Protein AF-A0A1M7LQY6-F1 (afdb_monomer_lite)

Structure (mmCIF, N/CA/C/O backbone):
data_AF-A0A1M7LQY6-F1
#
_entry.id   AF-A0A1M7LQY6-F1
#
loop_
_atom_site.group_PDB
_atom_site.id
_atom_site.type_symbol
_atom_site.label_atom_id
_atom_site.label_alt_id
_atom_site.label_comp_id
_atom_site.label_asym_id
_atom_site.label_entity_id
_atom_site.label_seq_id
_atom_site.pdbx_PDB_ins_code
_atom_site.Cartn_x
_atom_site.Cartn_y
_atom_site.Cartn_z
_atom_site.occupancy
_atom_site.B_iso_or_equiv
_atom_site.auth_seq_id
_atom_site.auth_comp_id
_atom_site.auth_asym_id
_atom_site.auth_atom_id
_atom_site.pdbx_PDB_model_num
ATOM 1 N N . PRO A 1 1 ? -34.102 5.692 41.314 1.00 95.62 1 PRO A N 1
ATOM 2 C CA . PRO A 1 1 ? -32.801 6.046 40.696 1.00 95.62 1 PRO A CA 1
ATOM 3 C C . PRO A 1 1 ? -32.839 5.850 39.176 1.00 95.62 1 PRO A C 1
ATOM 5 O O . PRO A 1 1 ? -33.546 4.956 38.720 1.00 95.62 1 PRO A O 1
ATOM 8 N N . THR A 1 2 ? -32.090 6.646 38.414 1.00 97.19 2 THR A N 1
ATOM 9 C CA . THR A 1 2 ? -31.941 6.503 36.951 1.00 97.19 2 THR A CA 1
ATOM 10 C C . THR A 1 2 ? -30.468 6.630 36.595 1.00 97.19 2 THR A C 1
ATOM 12 O O . THR A 1 2 ? -29.817 7.538 37.104 1.00 97.19 2 THR A O 1
ATOM 15 N N . VAL A 1 3 ? -29.948 5.760 35.726 1.00 98.38 3 VAL A N 1
ATOM 16 C CA . VAL A 1 3 ? -28.534 5.757 35.316 1.00 98.38 3 VAL A CA 1
ATOM 17 C C . VAL A 1 3 ? -28.435 5.859 33.797 1.00 98.38 3 VAL A C 1
ATOM 19 O O . VAL A 1 3 ? -29.170 5.179 33.083 1.00 98.38 3 VAL A O 1
ATOM 22 N N . THR A 1 4 ? -27.513 6.678 33.301 1.00 98.44 4 THR A N 1
ATOM 23 C CA . THR A 1 4 ? -27.121 6.730 31.887 1.00 98.44 4 THR A CA 1
ATOM 24 C C . THR A 1 4 ? -25.652 6.359 31.744 1.00 98.44 4 THR A C 1
ATOM 26 O O . THR A 1 4 ? -24.870 6.586 32.665 1.00 98.44 4 THR A O 1
ATOM 29 N N . ILE A 1 5 ? -25.280 5.804 30.592 1.00 98.75 5 ILE A N 1
ATOM 30 C CA . ILE A 1 5 ? -23.891 5.536 30.204 1.00 98.75 5 ILE A CA 1
ATOM 31 C C . ILE A 1 5 ? -23.617 6.398 28.965 1.00 98.75 5 ILE A C 1
ATOM 33 O O . ILE A 1 5 ? -24.382 6.344 27.996 1.00 98.75 5 ILE A O 1
ATOM 37 N N . HIS A 1 6 ? -22.579 7.231 29.006 1.00 98.56 6 HIS A N 1
ATOM 38 C CA . HIS A 1 6 ? -22.137 8.003 27.843 1.00 98.56 6 HIS A CA 1
ATOM 39 C C . HIS A 1 6 ? -21.516 7.089 26.782 1.00 98.56 6 HIS A C 1
ATOM 41 O O . HIS A 1 6 ? -21.307 5.904 27.030 1.00 98.56 6 HIS A O 1
ATOM 47 N N . THR A 1 7 ? -21.274 7.631 25.589 1.00 98.00 7 THR A N 1
ATOM 48 C CA . THR A 1 7 ? -20.603 6.913 24.499 1.00 98.00 7 THR A CA 1
ATOM 49 C C . THR A 1 7 ? -19.300 6.290 24.992 1.00 98.00 7 THR A C 1
ATOM 51 O O . THR A 1 7 ? -18.543 6.926 25.730 1.00 98.00 7 THR A O 1
ATOM 54 N N . ILE A 1 8 ? -19.085 5.025 24.646 1.00 97.06 8 ILE A N 1
ATOM 55 C CA . ILE A 1 8 ? -17.909 4.256 25.059 1.00 97.06 8 ILE A CA 1
ATOM 56 C C . ILE A 1 8 ? -16.850 4.431 23.977 1.00 97.06 8 ILE A C 1
ATOM 58 O O . ILE A 1 8 ? -17.212 4.432 22.811 1.00 97.06 8 ILE A O 1
ATOM 62 N N . ALA A 1 9 ? -15.588 4.650 24.360 1.00 95.38 9 ALA A N 1
ATOM 63 C CA . ALA A 1 9 ? -14.457 4.916 23.451 1.00 95.38 9 ALA A CA 1
ATOM 64 C C . ALA A 1 9 ? -14.602 6.131 22.500 1.00 95.38 9 ALA A C 1
ATOM 66 O O . ALA A 1 9 ? -13.626 6.585 21.928 1.00 95.38 9 ALA A O 1
ATOM 67 N N . GLY A 1 10 ? -15.771 6.772 22.450 1.00 95.31 10 GLY A N 1
ATOM 68 C CA . GLY A 1 10 ? -16.051 7.934 21.604 1.00 95.31 10 GLY A CA 1
ATOM 69 C C . GLY A 1 10 ? -17.076 7.636 20.511 1.00 95.31 10 GLY A C 1
ATOM 70 O O . GLY A 1 10 ? -17.789 8.552 20.103 1.00 95.31 10 GLY A O 1
ATOM 71 N N . ASP A 1 11 ? -17.230 6.366 20.140 1.00 96.12 11 ASP A N 1
ATOM 72 C CA . ASP A 1 11 ? -18.013 5.884 18.993 1.00 96.12 11 ASP A CA 1
ATOM 73 C C . ASP A 1 11 ? -18.792 4.571 19.253 1.00 96.12 11 ASP A C 1
ATOM 75 O O . ASP A 1 11 ? -19.520 4.100 18.385 1.00 96.12 11 ASP A O 1
ATOM 79 N N . ASP A 1 12 ? -18.705 4.006 20.461 1.00 97.75 12 ASP A N 1
ATOM 80 C CA . ASP A 1 12 ? -19.256 2.698 20.848 1.00 97.75 12 ASP A CA 1
ATOM 81 C C . ASP A 1 12 ? -18.640 1.482 20.148 1.00 97.75 12 ASP A C 1
ATOM 83 O O . ASP A 1 12 ? -19.215 0.383 20.191 1.00 97.75 12 ASP A O 1
ATOM 87 N N . ALA A 1 13 ? -17.446 1.647 19.590 1.00 97.69 13 ALA A N 1
ATOM 88 C CA . ALA A 1 13 ? -16.580 0.567 19.161 1.00 97.69 13 ALA A CA 1
ATOM 89 C C . ALA A 1 13 ? -15.320 0.541 20.039 1.00 97.69 13 ALA A C 1
ATOM 91 O O . ALA A 1 13 ? -14.930 1.536 20.623 1.00 97.69 13 ALA A O 1
ATOM 92 N N . ILE A 1 14 ? -14.715 -0.624 20.232 1.00 98.31 14 ILE A N 1
ATOM 93 C CA . ILE A 1 14 ? -13.391 -0.749 20.841 1.00 98.31 14 ILE A CA 1
ATOM 94 C C . ILE A 1 14 ? -12.498 -1.297 19.745 1.00 98.31 14 ILE A C 1
ATOM 96 O O . ILE A 1 14 ? -12.610 -2.481 19.410 1.00 98.31 14 ILE A O 1
ATOM 100 N N . ASN A 1 15 ? -11.638 -0.436 19.210 1.00 97.56 15 ASN A N 1
ATOM 101 C CA . ASN A 1 15 ? -10.712 -0.794 18.142 1.00 97.56 15 ASN A CA 1
ATOM 102 C C . ASN A 1 15 ? -9.474 -1.533 18.659 1.00 97.56 15 ASN A C 1
ATOM 104 O O . ASN A 1 15 ? -9.261 -1.692 19.864 1.00 97.56 15 ASN A O 1
ATOM 108 N N . ALA A 1 16 ? -8.605 -1.969 17.749 1.00 96.06 16 ALA A N 1
ATOM 109 C CA . ALA A 1 16 ? -7.387 -2.698 18.081 1.00 96.06 16 ALA A CA 1
ATOM 110 C C . ALA A 1 16 ? -6.442 -1.929 19.023 1.00 96.06 16 ALA A C 1
ATOM 112 O O . ALA A 1 16 ? -5.738 -2.556 19.812 1.00 96.06 16 ALA A O 1
ATOM 113 N N . VAL A 1 17 ? -6.397 -0.594 18.957 1.00 96.12 17 VAL A N 1
ATOM 114 C CA . VAL A 1 17 ? -5.539 0.232 19.829 1.00 96.12 17 VAL A CA 1
ATOM 115 C C . VAL A 1 17 ? -6.162 0.363 21.216 1.00 96.12 17 VAL A C 1
ATOM 117 O O . VAL A 1 17 ? -5.503 0.132 22.229 1.00 96.12 17 VAL A O 1
ATOM 120 N N . GLU A 1 18 ? -7.449 0.682 21.276 1.00 97.81 18 GLU A N 1
ATOM 121 C CA . GLU A 1 18 ? -8.236 0.796 22.504 1.00 97.81 18 GLU A CA 1
ATOM 122 C C . GLU A 1 18 ? -8.328 -0.517 23.267 1.00 97.81 18 GLU A C 1
ATOM 124 O O . GLU A 1 18 ? -8.276 -0.524 24.498 1.00 97.81 18 GLU A O 1
ATOM 129 N N . HIS A 1 19 ? -8.366 -1.637 22.546 1.00 98.12 19 HIS A N 1
ATOM 130 C CA . HIS A 1 19 ? -8.353 -2.977 23.120 1.00 98.12 19 HIS A CA 1
ATOM 131 C C . HIS A 1 19 ? -7.090 -3.262 23.944 1.00 98.12 19 HIS A C 1
ATOM 133 O O . HIS A 1 19 ? -7.109 -4.077 24.867 1.00 98.12 19 HIS A O 1
ATOM 139 N N . GLN A 1 20 ? -5.991 -2.561 23.648 1.00 96.88 20 GLN A N 1
ATOM 140 C CA . GLN A 1 20 ? -4.700 -2.732 24.313 1.00 96.88 20 GLN A CA 1
ATOM 141 C C . GLN A 1 20 ? -4.489 -1.802 25.514 1.00 96.88 20 GLN A C 1
ATOM 143 O O . GLN A 1 20 ? -3.393 -1.789 26.073 1.00 96.88 20 GLN A O 1
ATOM 148 N N . GLN A 1 21 ? -5.508 -1.052 25.941 1.00 97.00 21 GLN A N 1
ATOM 149 C CA . GLN A 1 21 ? -5.405 -0.103 27.049 1.00 97.00 21 GLN A CA 1
ATOM 150 C C . GLN A 1 21 ? -6.617 -0.152 27.989 1.00 97.00 21 GLN A C 1
ATOM 152 O O . GLN A 1 21 ? -7.631 -0.798 27.734 1.00 97.00 21 GLN A O 1
ATOM 157 N N . ALA A 1 22 ? -6.493 0.507 29.142 1.00 97.69 22 ALA A N 1
ATOM 158 C CA . ALA A 1 22 ? -7.615 0.694 30.052 1.00 97.69 22 ALA A CA 1
ATOM 159 C C . ALA A 1 22 ? -8.605 1.719 29.477 1.00 97.69 22 ALA A C 1
ATOM 161 O O . ALA A 1 22 ? -8.191 2.760 28.968 1.00 97.69 22 ALA A O 1
ATOM 162 N N . LEU A 1 23 ? -9.908 1.468 29.627 1.00 97.81 23 LEU A N 1
ATOM 163 C CA . LEU A 1 23 ? -10.957 2.365 29.136 1.00 97.81 23 LEU A CA 1
ATOM 164 C C . LEU A 1 23 ? -11.643 3.106 30.280 1.00 97.81 23 LEU A C 1
ATOM 166 O O . LEU A 1 23 ? -12.039 2.515 31.288 1.00 97.81 23 LEU A O 1
ATOM 170 N N . SER A 1 24 ? -11.808 4.417 30.107 1.00 97.94 24 SER A N 1
ATOM 171 C CA . SER A 1 24 ? -12.583 5.266 31.009 1.00 97.94 24 SER A CA 1
ATOM 172 C C . SER A 1 24 ? -14.031 5.328 30.537 1.00 97.94 24 SER A C 1
ATOM 174 O O . SER A 1 24 ? -14.321 5.807 29.445 1.00 97.94 24 SER A O 1
ATOM 176 N N . ILE A 1 25 ? -14.947 4.845 31.367 1.00 98.44 25 ILE A N 1
ATOM 177 C CA . ILE A 1 25 ? -16.381 4.815 31.089 1.00 98.44 25 ILE A CA 1
ATOM 178 C C . ILE A 1 25 ? -17.049 5.825 32.008 1.00 98.44 25 ILE A C 1
ATOM 180 O O . ILE A 1 25 ? -16.780 5.853 33.210 1.00 98.44 25 ILE A O 1
ATOM 184 N N . SER A 1 26 ? -17.932 6.650 31.452 1.00 98.50 26 SER A N 1
ATOM 185 C CA . SER A 1 26 ? -18.619 7.698 32.204 1.00 98.50 26 SER A CA 1
ATOM 186 C C . SER A 1 26 ? -20.124 7.686 31.978 1.00 98.50 26 SER A C 1
ATOM 188 O O . SER A 1 26 ? -20.643 7.025 31.075 1.00 98.50 26 SER A O 1
ATOM 190 N N . GLY A 1 27 ? -20.834 8.440 32.807 1.00 98.44 27 GLY A N 1
ATOM 191 C CA . GLY A 1 27 ? -22.267 8.624 32.677 1.00 98.44 27 GLY A CA 1
ATOM 192 C C . GLY A 1 27 ? -22.830 9.536 33.755 1.00 98.44 27 GLY A C 1
ATOM 193 O O . GLY A 1 27 ? -22.100 10.283 34.412 1.00 98.44 27 GLY A O 1
ATOM 194 N N . THR A 1 28 ? -24.147 9.456 33.944 1.00 98.50 28 THR A N 1
ATOM 195 C CA . THR A 1 28 ? -24.842 10.166 35.024 1.00 98.50 28 THR A CA 1
ATOM 196 C C . THR A 1 28 ? -25.718 9.218 35.829 1.00 98.50 28 THR A C 1
ATOM 198 O O . THR A 1 28 ? -26.144 8.169 35.339 1.00 98.50 28 THR A O 1
ATOM 201 N N . ALA A 1 29 ? -25.987 9.579 37.077 1.00 98.12 29 ALA A N 1
ATOM 202 C CA . ALA A 1 29 ? -26.959 8.932 37.934 1.00 98.12 29 ALA A CA 1
ATOM 203 C C . ALA A 1 29 ? -27.791 10.000 38.656 1.00 98.12 29 ALA A C 1
ATOM 205 O O . ALA A 1 29 ? -27.259 10.947 39.229 1.00 98.12 29 ALA A O 1
ATOM 206 N N . SER A 1 30 ? -29.114 9.849 38.629 1.00 96.75 30 SER A N 1
ATOM 207 C CA . SER A 1 30 ? -30.059 10.771 39.267 1.00 96.75 30 SER A CA 1
ATOM 208 C C . SER A 1 30 ? -30.985 10.048 40.241 1.00 96.75 30 SER A C 1
ATOM 210 O O . SER A 1 30 ? -31.204 8.834 40.156 1.00 96.75 30 SER A O 1
ATOM 212 N N . GLY A 1 31 ? -31.526 10.802 41.201 1.00 94.56 31 GLY A N 1
ATOM 213 C CA . GLY A 1 31 ? -32.308 10.236 42.303 1.00 94.56 31 GLY A CA 1
ATOM 214 C C . GLY A 1 31 ? -31.460 9.431 43.293 1.00 94.56 31 GLY A C 1
ATOM 215 O O . GLY A 1 31 ? -31.992 8.532 43.933 1.00 94.56 31 GLY A O 1
ATOM 216 N N . VAL A 1 32 ? -30.162 9.737 43.382 1.00 96.25 32 VAL A N 1
ATOM 217 C CA . VAL A 1 32 ? -29.184 9.197 44.340 1.00 96.25 32 VAL A CA 1
ATOM 218 C C . VAL A 1 32 ? -28.328 10.345 44.875 1.00 96.25 32 VAL A C 1
ATOM 220 O O . VAL A 1 32 ? -28.238 11.393 44.232 1.00 96.25 32 VAL A O 1
ATOM 223 N N . LYS A 1 33 ? -27.721 10.177 46.051 1.00 94.50 33 LYS A N 1
ATOM 224 C CA . LYS A 1 33 ? -26.772 11.157 46.601 1.00 94.50 33 LYS A CA 1
ATOM 225 C C . LYS A 1 33 ? -25.358 10.875 46.085 1.00 94.50 33 LYS A C 1
ATOM 227 O O . LYS A 1 33 ? -25.041 9.751 45.708 1.00 94.50 33 LYS A O 1
ATOM 232 N N . GLY A 1 34 ? -24.493 11.887 46.123 1.00 95.75 34 GLY A N 1
ATOM 233 C CA . GLY A 1 34 ? -23.061 11.671 45.921 1.00 95.75 34 GLY A CA 1
ATOM 234 C C . GLY A 1 34 ? -22.481 10.730 46.985 1.00 95.75 34 GLY A C 1
ATOM 235 O O . GLY A 1 34 ? -22.880 10.788 48.148 1.00 95.75 34 GLY A O 1
ATOM 236 N N . GLY A 1 35 ? -21.540 9.882 46.579 1.00 95.44 35 GLY A N 1
ATOM 237 C CA . GLY A 1 35 ? -20.917 8.834 47.390 1.00 95.44 35 GLY A CA 1
ATOM 238 C C . GLY A 1 35 ? -21.561 7.451 47.242 1.00 95.44 35 GLY A C 1
ATOM 239 O O . GLY A 1 35 ? -20.951 6.463 47.650 1.00 95.44 35 GLY A O 1
ATOM 240 N N . GLU A 1 36 ? -22.746 7.354 46.631 1.00 97.12 36 GLU A N 1
ATOM 241 C CA . GLU A 1 36 ? -23.426 6.073 46.403 1.00 97.12 36 GLU A CA 1
ATOM 242 C C . GLU A 1 36 ? -22.628 5.183 45.442 1.00 97.12 36 GLU A C 1
ATOM 244 O O . GLU A 1 36 ? -22.046 5.657 44.462 1.00 97.12 36 GLU A O 1
ATOM 249 N N . THR A 1 37 ? -22.586 3.877 45.721 1.00 97.19 37 THR A N 1
ATOM 250 C CA . THR A 1 37 ? -21.788 2.931 44.927 1.00 97.19 37 THR A CA 1
ATOM 251 C C . THR A 1 37 ? -22.528 2.537 43.654 1.00 97.19 37 THR A C 1
ATOM 253 O O . THR A 1 37 ? -23.593 1.921 43.700 1.00 97.19 37 THR A O 1
ATOM 256 N N . LEU A 1 38 ? -21.920 2.827 42.507 1.00 98.44 38 LEU A N 1
ATOM 257 C CA . LEU A 1 38 ? -22.372 2.369 41.201 1.00 98.44 38 LEU A CA 1
ATOM 258 C C . LEU A 1 38 ? -21.595 1.116 40.805 1.00 98.44 38 LEU A C 1
ATOM 260 O O . LEU A 1 38 ? -20.367 1.086 40.871 1.00 98.44 38 LEU A O 1
ATOM 264 N N . THR A 1 39 ? -22.313 0.084 40.365 1.00 98.38 39 THR A N 1
ATOM 265 C CA . THR A 1 39 ? -21.728 -1.148 39.834 1.00 98.38 39 THR A CA 1
ATOM 266 C C . THR A 1 39 ? -21.956 -1.241 38.331 1.00 98.38 39 THR A C 1
ATOM 268 O O . THR A 1 39 ? -23.097 -1.322 37.881 1.00 98.38 39 THR A O 1
ATOM 271 N N . LEU A 1 40 ? -20.875 -1.286 37.559 1.00 98.50 40 LEU A N 1
ATOM 272 C CA . LEU A 1 40 ? -20.884 -1.581 36.131 1.00 98.50 40 LEU A CA 1
ATOM 273 C C . LEU A 1 40 ? -20.580 -3.067 35.916 1.00 98.50 40 LEU A C 1
ATOM 275 O O . LEU A 1 40 ? -19.644 -3.603 36.502 1.00 98.50 40 LEU A O 1
ATOM 279 N N . THR A 1 41 ? -21.358 -3.734 35.070 1.00 98.31 41 THR A N 1
ATOM 280 C CA . THR A 1 41 ? -21.087 -5.107 34.627 1.00 98.31 41 THR A CA 1
ATOM 281 C C . THR A 1 41 ? -20.744 -5.119 33.141 1.00 98.31 41 THR A C 1
ATOM 283 O O . THR A 1 41 ? -21.533 -4.619 32.339 1.00 98.31 41 THR A O 1
ATOM 286 N N . LEU A 1 42 ? -19.601 -5.714 32.793 1.00 97.44 42 LEU A N 1
ATOM 287 C CA . LEU A 1 42 ? -19.119 -5.940 31.426 1.00 97.44 42 LEU A CA 1
ATOM 288 C C . LEU A 1 42 ? -18.619 -7.383 31.320 1.00 97.44 42 LEU A C 1
ATOM 290 O O . LEU A 1 42 ? -17.847 -7.829 32.163 1.00 97.44 42 LEU A O 1
ATOM 294 N N . ASN A 1 43 ? -19.102 -8.134 30.325 1.00 94.94 43 ASN A N 1
ATOM 295 C CA . ASN A 1 43 ? -18.758 -9.551 30.130 1.00 94.94 43 ASN A CA 1
ATOM 296 C C . ASN A 1 43 ? -18.896 -10.407 31.416 1.00 94.94 43 ASN A C 1
ATOM 298 O O . ASN A 1 43 ? -18.058 -11.241 31.744 1.00 94.94 43 ASN A O 1
ATOM 302 N N . GLY A 1 44 ? -19.932 -10.130 32.218 1.00 93.50 44 GLY A N 1
ATOM 303 C CA . GLY A 1 44 ? -20.173 -10.794 33.506 1.00 93.50 44 GLY A CA 1
ATOM 304 C C . GLY A 1 44 ? -19.255 -10.359 34.660 1.00 93.50 44 GLY A C 1
ATOM 305 O O . GLY A 1 44 ? -19.536 -10.707 35.809 1.00 93.50 44 GLY A O 1
ATOM 306 N N . LYS A 1 45 ? -18.210 -9.562 34.405 1.00 96.56 45 LYS A N 1
ATOM 307 C CA . LYS A 1 45 ? -17.331 -9.002 35.435 1.00 96.56 45 LYS A CA 1
ATOM 308 C C . LYS A 1 45 ? -17.911 -7.709 36.000 1.00 96.56 45 LYS A C 1
ATOM 310 O O . LYS A 1 45 ? -18.434 -6.878 35.261 1.00 96.56 45 LYS A O 1
ATOM 315 N N . ARG A 1 46 ? -17.837 -7.548 37.325 1.00 97.62 46 ARG A N 1
ATOM 316 C CA . ARG A 1 46 ? -18.347 -6.373 38.044 1.00 97.62 46 ARG A CA 1
ATOM 317 C C . ARG A 1 46 ? -17.210 -5.419 38.392 1.00 97.62 46 ARG A C 1
ATOM 319 O O . ARG A 1 46 ? -16.178 -5.842 38.905 1.00 97.62 46 ARG A O 1
ATOM 326 N N . HIS A 1 47 ? -17.461 -4.137 38.181 1.00 97.94 47 HIS A N 1
ATOM 327 C CA . HIS A 1 47 ? -16.579 -3.018 38.479 1.00 97.94 47 HIS A CA 1
ATOM 328 C C . HIS A 1 47 ? -17.364 -1.972 39.264 1.00 97.94 47 HIS A C 1
ATOM 330 O O . HIS A 1 47 ? -18.555 -1.790 39.016 1.00 97.94 47 HIS A O 1
ATOM 336 N N . THR A 1 48 ? -16.728 -1.284 40.206 1.00 97.81 48 THR A N 1
ATOM 337 C CA . THR A 1 48 ? -17.427 -0.341 41.090 1.00 97.81 48 THR A CA 1
ATOM 338 C C . THR A 1 48 ? -16.757 1.019 41.109 1.00 97.81 48 THR A C 1
ATOM 340 O O . THR A 1 48 ? -15.533 1.102 41.175 1.00 97.81 48 THR A O 1
ATOM 343 N N . THR A 1 49 ? -17.565 2.073 41.115 1.00 98.31 49 THR A N 1
ATOM 344 C CA . THR A 1 49 ? -17.145 3.458 41.362 1.00 98.31 49 THR A CA 1
ATOM 345 C C . THR A 1 49 ? -18.164 4.138 42.279 1.00 98.31 49 THR A C 1
ATOM 347 O O . THR A 1 49 ? -19.163 3.526 42.663 1.00 98.31 49 THR A O 1
ATOM 350 N N . GLN A 1 50 ? -17.924 5.393 42.641 1.00 97.69 50 GLN A N 1
ATOM 351 C CA . GLN A 1 50 ? -18.887 6.216 43.368 1.00 97.69 50 GLN A CA 1
ATOM 352 C C . GLN A 1 50 ? -19.513 7.259 42.446 1.00 97.69 50 GLN A C 1
ATOM 354 O O . GLN A 1 50 ? -18.857 7.795 41.553 1.00 97.69 50 GLN A O 1
ATOM 359 N N . VAL A 1 51 ? -20.786 7.563 42.687 1.00 98.12 51 VAL A N 1
ATOM 360 C CA . VAL A 1 51 ? -21.467 8.690 42.046 1.00 98.12 51 VAL A CA 1
ATOM 361 C C . VAL A 1 51 ? -20.971 9.994 42.675 1.00 98.12 51 VAL A C 1
ATOM 363 O O . VAL A 1 51 ? -20.926 10.124 43.896 1.00 98.12 51 VAL A O 1
ATOM 366 N N . GLY A 1 52 ? -20.587 10.967 41.856 1.00 97.69 52 GLY A N 1
ATOM 367 C CA . GLY A 1 52 ? -20.194 12.306 42.283 1.00 97.69 52 GLY A CA 1
ATOM 368 C C . GLY A 1 52 ? -21.359 13.097 42.880 1.00 97.69 52 GLY A C 1
ATOM 369 O O . GLY A 1 52 ? -22.532 12.788 42.670 1.00 97.69 52 GLY A O 1
ATOM 370 N N . ALA A 1 53 ? -21.051 14.148 43.641 1.00 96.50 53 ALA A N 1
ATOM 371 C CA . ALA A 1 53 ? -22.075 15.014 44.240 1.00 96.50 53 ALA A CA 1
ATOM 372 C C . ALA A 1 53 ? -22.912 15.784 43.200 1.00 96.50 53 ALA A C 1
ATOM 374 O O . ALA A 1 53 ? -24.024 16.214 43.497 1.00 96.50 53 ALA A O 1
ATOM 375 N N . ASP A 1 54 ? -22.380 15.939 41.992 1.00 96.62 54 ASP A N 1
ATOM 376 C CA . ASP A 1 54 ? -23.025 16.506 40.809 1.00 96.62 54 ASP A CA 1
ATOM 377 C C . ASP A 1 54 ? -23.841 15.474 40.005 1.00 96.62 54 ASP A C 1
ATOM 379 O O . ASP A 1 54 ? -24.473 15.826 39.012 1.00 96.62 54 ASP A O 1
ATOM 383 N N . GLY A 1 55 ? -23.858 14.206 40.432 1.00 97.12 55 GLY A N 1
ATOM 384 C CA . GLY A 1 55 ? -24.542 13.109 39.748 1.00 97.12 55 GLY A CA 1
ATOM 385 C C . GLY A 1 55 ? -23.743 12.485 38.602 1.00 97.12 55 GLY A C 1
ATOM 386 O O . GLY A 1 55 ? -24.232 11.545 37.976 1.00 97.12 55 GLY A O 1
ATOM 387 N N . HIS A 1 56 ? -22.524 12.952 38.320 1.00 98.50 56 HIS A N 1
ATOM 388 C CA . HIS A 1 56 ? -21.647 12.340 37.323 1.00 98.50 56 HIS A CA 1
ATOM 389 C C . HIS A 1 56 ? -20.862 11.175 37.921 1.00 98.50 56 HIS A C 1
ATOM 391 O O . HIS A 1 56 ? -20.583 11.135 39.116 1.00 98.50 56 HIS A O 1
ATOM 397 N N . TRP A 1 57 ? -20.481 10.210 37.094 1.00 98.50 57 TRP A N 1
ATOM 398 C CA . TRP A 1 57 ? -19.598 9.130 37.517 1.00 98.50 57 TRP A CA 1
ATOM 399 C C . TRP A 1 57 ? -18.619 8.771 36.407 1.00 98.50 57 TRP A C 1
ATOM 401 O O . TRP A 1 57 ? -18.937 8.877 35.220 1.00 98.50 57 TRP A O 1
ATOM 411 N N . THR A 1 58 ? -17.445 8.304 36.825 1.00 98.31 58 THR A N 1
ATOM 412 C CA . THR A 1 58 ? -16.399 7.770 35.953 1.00 98.31 58 THR A CA 1
ATOM 413 C C . THR A 1 58 ? -15.854 6.492 36.572 1.00 98.31 58 THR A C 1
ATOM 415 O O . THR A 1 58 ? -15.692 6.393 37.791 1.00 98.31 58 THR A O 1
ATOM 418 N N . LEU A 1 59 ? -15.583 5.502 35.735 1.00 98.25 59 LEU A N 1
ATOM 419 C CA . LEU A 1 59 ? -15.027 4.215 36.112 1.00 98.25 59 LEU A CA 1
ATOM 420 C C . LEU A 1 59 ? -13.992 3.801 35.070 1.00 98.25 59 LEU A C 1
ATOM 422 O O . LEU A 1 59 ? -14.296 3.748 33.883 1.00 98.25 59 LEU A O 1
ATOM 426 N N . THR A 1 60 ? -12.801 3.427 35.522 1.00 98.19 60 THR A N 1
ATOM 427 C CA . THR A 1 60 ? -11.790 2.823 34.653 1.00 98.19 60 THR A CA 1
ATOM 428 C C . THR A 1 60 ? -11.933 1.305 34.669 1.00 98.19 60 THR A C 1
ATOM 430 O O . THR A 1 60 ? -11.823 0.675 35.723 1.00 98.19 60 THR A O 1
ATOM 433 N N . VAL A 1 61 ? -12.160 0.710 33.500 1.00 98.00 61 VAL A N 1
ATOM 434 C CA . VAL A 1 61 ? -12.031 -0.734 33.288 1.00 98.00 61 VAL A CA 1
ATOM 435 C C . VAL A 1 61 ? -10.590 -1.005 32.875 1.00 98.00 61 VAL A C 1
ATOM 437 O O . VAL A 1 61 ? -10.090 -0.415 31.921 1.00 98.00 61 VAL A O 1
ATOM 440 N N . GLY A 1 62 ? -9.896 -1.847 33.641 1.00 97.69 62 GLY A N 1
ATOM 441 C CA . GLY A 1 62 ? -8.474 -2.107 33.429 1.00 97.69 62 GLY A CA 1
ATOM 442 C C . GLY A 1 62 ? -8.196 -2.833 32.113 1.00 97.69 62 GLY A C 1
ATOM 443 O O . GLY A 1 62 ? -9.002 -3.645 31.665 1.00 97.69 62 GLY A O 1
ATOM 444 N N . GLU A 1 63 ? -7.014 -2.588 31.550 1.00 97.19 63 GLU A N 1
ATOM 445 C CA . GLU A 1 63 ? -6.528 -3.181 30.296 1.00 97.19 63 GLU A CA 1
ATOM 446 C C . GLU A 1 63 ? -6.735 -4.700 30.229 1.00 97.19 63 GLU A C 1
ATOM 448 O O . GLU A 1 63 ? -7.237 -5.205 29.235 1.00 97.19 63 GLU A O 1
ATOM 453 N N . GLY A 1 64 ? -6.411 -5.442 31.295 1.00 96.94 64 GLY A N 1
ATOM 454 C CA . GLY A 1 64 ? -6.558 -6.902 31.301 1.00 96.94 64 GLY A CA 1
ATOM 455 C C . GLY A 1 64 ? -7.998 -7.384 31.084 1.00 96.94 64 GLY A C 1
ATOM 456 O O . GLY A 1 64 ? -8.205 -8.449 30.506 1.00 96.94 64 GLY A O 1
ATOM 457 N N . ASP A 1 65 ? -8.991 -6.596 31.503 1.00 97.06 65 ASP A N 1
ATOM 458 C CA . ASP A 1 65 ? -10.401 -6.916 31.279 1.00 97.06 65 ASP A CA 1
ATOM 459 C C . ASP A 1 65 ? -10.850 -6.544 29.872 1.00 97.06 65 ASP A C 1
ATOM 461 O O . ASP A 1 65 ? -11.583 -7.318 29.260 1.00 97.06 65 ASP A O 1
ATOM 465 N N . ILE A 1 66 ? -10.359 -5.426 29.334 1.00 98.19 66 ILE A N 1
ATOM 466 C CA . ILE A 1 66 ? -10.595 -5.037 27.941 1.00 98.19 66 ILE A CA 1
ATOM 467 C C . ILE A 1 66 ? -9.978 -6.068 26.985 1.00 98.19 66 ILE A C 1
ATOM 469 O O . ILE A 1 66 ? -10.688 -6.617 26.148 1.00 98.19 66 ILE A O 1
ATOM 473 N N . LYS A 1 67 ? -8.716 -6.459 27.207 1.00 97.25 67 LYS A N 1
ATOM 474 C CA . LYS A 1 67 ? -8.015 -7.503 26.438 1.00 97.25 67 LYS A CA 1
ATOM 475 C C . LYS A 1 67 ? -8.695 -8.869 26.476 1.00 97.25 67 LYS A C 1
ATOM 477 O O . LYS A 1 67 ? -8.476 -9.694 25.592 1.00 97.25 67 LYS A O 1
ATOM 482 N N . SER A 1 68 ? -9.488 -9.141 27.514 1.00 96.62 68 SER A N 1
ATOM 483 C CA . SER A 1 68 ? -10.219 -10.405 27.646 1.00 96.62 68 SER A CA 1
ATOM 484 C C . SER A 1 68 ? -11.457 -10.488 26.746 1.00 96.62 68 SER A C 1
ATOM 486 O O . SER A 1 68 ? -11.997 -11.581 26.546 1.00 96.62 68 SER A O 1
ATOM 488 N N . LEU A 1 69 ? -11.918 -9.351 26.216 1.00 97.50 69 LEU A N 1
ATOM 489 C CA . LEU A 1 69 ? -13.042 -9.295 25.294 1.00 97.50 69 LEU A CA 1
ATOM 490 C C . LEU A 1 69 ? -12.590 -9.791 23.921 1.00 97.50 69 LEU A C 1
ATOM 492 O O . LEU A 1 69 ? -11.572 -9.356 23.395 1.00 97.50 69 LEU A O 1
ATOM 496 N N . ARG A 1 70 ? -13.354 -10.708 23.337 1.00 97.69 70 ARG A N 1
ATOM 497 C CA . ARG A 1 70 ? -13.198 -11.117 21.935 1.00 97.69 70 ARG A CA 1
ATOM 498 C C . ARG A 1 70 ? -14.018 -10.205 21.033 1.00 97.69 70 ARG A C 1
ATOM 500 O O . ARG A 1 70 ? -15.006 -9.656 21.517 1.00 97.69 70 ARG A O 1
ATOM 507 N N . ASP A 1 71 ? -13.679 -10.141 19.751 1.00 97.38 71 ASP A N 1
ATOM 508 C CA . ASP A 1 71 ? -14.489 -9.430 18.759 1.00 97.38 71 ASP A CA 1
ATOM 509 C C . ASP A 1 71 ? -15.968 -9.851 18.828 1.00 97.38 71 ASP A C 1
ATOM 511 O O . ASP A 1 71 ? -16.299 -11.035 18.983 1.00 97.38 71 ASP A O 1
ATOM 515 N N . GLY A 1 72 ? -16.862 -8.864 18.755 1.00 97.44 72 GLY A N 1
ATOM 516 C CA . GLY A 1 72 ? -18.307 -9.036 18.875 1.00 97.44 72 GLY A CA 1
ATOM 517 C C . GLY A 1 72 ? -18.995 -7.977 19.743 1.00 97.44 72 GLY A C 1
ATOM 518 O O . GLY A 1 72 ? -18.372 -7.082 20.308 1.00 97.44 72 GLY A O 1
ATOM 519 N N . GLY A 1 73 ? -20.321 -8.081 19.850 1.00 97.88 73 GLY A N 1
ATOM 520 C CA . GLY A 1 73 ? -21.148 -7.143 20.612 1.00 97.88 73 GLY A CA 1
ATOM 521 C C . GLY A 1 73 ? -21.246 -7.482 22.102 1.00 97.88 73 GLY A C 1
ATOM 522 O O . GLY A 1 73 ? -21.522 -8.624 22.476 1.00 97.88 73 GLY A O 1
ATOM 523 N N . TYR A 1 74 ? -21.122 -6.466 22.954 1.00 97.94 74 TYR A N 1
ATOM 524 C CA . TYR A 1 74 ? -21.292 -6.544 24.404 1.00 97.94 74 TYR A CA 1
ATOM 525 C C . TYR A 1 74 ? -22.333 -5.538 24.893 1.00 97.94 74 TYR A C 1
ATOM 527 O O . TYR A 1 74 ? -22.534 -4.474 24.314 1.00 97.94 74 TYR A O 1
ATOM 535 N N . ALA A 1 75 ? -22.982 -5.863 26.011 1.00 97.12 75 ALA A N 1
ATOM 536 C CA . ALA A 1 75 ? -23.878 -4.952 26.711 1.00 97.12 75 ALA A CA 1
ATOM 537 C C . ALA A 1 75 ? -23.275 -4.572 28.065 1.00 97.12 75 ALA A C 1
ATOM 539 O O . ALA A 1 75 ? -23.020 -5.437 28.907 1.00 97.12 75 ALA A O 1
ATOM 540 N N . LEU A 1 76 ? -23.097 -3.275 28.294 1.00 98.06 76 LEU A N 1
ATOM 541 C CA . LEU A 1 76 ? -22.748 -2.732 29.596 1.00 98.06 76 LEU A CA 1
ATOM 542 C C . LEU A 1 76 ? -24.027 -2.476 30.378 1.00 98.06 76 LEU A C 1
ATOM 544 O O . LEU A 1 76 ? -24.977 -1.892 29.854 1.00 98.06 76 LEU A O 1
ATOM 548 N N . LYS A 1 77 ? -24.044 -2.882 31.648 1.00 98.31 77 LYS A N 1
ATOM 549 C CA . LYS A 1 77 ? -25.125 -2.552 32.581 1.00 98.31 77 LYS A CA 1
ATOM 550 C C . LYS A 1 77 ? -24.550 -1.836 33.794 1.00 98.31 77 LYS A C 1
ATOM 552 O O . LYS A 1 77 ? -23.769 -2.430 34.532 1.00 98.31 77 LYS A O 1
ATOM 557 N N . ALA A 1 78 ? -24.962 -0.594 34.010 1.00 98.44 78 ALA A N 1
ATOM 558 C CA . ALA A 1 78 ? -24.648 0.174 35.208 1.00 98.44 78 ALA A CA 1
ATOM 559 C C . ALA A 1 78 ? -25.858 0.166 36.145 1.00 98.44 78 ALA A C 1
ATOM 561 O O . ALA A 1 78 ? -26.977 0.397 35.696 1.00 98.44 78 ALA A O 1
ATOM 562 N N . GLU A 1 79 ? -25.649 -0.103 37.428 1.00 98.38 79 GLU A N 1
ATOM 563 C CA . GLU A 1 79 ? -26.695 -0.153 38.449 1.00 98.38 79 GLU A CA 1
ATOM 564 C C . GLU A 1 79 ? -26.243 0.590 39.707 1.00 98.38 79 GLU A C 1
ATOM 566 O O . GLU A 1 79 ? -25.098 0.459 40.138 1.00 98.38 79 GLU A O 1
ATOM 571 N N . VAL A 1 80 ? -27.153 1.355 40.303 1.00 98.19 80 VAL A N 1
ATOM 572 C CA . VAL A 1 80 ? -26.945 2.055 41.575 1.00 98.19 80 VAL A CA 1
ATOM 573 C C . VAL A 1 80 ? -28.132 1.780 42.495 1.00 98.19 80 VAL A C 1
ATOM 575 O O . VAL A 1 80 ? -29.275 1.684 42.040 1.00 98.19 80 VAL A O 1
ATOM 578 N N . THR A 1 81 ? -27.855 1.640 43.788 1.00 94.56 81 THR A N 1
ATOM 579 C CA . THR A 1 81 ? -28.864 1.504 44.848 1.00 94.56 81 THR A CA 1
ATOM 580 C C . THR A 1 81 ? -28.720 2.691 45.788 1.00 94.56 81 THR A C 1
ATOM 582 O O . THR A 1 81 ? -27.590 3.030 46.119 1.00 94.56 81 THR A O 1
ATOM 585 N N . ASP A 1 82 ? -29.822 3.333 46.172 1.00 93.75 82 ASP A N 1
ATOM 586 C CA . ASP A 1 82 ? -29.791 4.405 47.174 1.00 93.75 82 ASP A CA 1
ATOM 587 C C . ASP A 1 82 ? -29.815 3.863 48.616 1.00 93.75 82 ASP A C 1
ATOM 589 O O . ASP A 1 82 ? -30.181 2.710 48.857 1.00 93.75 82 ASP A O 1
ATOM 593 N N . ASP A 1 83 ? -29.491 4.721 49.588 1.00 91.06 83 ASP A N 1
ATOM 594 C CA . ASP A 1 83 ? -29.616 4.456 51.033 1.00 91.06 83 ASP A CA 1
ATOM 595 C C . ASP A 1 83 ? -30.973 3.839 51.460 1.00 91.06 83 ASP A C 1
ATOM 597 O O . ASP A 1 83 ? -31.056 3.137 52.471 1.00 91.06 83 ASP A O 1
ATOM 601 N N . ALA A 1 84 ? -32.062 4.137 50.738 1.00 93.38 84 ALA A N 1
ATOM 602 C CA . ALA A 1 84 ? -33.409 3.649 51.039 1.00 93.38 84 ALA A CA 1
ATOM 603 C C . ALA A 1 84 ? -33.701 2.266 50.423 1.00 93.38 84 ALA A C 1
ATOM 605 O O . ALA A 1 84 ? -34.773 1.704 50.661 1.00 93.38 84 ALA A O 1
ATOM 606 N N . GLY A 1 85 ? -32.757 1.706 49.663 1.00 93.88 85 GLY A N 1
ATOM 607 C CA . GLY A 1 85 ? -32.847 0.403 49.013 1.00 93.88 85 GLY A CA 1
ATOM 608 C C . GLY A 1 85 ? -33.512 0.421 47.635 1.00 93.88 85 GLY A C 1
ATOM 609 O O . GLY A 1 85 ? -33.783 -0.648 47.086 1.00 93.88 85 GLY A O 1
ATOM 610 N N . ASN A 1 86 ? -33.786 1.590 47.050 1.00 96.06 86 ASN A N 1
ATOM 611 C CA . ASN A 1 86 ? -34.308 1.667 45.687 1.00 96.06 86 ASN A CA 1
ATOM 612 C C . ASN A 1 86 ? -33.169 1.485 44.683 1.00 96.06 86 ASN A C 1
ATOM 614 O O . ASN A 1 86 ? -32.132 2.139 44.790 1.00 96.06 86 ASN A O 1
ATOM 618 N N . THR A 1 87 ? -33.385 0.669 43.654 1.00 96.88 87 THR A N 1
ATOM 619 C CA . THR A 1 87 ? -32.404 0.441 42.587 1.00 96.88 87 THR A CA 1
ATOM 620 C C . THR A 1 87 ? -32.790 1.158 41.297 1.00 96.88 87 THR A C 1
ATOM 622 O O . THR A 1 87 ? -33.962 1.427 41.024 1.00 96.88 87 THR A O 1
ATOM 625 N N . GLY A 1 88 ? -31.790 1.496 40.491 1.00 97.44 88 GLY A N 1
ATOM 626 C CA . GLY A 1 88 ? -31.967 1.963 39.119 1.00 97.44 88 GLY A CA 1
ATOM 627 C C . GLY A 1 88 ? -30.790 1.541 38.259 1.00 97.44 88 GLY A C 1
ATOM 628 O O . GLY A 1 88 ? -29.679 1.380 38.764 1.00 97.44 88 GLY A O 1
ATOM 629 N N . TYR A 1 89 ? -31.030 1.349 36.964 1.00 98.00 89 TYR A N 1
ATOM 630 C CA . TYR A 1 89 ? -30.006 0.884 36.036 1.00 98.00 89 TYR A CA 1
ATOM 631 C C . TYR A 1 89 ? -30.081 1.586 34.680 1.00 98.00 89 TYR A C 1
ATOM 633 O O . TYR A 1 89 ? -31.107 2.163 34.321 1.00 98.00 89 TYR A O 1
ATOM 641 N N . GLY A 1 90 ? -28.979 1.500 33.942 1.00 98.06 90 GLY A N 1
ATOM 642 C CA . GLY A 1 90 ? -28.840 1.917 32.553 1.00 98.06 90 GLY A CA 1
ATOM 643 C C . GLY A 1 90 ? -28.077 0.856 31.766 1.00 98.06 90 GLY A C 1
ATOM 644 O O . GLY A 1 90 ? -27.273 0.114 32.339 1.00 98.06 90 GLY A O 1
ATOM 645 N N . GLN A 1 91 ? -28.349 0.763 30.466 1.00 98.00 91 GLN A N 1
ATOM 646 C CA . GLN A 1 91 ? -27.649 -0.144 29.559 1.00 98.00 91 GLN A CA 1
ATOM 647 C C . GLN A 1 91 ? -27.172 0.590 28.311 1.00 98.00 91 GLN A C 1
ATOM 649 O O . GLN A 1 91 ? -27.836 1.516 27.848 1.00 98.00 91 GLN A O 1
ATOM 654 N N . ARG A 1 92 ? -26.033 0.155 27.772 1.00 98.25 92 ARG A N 1
ATOM 655 C CA . ARG A 1 92 ? -25.460 0.641 26.514 1.00 98.25 92 ARG A CA 1
ATOM 656 C C . ARG A 1 92 ? -24.707 -0.501 25.833 1.00 98.25 92 ARG A C 1
ATOM 658 O O . ARG A 1 92 ? -24.061 -1.294 26.517 1.00 98.25 92 ARG A O 1
ATOM 665 N N . GLY A 1 93 ? -24.853 -0.621 24.517 1.00 97.81 93 GLY A N 1
ATOM 666 C CA . GLY A 1 93 ? -24.089 -1.577 23.717 1.00 97.81 93 GLY A CA 1
ATOM 667 C C . GLY A 1 93 ? -22.703 -1.031 23.384 1.00 97.81 93 GLY A C 1
ATOM 668 O O . GLY A 1 93 ? -22.538 0.181 23.300 1.00 97.81 93 GLY A O 1
ATOM 669 N N . VAL A 1 94 ? -21.740 -1.926 23.203 1.00 98.12 94 VAL A N 1
ATOM 670 C CA . VAL A 1 94 ? -20.425 -1.634 22.622 1.00 98.12 94 VAL A CA 1
ATOM 671 C C . VAL A 1 94 ? -20.030 -2.797 21.720 1.00 98.12 94 VAL A C 1
ATOM 673 O O . VAL A 1 94 ? -20.332 -3.949 22.047 1.00 98.12 94 VAL A O 1
ATOM 676 N N . THR A 1 95 ? -19.367 -2.520 20.608 1.00 98.38 95 THR A N 1
ATOM 677 C CA . THR A 1 95 ? -18.784 -3.555 19.748 1.00 98.38 95 THR A CA 1
ATOM 678 C C . THR A 1 95 ? -17.285 -3.599 19.984 1.00 98.38 95 THR A C 1
ATOM 680 O O . THR A 1 95 ? -16.648 -2.561 20.036 1.00 98.38 95 THR A O 1
ATOM 683 N N . VAL A 1 96 ? -16.710 -4.783 20.154 1.00 98.44 96 VAL A N 1
ATOM 684 C CA . VAL A 1 96 ? -15.258 -4.960 20.067 1.00 98.44 96 VAL A CA 1
ATOM 685 C C . VAL A 1 96 ? -14.956 -5.394 18.646 1.00 98.44 96 VAL A C 1
ATOM 687 O O . VAL A 1 96 ? -15.519 -6.393 18.194 1.00 98.44 96 VAL A O 1
ATOM 690 N N . ASP A 1 97 ? -14.110 -4.638 17.963 1.00 97.25 97 ASP A N 1
ATOM 691 C CA . ASP A 1 97 ? -13.634 -4.968 16.627 1.00 97.25 97 ASP A CA 1
ATOM 692 C C . ASP A 1 97 ? -12.144 -4.649 16.542 1.00 97.25 97 ASP A C 1
ATOM 694 O O . ASP A 1 97 ? -11.730 -3.498 16.427 1.00 97.25 97 ASP A O 1
ATOM 698 N N . THR A 1 98 ? -11.321 -5.685 16.664 1.00 96.19 98 THR A N 1
ATOM 699 C CA . THR A 1 98 ? -9.861 -5.560 16.600 1.00 96.19 98 THR A CA 1
ATOM 700 C C . THR A 1 98 ? -9.297 -5.939 15.231 1.00 96.19 98 THR A C 1
ATOM 702 O O . THR A 1 98 ? -8.074 -5.973 15.050 1.00 96.19 98 THR A O 1
ATOM 705 N N . SER A 1 99 ? -10.169 -6.229 14.262 1.00 93.88 99 SER A N 1
ATOM 706 C CA . SER A 1 99 ? -9.784 -6.703 12.940 1.00 93.88 99 SER A CA 1
ATOM 707 C C . SER A 1 99 ? -9.341 -5.535 12.066 1.00 93.88 99 SER A C 1
ATOM 709 O O . SER A 1 99 ? -10.150 -4.808 11.510 1.00 93.88 99 SER A O 1
ATOM 711 N N . ARG A 1 100 ? -8.025 -5.360 11.912 1.00 92.56 100 ARG A N 1
ATOM 712 C CA . ARG A 1 100 ? -7.488 -4.314 11.033 1.00 92.56 100 ARG A CA 1
ATOM 713 C C . ARG A 1 100 ? -7.825 -4.599 9.565 1.00 92.56 100 ARG A C 1
ATOM 715 O O . ARG A 1 100 ? -7.597 -5.729 9.120 1.00 92.56 100 ARG A O 1
ATOM 722 N N . PRO A 1 101 ? -8.278 -3.591 8.802 1.00 94.56 101 PRO A N 1
ATOM 723 C CA . PRO A 1 101 ? -8.459 -3.748 7.370 1.00 94.56 101 PRO A CA 1
ATOM 724 C C . PRO A 1 101 ? -7.113 -3.939 6.658 1.00 94.56 101 PRO A C 1
ATOM 726 O O . PRO A 1 101 ? -6.041 -3.698 7.217 1.00 94.56 101 PRO A O 1
ATOM 729 N N . THR A 1 102 ? -7.163 -4.349 5.395 1.00 93.44 102 THR A N 1
ATOM 730 C CA . THR A 1 102 ? -6.018 -4.268 4.479 1.00 93.44 102 THR A CA 1
ATOM 731 C C . THR A 1 102 ? -6.411 -3.496 3.232 1.00 93.44 102 THR A C 1
ATOM 733 O O . THR A 1 102 ? -7.588 -3.442 2.872 1.00 93.44 102 THR A O 1
ATOM 736 N N . VAL A 1 103 ? -5.422 -2.908 2.564 1.00 96.50 103 VAL A N 1
ATOM 737 C CA . VAL A 1 103 ? -5.607 -2.189 1.306 1.00 96.50 103 VAL A CA 1
ATOM 738 C C . VAL A 1 103 ? -4.406 -2.424 0.395 1.00 96.50 103 VAL A C 1
ATOM 740 O O . VAL A 1 103 ? -3.264 -2.418 0.849 1.00 96.50 103 VAL A O 1
ATOM 743 N N . THR A 1 104 ? -4.667 -2.644 -0.888 1.00 92.75 104 THR A N 1
ATOM 744 C CA . THR A 1 104 ? -3.661 -2.697 -1.953 1.00 92.75 104 THR A CA 1
ATOM 745 C C . THR A 1 104 ? -3.943 -1.609 -2.976 1.00 92.75 104 THR A C 1
ATOM 747 O O . THR A 1 104 ? -5.077 -1.141 -3.085 1.00 92.75 104 THR A O 1
ATOM 750 N N . ILE A 1 105 ? -2.915 -1.242 -3.733 1.00 93.94 105 ILE A N 1
ATOM 751 C CA . ILE A 1 105 ? -3.009 -0.413 -4.934 1.00 93.94 105 ILE A CA 1
ATOM 752 C C . ILE A 1 105 ? -2.507 -1.296 -6.082 1.00 93.94 105 ILE A C 1
ATOM 754 O O . ILE A 1 105 ? -1.442 -1.899 -5.957 1.00 93.94 105 ILE A O 1
ATOM 758 N N . ASP A 1 106 ? -3.287 -1.428 -7.148 1.00 90.38 106 ASP A N 1
ATOM 759 C CA . ASP A 1 106 ? -2.885 -2.136 -8.366 1.00 90.38 106 ASP A CA 1
ATOM 760 C C . ASP A 1 106 ? -1.930 -1.273 -9.199 1.00 90.38 106 ASP A C 1
ATOM 762 O O . ASP A 1 106 ? -1.801 -0.074 -8.938 1.00 90.38 106 ASP A O 1
ATOM 766 N N . ALA A 1 107 ? -1.326 -1.885 -10.228 1.00 83.44 107 ALA A N 1
ATOM 767 C CA . ALA A 1 107 ? -1.041 -1.269 -11.534 1.00 83.44 107 ALA A CA 1
ATOM 768 C C . ALA A 1 107 ? -1.315 0.245 -11.683 1.00 83.44 107 ALA A C 1
ATOM 770 O O . ALA A 1 107 ? -2.477 0.570 -11.914 1.00 83.44 107 ALA A O 1
ATOM 771 N N . VAL A 1 108 ? -0.341 1.165 -11.601 1.00 88.44 108 VAL A N 1
ATOM 772 C CA . VAL A 1 108 ? -0.544 2.531 -12.110 1.00 88.44 108 VAL A CA 1
ATOM 773 C C . VAL A 1 108 ? -0.307 2.385 -13.599 1.00 88.44 108 VAL A C 1
ATOM 775 O O . VAL A 1 108 ? 0.676 1.743 -13.951 1.00 88.44 108 VAL A O 1
ATOM 778 N N . THR A 1 109 ? -1.269 2.806 -14.429 1.00 80.25 109 THR A N 1
ATOM 779 C CA . THR A 1 109 ? -1.260 2.657 -15.910 1.00 80.25 109 THR A CA 1
ATOM 780 C C . THR A 1 109 ? -1.118 1.221 -16.460 1.00 80.25 109 THR A C 1
ATOM 782 O O . THR A 1 109 ? -1.430 0.969 -17.617 1.00 80.25 109 THR A O 1
ATOM 785 N N . GLY A 1 110 ? -0.862 0.225 -15.605 1.00 80.62 110 GLY A N 1
ATOM 786 C CA . GLY A 1 110 ? -0.702 -1.191 -15.948 1.00 80.62 110 GLY A CA 1
ATOM 787 C C . GLY A 1 110 ? 0.741 -1.681 -15.808 1.00 80.62 110 GLY A C 1
ATOM 788 O O . GLY A 1 110 ? 0.944 -2.873 -15.579 1.00 80.62 110 GLY A O 1
ATOM 789 N N . ASP A 1 111 ? 1.704 -0.766 -15.854 1.00 77.75 111 ASP A N 1
ATOM 790 C CA . ASP A 1 111 ? 3.148 -1.014 -15.907 1.00 77.75 111 ASP A CA 1
ATOM 791 C C . ASP A 1 111 ? 3.965 -0.164 -14.916 1.00 77.75 111 ASP A C 1
ATOM 793 O O . ASP A 1 111 ? 5.183 -0.294 -14.863 1.00 77.75 111 ASP A O 1
ATOM 797 N N . ASP A 1 112 ? 3.306 0.650 -14.090 1.00 84.62 112 ASP A N 1
ATOM 798 C CA . ASP A 1 112 ? 3.928 1.601 -13.160 1.00 84.62 112 ASP A CA 1
ATOM 799 C C . ASP A 1 112 ? 4.688 2.744 -13.806 1.00 84.62 112 ASP A C 1
ATOM 801 O O . ASP A 1 112 ? 5.490 3.392 -13.131 1.00 84.62 112 ASP A O 1
ATOM 805 N N . VAL A 1 113 ? 4.388 3.054 -15.061 1.00 83.19 113 VAL A N 1
ATOM 806 C CA . VAL A 1 113 ? 4.999 4.170 -15.771 1.00 83.19 113 VAL A CA 1
ATOM 807 C C . VAL A 1 113 ? 3.899 5.056 -16.334 1.00 83.19 113 VAL A C 1
ATOM 809 O O . VAL A 1 113 ? 3.077 4.608 -17.115 1.00 83.19 113 VAL A O 1
ATOM 812 N N . ILE A 1 114 ? 3.866 6.324 -15.926 1.00 83.94 114 ILE A N 1
ATOM 813 C CA . ILE A 1 114 ? 3.044 7.346 -16.577 1.00 83.94 114 ILE A CA 1
ATOM 814 C C . ILE A 1 114 ? 3.881 7.959 -17.693 1.00 83.94 114 ILE A C 1
ATOM 816 O O . ILE A 1 114 ? 4.826 8.707 -17.413 1.00 83.94 114 ILE A O 1
ATOM 820 N N . ASP A 1 115 ? 3.512 7.669 -18.937 1.00 79.06 115 ASP A N 1
ATOM 821 C CA . ASP A 1 115 ? 4.171 8.220 -20.117 1.00 79.06 115 ASP A CA 1
ATOM 822 C C . ASP A 1 115 ? 3.713 9.662 -20.450 1.00 79.06 115 ASP A C 1
ATOM 824 O O . ASP A 1 115 ? 2.847 10.257 -19.797 1.00 79.06 115 ASP A O 1
ATOM 828 N N . ALA A 1 116 ? 4.284 10.259 -21.501 1.00 79.56 116 ALA A N 1
ATOM 829 C CA . ALA A 1 116 ? 3.940 11.614 -21.940 1.00 79.56 116 ALA A CA 1
ATOM 830 C C . ALA A 1 116 ? 2.471 11.793 -22.382 1.00 79.56 116 ALA A C 1
ATOM 832 O O . ALA A 1 116 ? 1.933 12.907 -22.314 1.00 79.56 116 ALA A O 1
ATOM 833 N N . VAL A 1 117 ? 1.821 10.730 -22.862 1.00 82.12 117 VAL A N 1
ATOM 834 C CA . VAL A 1 117 ? 0.416 10.729 -23.286 1.00 82.12 117 VAL A CA 1
ATOM 835 C C . VAL A 1 117 ? -0.494 10.602 -22.068 1.00 82.12 117 VAL A C 1
ATOM 837 O O . VAL A 1 117 ? -1.436 11.386 -21.921 1.00 82.12 117 VAL A O 1
ATOM 840 N N . GLU A 1 118 ? -0.205 9.656 -21.185 1.00 86.06 118 GLU A N 1
ATOM 841 C CA . GLU A 1 118 ? -0.935 9.366 -19.955 1.00 86.06 118 GLU A CA 1
ATOM 842 C C . GLU A 1 118 ? -0.841 10.518 -18.958 1.00 86.06 118 GLU A C 1
ATOM 844 O O . GLU A 1 118 ? -1.842 10.863 -18.327 1.00 86.06 118 GLU A O 1
ATOM 849 N N . HIS A 1 119 ? 0.301 11.213 -18.901 1.00 89.44 119 HIS A N 1
ATOM 850 C CA . HIS A 1 119 ? 0.484 12.417 -18.081 1.00 89.44 119 HIS A CA 1
ATOM 851 C C . HIS A 1 119 ? -0.498 13.537 -18.438 1.00 89.44 119 HIS A C 1
ATOM 853 O O . HIS A 1 119 ? -0.795 14.412 -17.626 1.00 89.44 119 HIS A O 1
ATOM 859 N N . GLN A 1 120 ? -1.055 13.508 -19.653 1.00 82.62 120 GLN A N 1
ATOM 860 C CA . GLN A 1 120 ? -2.032 14.487 -20.122 1.00 82.62 120 GLN A CA 1
ATOM 861 C C . GLN A 1 120 ? -3.492 14.034 -19.991 1.00 82.62 120 GLN A C 1
ATOM 863 O O . GLN A 1 120 ? -4.386 14.792 -20.394 1.00 82.62 120 GLN A O 1
ATOM 868 N N . GLN A 1 121 ? -3.745 12.847 -19.438 1.00 84.31 121 GLN A N 1
ATOM 869 C CA . GLN A 1 121 ? -5.064 12.222 -19.345 1.00 84.31 121 GLN A CA 1
ATOM 870 C C . GLN A 1 121 ? -5.522 12.035 -17.894 1.00 84.31 121 GLN A C 1
ATOM 872 O O . GLN A 1 121 ? -4.757 12.190 -16.947 1.00 84.31 121 GLN A O 1
ATOM 877 N N . ASP A 1 122 ? -6.813 11.735 -17.719 1.00 89.56 122 ASP A N 1
ATOM 878 C CA . ASP A 1 122 ? -7.332 11.307 -16.421 1.00 89.56 122 ASP A CA 1
ATOM 879 C C . ASP A 1 122 ? -6.731 9.936 -16.076 1.00 89.56 122 ASP A C 1
ATOM 881 O O . ASP A 1 122 ? -6.840 8.991 -16.860 1.00 89.56 122 ASP A O 1
ATOM 885 N N . LEU A 1 123 ? -6.145 9.810 -14.887 1.00 94.00 123 LEU A N 1
ATOM 886 C CA . LEU A 1 123 ? -5.556 8.564 -14.404 1.00 94.00 123 LEU A CA 1
ATOM 887 C C . LEU A 1 123 ? -6.591 7.768 -13.608 1.00 94.00 123 LEU A C 1
ATOM 889 O O . LEU A 1 123 ? -7.298 8.312 -12.757 1.00 94.00 123 LEU A O 1
ATOM 893 N N . ILE A 1 124 ? -6.664 6.458 -13.837 1.00 95.25 124 ILE A N 1
ATOM 894 C CA . ILE A 1 124 ? -7.459 5.562 -12.997 1.00 95.25 124 ILE A CA 1
ATOM 895 C C . ILE A 1 124 ? -6.539 4.835 -12.029 1.00 95.25 124 ILE A C 1
ATOM 897 O O . ILE A 1 124 ? -5.716 4.026 -12.438 1.00 95.25 124 ILE A O 1
ATOM 901 N N . LEU A 1 125 ? -6.755 5.065 -10.740 1.00 97.62 125 LEU A N 1
ATOM 902 C CA . LEU A 1 125 ? -6.175 4.258 -9.676 1.00 97.62 125 LEU A CA 1
ATOM 903 C C . LEU A 1 125 ? -7.176 3.184 -9.250 1.00 97.62 125 LEU A C 1
ATOM 905 O O . LEU A 1 125 ? -8.382 3.450 -9.154 1.00 97.62 125 LEU A O 1
ATOM 909 N N . SER A 1 126 ? -6.691 1.978 -8.975 1.00 97.69 126 SER A N 1
ATOM 910 C CA . SER A 1 126 ? -7.509 0.879 -8.463 1.00 97.69 126 SER A CA 1
ATOM 911 C C . SER A 1 126 ? -6.769 0.046 -7.430 1.00 97.69 126 SER A C 1
ATOM 913 O O . SER A 1 126 ? -5.568 0.201 -7.223 1.00 97.69 126 SER A O 1
ATOM 915 N N . GLY A 1 127 ? -7.513 -0.827 -6.762 1.00 97.44 127 GLY A N 1
ATOM 916 C CA . GLY A 1 127 ? -6.960 -1.787 -5.826 1.00 97.44 127 GLY A CA 1
ATOM 917 C C . GLY A 1 127 ? -8.038 -2.591 -5.120 1.00 97.44 127 GLY A C 1
ATOM 918 O O . GLY A 1 127 ? -9.227 -2.556 -5.471 1.00 97.44 127 GLY A O 1
ATOM 919 N N . THR A 1 128 ? -7.619 -3.306 -4.079 1.00 96.56 128 THR A N 1
ATOM 920 C CA . THR A 1 128 ? -8.495 -4.159 -3.271 1.00 96.56 128 THR A CA 1
ATOM 921 C C . THR A 1 128 ? -8.398 -3.818 -1.794 1.00 96.56 128 THR A C 1
ATOM 923 O O . THR A 1 128 ? -7.408 -3.247 -1.337 1.00 96.56 128 THR A O 1
ATOM 926 N N . THR A 1 129 ? -9.440 -4.150 -1.041 1.00 97.25 129 THR A N 1
ATOM 927 C CA . THR A 1 129 ? -9.482 -4.049 0.413 1.00 97.25 129 THR A CA 1
ATOM 928 C C . THR A 1 129 ? -10.029 -5.331 1.024 1.00 97.25 129 THR A C 1
ATOM 930 O O . THR A 1 129 ? -10.828 -6.053 0.423 1.00 97.25 129 THR A O 1
ATOM 933 N N . THR A 1 130 ? -9.614 -5.615 2.255 1.00 94.25 130 THR A N 1
ATOM 934 C CA . THR A 1 130 ? -10.266 -6.618 3.105 1.00 94.25 130 THR A CA 1
ATOM 935 C C . THR A 1 130 ? -10.577 -6.009 4.464 1.00 94.25 130 THR A C 1
ATOM 937 O O . THR A 1 130 ? -9.959 -5.022 4.855 1.00 94.25 130 THR A O 1
ATOM 940 N N . GLY A 1 131 ? -11.573 -6.553 5.165 1.00 90.94 131 GLY A N 1
ATOM 941 C CA . GLY A 1 131 ? -12.015 -6.011 6.455 1.00 90.94 131 GLY A CA 1
ATOM 942 C C . GLY A 1 131 ? -12.862 -4.739 6.358 1.00 90.94 131 GLY A C 1
ATOM 943 O O . GLY A 1 131 ? -13.359 -4.293 7.380 1.00 90.94 131 GLY A O 1
ATOM 944 N N . LEU A 1 132 ? -13.088 -4.211 5.150 1.00 94.56 132 LEU A N 1
ATOM 945 C CA . LEU A 1 132 ? -13.939 -3.047 4.915 1.00 94.56 132 LEU A CA 1
ATOM 946 C C . LEU A 1 132 ? -15.288 -3.418 4.283 1.00 94.56 132 LEU A C 1
ATOM 948 O O . LEU A 1 132 ? -15.402 -4.383 3.520 1.00 94.56 132 LEU A O 1
ATOM 952 N N . ARG A 1 133 ? -16.314 -2.623 4.578 1.00 92.31 133 ARG A N 1
ATOM 953 C CA . ARG A 1 133 ? -17.678 -2.719 4.047 1.00 92.31 133 ARG A CA 1
ATOM 954 C C . ARG A 1 133 ? -17.863 -1.817 2.832 1.00 92.31 133 ARG A C 1
ATOM 956 O O . ARG A 1 133 ? -17.195 -0.802 2.662 1.00 92.31 133 ARG A O 1
ATOM 963 N N . GLU A 1 134 ? -18.835 -2.170 1.993 1.00 95.88 134 GLU A N 1
ATOM 964 C CA . GLU A 1 134 ? -19.253 -1.313 0.883 1.00 95.88 134 GLU A CA 1
ATOM 965 C C . GLU A 1 134 ? -19.607 0.095 1.381 1.00 95.88 134 GLU A C 1
ATOM 967 O O . GLU A 1 134 ? -20.409 0.262 2.301 1.00 95.88 134 GLU A O 1
ATOM 972 N N . GLY A 1 135 ? -19.038 1.109 0.732 1.00 93.94 135 GLY A N 1
ATOM 973 C CA . GLY A 1 135 ? -19.272 2.510 1.057 1.00 93.94 135 GLY A CA 1
ATOM 974 C C . GLY A 1 135 ? -18.309 3.112 2.082 1.00 93.94 135 GLY A C 1
ATOM 975 O O . GLY A 1 135 ? -18.307 4.340 2.205 1.00 93.94 135 GLY A O 1
ATOM 976 N N . GLU A 1 136 ? -17.476 2.312 2.756 1.00 93.19 136 GLU A N 1
ATOM 977 C CA . GLU A 1 136 ? -16.401 2.836 3.607 1.00 93.19 136 GLU A CA 1
ATOM 978 C C . GLU A 1 136 ? -15.376 3.617 2.774 1.00 93.19 136 GLU A C 1
ATOM 980 O O . GLU A 1 136 ? -15.217 3.401 1.567 1.00 93.19 136 GLU A O 1
ATOM 985 N N . THR A 1 137 ? -14.749 4.607 3.408 1.00 91.88 137 THR A N 1
ATOM 986 C CA . THR A 1 137 ? -14.001 5.664 2.718 1.00 91.88 137 THR A CA 1
ATOM 987 C C . THR A 1 137 ? -12.525 5.306 2.595 1.00 91.88 137 THR A C 1
ATOM 989 O O . THR A 1 137 ? -11.907 4.862 3.557 1.00 91.88 137 THR A O 1
ATOM 992 N N . LEU A 1 138 ? -11.948 5.564 1.421 1.00 97.00 138 LEU A N 1
ATOM 993 C CA . LEU A 1 138 ? -10.507 5.537 1.200 1.00 97.00 138 LEU A CA 1
ATOM 994 C C . LEU A 1 138 ? -10.027 6.953 0.904 1.00 97.00 138 LEU A C 1
ATOM 996 O O . LEU A 1 138 ? -10.618 7.647 0.072 1.00 97.00 138 LEU A O 1
ATOM 1000 N N . THR A 1 139 ? -8.940 7.354 1.556 1.00 93.75 139 THR A N 1
ATOM 1001 C CA . THR A 1 139 ? -8.268 8.634 1.317 1.00 93.75 139 THR A CA 1
ATOM 1002 C C . THR A 1 139 ? -6.931 8.356 0.652 1.00 93.75 139 THR A C 1
ATOM 1004 O O . THR A 1 139 ? -6.112 7.639 1.217 1.00 93.75 139 THR A O 1
ATOM 1007 N N . LEU A 1 140 ? -6.721 8.888 -0.546 1.00 97.31 140 LEU A N 1
ATOM 1008 C CA . LEU A 1 140 ? -5.501 8.721 -1.323 1.00 97.31 140 LEU A CA 1
ATOM 1009 C C . LEU A 1 140 ? -4.736 10.039 -1.379 1.00 97.31 140 LEU A C 1
ATOM 1011 O O . LEU A 1 140 ? -5.352 11.086 -1.555 1.00 97.31 140 LEU A O 1
ATOM 1015 N N . ASP A 1 141 ? -3.416 9.973 -1.262 1.00 90.31 141 ASP A N 1
ATOM 1016 C CA . ASP A 1 141 ? -2.507 11.091 -1.503 1.00 90.31 141 ASP A CA 1
ATOM 1017 C C . ASP A 1 141 ? -1.634 10.771 -2.720 1.00 90.31 141 ASP A C 1
ATOM 1019 O O . ASP A 1 141 ? -0.937 9.750 -2.744 1.00 90.31 141 ASP A O 1
ATOM 1023 N N . LEU A 1 142 ? -1.712 11.634 -3.730 1.00 92.88 142 LEU A N 1
ATOM 1024 C CA . LEU A 1 142 ? -0.935 11.574 -4.959 1.00 92.88 142 LEU A CA 1
ATOM 1025 C C . LEU A 1 142 ? -0.290 12.945 -5.187 1.00 92.88 142 LEU A C 1
ATOM 1027 O O . LEU A 1 142 ? -0.990 13.933 -5.406 1.00 92.88 142 LEU A O 1
ATOM 1031 N N . GLY A 1 143 ? 1.040 13.019 -5.104 1.00 79.31 143 GLY A N 1
ATOM 1032 C CA . GLY A 1 143 ? 1.770 14.282 -5.285 1.00 79.31 143 GLY A CA 1
ATOM 1033 C C . GLY A 1 143 ? 1.397 15.374 -4.269 1.00 79.31 143 GLY A C 1
ATOM 1034 O O . GLY A 1 143 ? 1.434 16.558 -4.598 1.00 79.31 143 GLY A O 1
ATOM 1035 N N . GLY A 1 144 ? 0.971 15.003 -3.056 1.00 82.25 144 GLY A N 1
ATOM 1036 C CA . GLY A 1 144 ? 0.508 15.934 -2.022 1.00 82.25 144 GLY A CA 1
ATOM 1037 C C . GLY A 1 144 ? -0.958 16.361 -2.162 1.00 82.25 144 GLY A C 1
ATOM 1038 O O . GLY A 1 144 ? -1.424 17.217 -1.399 1.00 82.25 144 GLY A O 1
ATOM 1039 N N . LYS A 1 145 ? -1.698 15.811 -3.134 1.00 85.19 145 LYS A N 1
ATOM 1040 C CA . LYS A 1 145 ? -3.123 16.085 -3.351 1.00 85.19 145 LYS A CA 1
ATOM 1041 C C . LYS A 1 145 ? -3.981 14.948 -2.824 1.00 85.19 145 LYS A C 1
ATOM 1043 O O . LYS A 1 145 ? -3.788 13.781 -3.157 1.00 85.19 145 LYS A O 1
ATOM 1048 N N . ILE A 1 146 ? -4.986 15.323 -2.034 1.00 93.25 146 ILE A N 1
ATOM 1049 C CA . ILE A 1 146 ? -5.907 14.374 -1.415 1.00 93.25 146 ILE A CA 1
ATOM 1050 C C . ILE A 1 146 ? -7.095 14.086 -2.327 1.00 93.25 146 ILE A C 1
ATOM 1052 O O . ILE A 1 146 ? -7.862 14.981 -2.689 1.00 93.25 146 ILE A O 1
ATOM 1056 N N . HIS A 1 147 ? -7.301 12.804 -2.596 1.00 94.06 147 HIS A N 1
ATOM 1057 C CA . HIS A 1 147 ? -8.439 12.264 -3.316 1.00 94.06 147 HIS A CA 1
ATOM 1058 C C . HIS A 1 147 ? -9.212 11.280 -2.442 1.00 94.06 147 HIS A C 1
ATOM 1060 O O . HIS A 1 147 ? -8.652 10.615 -1.575 1.00 94.06 147 HIS A O 1
ATOM 1066 N N . ILE A 1 148 ? -10.521 11.175 -2.663 1.00 94.75 148 ILE A N 1
ATOM 1067 C CA . ILE A 1 148 ? -11.393 10.320 -1.854 1.00 94.75 148 ILE A CA 1
ATOM 1068 C C . ILE A 1 148 ? -12.200 9.408 -2.769 1.00 94.75 148 ILE A C 1
ATOM 1070 O O . ILE A 1 148 ? -12.826 9.869 -3.724 1.00 94.75 148 ILE A O 1
ATOM 1074 N N . THR A 1 149 ? -12.228 8.119 -2.443 1.00 96.69 149 THR A N 1
ATOM 1075 C CA . THR A 1 149 ? -13.131 7.142 -3.062 1.00 96.69 149 THR A CA 1
ATOM 1076 C C . THR A 1 149 ? -13.760 6.241 -1.998 1.00 96.69 149 THR A C 1
ATOM 1078 O O . THR A 1 149 ? -13.602 6.471 -0.797 1.00 96.69 149 THR A O 1
ATOM 1081 N N . ARG A 1 150 ? -14.544 5.250 -2.423 1.00 95.50 150 ARG A N 1
ATOM 1082 C CA . ARG A 1 150 ? -15.234 4.307 -1.540 1.00 95.50 150 ARG A CA 1
ATOM 1083 C C . ARG A 1 150 ? -15.037 2.866 -1.979 1.00 95.50 150 ARG A C 1
ATOM 1085 O O . ARG A 1 150 ? -14.888 2.584 -3.169 1.00 95.50 150 ARG A O 1
ATOM 1092 N N . VAL A 1 151 ? -15.096 1.964 -1.005 1.00 97.19 151 VAL A N 1
ATOM 1093 C CA . VAL A 1 151 ? -15.073 0.518 -1.233 1.00 97.19 151 VAL A CA 1
ATOM 1094 C C . VAL A 1 151 ? -16.344 0.104 -1.976 1.00 97.19 151 VAL A C 1
ATOM 1096 O O . VAL A 1 151 ? -17.456 0.476 -1.597 1.00 97.19 151 VAL A O 1
ATOM 1099 N N . SER A 1 152 ? -16.182 -0.676 -3.040 1.00 96.00 152 SER A N 1
ATOM 1100 C CA . SER A 1 152 ? -17.281 -1.275 -3.802 1.00 96.00 152 SER A CA 1
ATOM 1101 C C . SER A 1 152 ? -17.762 -2.574 -3.148 1.00 96.00 152 SER A C 1
ATOM 1103 O O . SER A 1 152 ? -17.054 -3.188 -2.354 1.00 96.00 152 SER A O 1
ATOM 1105 N N . SER A 1 153 ? -18.945 -3.059 -3.532 1.00 94.75 153 SER A N 1
ATOM 1106 C CA . SER A 1 153 ? -19.580 -4.254 -2.945 1.00 94.75 153 SER A CA 1
ATOM 1107 C C . SER A 1 153 ? -18.750 -5.548 -3.007 1.00 94.75 153 SER A C 1
ATOM 1109 O O . SER A 1 153 ? -19.040 -6.506 -2.297 1.00 94.75 153 SER A O 1
ATOM 1111 N N . ASN A 1 154 ? -17.750 -5.613 -3.888 1.00 94.31 154 ASN A N 1
ATOM 1112 C CA . ASN A 1 154 ? -16.848 -6.753 -4.067 1.00 94.31 154 ASN A CA 1
ATOM 1113 C C . ASN A 1 154 ? -15.497 -6.592 -3.338 1.00 94.31 154 ASN A C 1
ATOM 1115 O O . ASN A 1 154 ? -14.602 -7.394 -3.583 1.00 94.31 154 ASN A O 1
ATOM 1119 N N . GLY A 1 155 ? -15.326 -5.560 -2.504 1.00 94.44 155 GLY A N 1
ATOM 1120 C CA . GLY A 1 155 ? -14.054 -5.273 -1.830 1.00 94.44 155 GLY A CA 1
ATOM 1121 C C . GLY A 1 155 ? -12.991 -4.640 -2.735 1.00 94.44 155 GLY A C 1
ATOM 1122 O O . GLY A 1 155 ? -11.821 -4.621 -2.383 1.00 94.44 155 GLY A O 1
ATOM 1123 N N . THR A 1 156 ? -13.361 -4.138 -3.916 1.00 97.88 156 THR A N 1
ATOM 1124 C CA . THR A 1 156 ? -12.449 -3.372 -4.786 1.00 97.88 156 THR A CA 1
ATOM 1125 C C . THR A 1 156 ? -12.736 -1.882 -4.699 1.00 97.88 156 THR A C 1
ATOM 1127 O O . THR A 1 156 ? -13.812 -1.468 -4.263 1.00 97.88 156 THR A O 1
ATOM 1130 N N . TRP A 1 157 ? -11.798 -1.055 -5.139 1.00 97.94 157 TRP A N 1
ATOM 1131 C CA . TRP A 1 157 ? -11.998 0.384 -5.250 1.00 97.94 157 TRP A CA 1
ATOM 1132 C C . TRP A 1 157 ? -11.405 0.906 -6.557 1.00 97.94 157 TRP A C 1
ATOM 1134 O O . TRP A 1 157 ? -10.496 0.312 -7.138 1.00 97.94 157 TRP A O 1
ATOM 1144 N N . ARG A 1 158 ? -11.968 2.013 -7.044 1.00 97.12 158 ARG A N 1
ATOM 1145 C CA . ARG A 1 158 ? -11.478 2.751 -8.211 1.00 97.12 158 ARG A CA 1
ATOM 1146 C C . ARG A 1 158 ? -11.600 4.240 -7.938 1.00 97.12 158 ARG A C 1
ATOM 1148 O O . ARG A 1 158 ? -12.579 4.680 -7.334 1.00 97.12 158 ARG A O 1
ATOM 1155 N N . LEU A 1 159 ? -10.633 5.011 -8.400 1.00 97.12 159 LEU A N 1
ATOM 1156 C CA . LEU A 1 159 ? -10.613 6.462 -8.301 1.00 97.12 159 LEU A CA 1
ATOM 1157 C C . LEU A 1 159 ? -10.151 7.032 -9.641 1.00 97.12 159 LEU A C 1
ATOM 1159 O O . LEU A 1 159 ? -9.117 6.623 -10.155 1.00 97.12 159 LEU A O 1
ATOM 1163 N N . GLY A 1 160 ? -10.913 7.980 -10.185 1.00 94.19 160 GLY A N 1
ATOM 1164 C CA . GLY A 1 160 ? -10.434 8.825 -11.274 1.00 94.19 160 GLY A CA 1
ATOM 1165 C C . GLY A 1 160 ? -9.711 10.040 -10.706 1.00 94.19 160 GLY A C 1
ATOM 1166 O O . GLY A 1 160 ? -10.311 10.814 -9.959 1.00 94.19 160 GLY A O 1
ATOM 1167 N N . VAL A 1 161 ? -8.441 10.190 -11.057 1.00 96.25 161 VAL A N 1
ATOM 1168 C CA . VAL A 1 161 ? -7.628 11.375 -10.797 1.00 96.25 161 VAL A CA 1
ATOM 1169 C C . VAL A 1 161 ? -7.714 12.272 -12.037 1.00 96.25 161 VAL A C 1
ATOM 1171 O O . VAL A 1 161 ? -7.392 11.811 -13.133 1.00 96.25 161 VAL A O 1
ATOM 1174 N N . PRO A 1 162 ? -8.165 13.531 -11.908 1.00 92.38 162 PRO A N 1
ATOM 1175 C CA . PRO A 1 162 ? -8.268 14.443 -13.044 1.00 92.38 162 PRO A CA 1
ATOM 1176 C C . PRO A 1 162 ? -6.917 14.694 -13.720 1.00 92.38 162 PRO A C 1
ATOM 1178 O O . PRO A 1 162 ? -5.911 14.870 -13.037 1.00 92.38 162 PRO A O 1
ATOM 1181 N N . ALA A 1 163 ? -6.911 14.861 -15.043 1.00 89.62 163 ALA A N 1
ATOM 1182 C CA . ALA A 1 163 ? -5.708 15.154 -15.826 1.00 89.62 163 ALA A CA 1
ATOM 1183 C C . ALA A 1 163 ? -4.923 16.378 -15.328 1.00 89.62 163 ALA A C 1
ATOM 1185 O O . ALA A 1 163 ? -3.710 16.445 -15.473 1.00 89.62 163 ALA A O 1
ATOM 1186 N N . ALA A 1 164 ? -5.599 17.368 -14.736 1.00 91.50 164 ALA A N 1
ATOM 1187 C CA . ALA A 1 164 ? -4.930 18.526 -14.141 1.00 91.50 164 ALA A CA 1
ATOM 1188 C C . ALA A 1 164 ? -4.052 18.147 -12.938 1.00 91.50 164 ALA A C 1
ATOM 1190 O O . ALA A 1 164 ? -3.028 18.778 -12.715 1.00 91.50 164 ALA A O 1
ATOM 1191 N N . ASP A 1 165 ? -4.442 17.122 -12.181 1.00 90.19 165 ASP A N 1
ATOM 1192 C CA . ASP A 1 165 ? -3.672 16.643 -11.040 1.00 90.19 165 ASP A CA 1
ATOM 1193 C C . ASP A 1 165 ? -2.544 15.705 -11.473 1.00 90.19 165 ASP A C 1
ATOM 1195 O O . ASP A 1 165 ? -1.459 15.784 -10.908 1.00 90.19 165 ASP A O 1
ATOM 1199 N N . VAL A 1 166 ? -2.764 14.909 -12.525 1.00 91.88 166 VAL A N 1
ATOM 1200 C CA . VAL A 1 166 ? -1.720 14.077 -13.146 1.00 91.88 166 VAL A CA 1
ATOM 1201 C C . VAL A 1 166 ? -0.608 14.944 -13.746 1.00 91.88 166 VAL A C 1
ATOM 1203 O O . VAL A 1 166 ? 0.564 14.673 -13.512 1.00 91.88 166 VAL A O 1
ATOM 1206 N N . LYS A 1 167 ? -0.962 16.044 -14.428 1.00 87.69 167 LYS A N 1
ATOM 1207 C CA . LYS A 1 167 ? 0.001 16.993 -15.022 1.00 87.69 167 LYS A CA 1
ATOM 1208 C C . LYS A 1 167 ? 0.925 17.675 -14.019 1.00 87.69 167 LYS A C 1
ATOM 1210 O O . LYS A 1 167 ? 1.989 18.150 -14.406 1.00 87.69 167 LYS A O 1
ATOM 1215 N N . ASP A 1 168 ? 0.502 17.755 -12.762 1.00 87.56 168 ASP A N 1
ATOM 1216 C CA . ASP A 1 168 ? 1.288 18.362 -11.691 1.00 87.56 168 ASP A CA 1
ATOM 1217 C C . ASP A 1 168 ? 2.299 17.372 -11.082 1.00 87.56 168 ASP A C 1
ATOM 1219 O O . ASP A 1 168 ? 3.100 17.771 -10.239 1.00 87.56 168 ASP A O 1
ATOM 1223 N N . LEU A 1 169 ? 2.288 16.096 -11.495 1.00 85.50 169 LEU A N 1
ATOM 1224 C CA . LEU A 1 169 ? 3.298 15.122 -11.087 1.00 85.50 169 LEU A CA 1
ATOM 1225 C C . LEU A 1 169 ? 4.645 15.429 -11.747 1.00 85.50 169 LEU A C 1
ATOM 1227 O O . LEU A 1 169 ? 4.731 15.598 -12.966 1.00 85.50 169 LEU A O 1
ATOM 1231 N N . GLU A 1 170 ? 5.696 15.461 -10.931 1.00 82.25 170 GLU A N 1
ATOM 1232 C CA . GLU A 1 170 ? 7.070 15.680 -11.381 1.00 82.25 170 GLU A CA 1
ATOM 1233 C C . GLU A 1 170 ? 7.640 14.430 -12.071 1.00 82.25 170 GLU A C 1
ATOM 1235 O O . GLU A 1 170 ? 7.260 13.301 -11.759 1.00 82.25 170 GLU A O 1
ATOM 1240 N N . VAL A 1 171 ? 8.580 14.631 -12.998 1.00 77.00 171 VAL A N 1
ATOM 1241 C CA . VAL A 1 171 ? 9.310 13.540 -13.667 1.00 77.00 171 VAL A CA 1
ATOM 1242 C C . VAL A 1 171 ? 10.111 12.725 -12.650 1.00 77.00 171 VAL A C 1
ATOM 1244 O O . VAL A 1 171 ? 10.677 13.276 -11.704 1.00 77.00 171 VAL A O 1
ATOM 1247 N N . GLY A 1 172 ? 10.197 11.417 -12.885 1.00 65.81 172 GLY A N 1
ATOM 1248 C CA . GLY A 1 172 ? 10.904 10.461 -12.044 1.00 65.81 172 GLY A CA 1
ATOM 1249 C C . GLY A 1 172 ? 9.970 9.729 -11.088 1.00 65.81 172 GLY A C 1
ATOM 1250 O O . GLY A 1 172 ? 8.762 9.628 -11.305 1.00 65.81 172 GLY A O 1
ATOM 1251 N N . HIS A 1 173 ? 10.535 9.166 -10.024 1.00 76.19 173 HIS A N 1
ATOM 1252 C CA . HIS A 1 173 ? 9.774 8.310 -9.124 1.00 76.19 173 HIS A CA 1
ATOM 1253 C C . HIS A 1 173 ? 8.773 9.080 -8.272 1.00 76.19 173 HIS A C 1
ATOM 1255 O O . HIS A 1 173 ? 9.126 9.969 -7.499 1.00 76.19 173 HIS A O 1
ATOM 1261 N N . GLN A 1 174 ? 7.531 8.627 -8.341 1.00 87.00 174 GLN A N 1
ATOM 1262 C CA . GLN A 1 174 ? 6.412 9.116 -7.564 1.00 87.00 174 GLN A CA 1
ATOM 1263 C C . GLN A 1 174 ? 5.897 8.022 -6.631 1.00 87.00 174 GLN A C 1
ATOM 1265 O O . GLN A 1 174 ? 6.211 6.837 -6.759 1.00 87.00 174 GLN A O 1
ATOM 1270 N N . THR A 1 175 ? 5.101 8.416 -5.642 1.00 81.50 175 THR A N 1
ATOM 1271 C CA . THR A 1 175 ? 4.414 7.479 -4.754 1.00 81.50 175 THR A CA 1
ATOM 1272 C C . THR A 1 175 ? 2.976 7.919 -4.577 1.00 81.50 175 THR A C 1
ATOM 1274 O O . THR A 1 175 ? 2.705 9.069 -4.239 1.00 81.50 175 THR A O 1
ATOM 1277 N N . VAL A 1 176 ? 2.058 6.979 -4.770 1.00 91.50 176 VAL A N 1
ATOM 1278 C CA . VAL A 1 176 ? 0.682 7.112 -4.306 1.00 91.50 176 VAL A CA 1
ATOM 1279 C C . VAL A 1 176 ? 0.552 6.394 -2.973 1.00 91.50 176 VAL A C 1
ATOM 1281 O O . VAL A 1 176 ? 1.039 5.273 -2.807 1.00 91.50 176 VAL A O 1
ATOM 1284 N N . SER A 1 177 ? -0.103 7.030 -2.011 1.00 86.50 177 SER A N 1
ATOM 1285 C CA . SER A 1 177 ? -0.438 6.406 -0.734 1.00 86.50 177 SER A CA 1
ATOM 1286 C C . SER A 1 177 ? -1.944 6.385 -0.521 1.00 86.50 177 SER A C 1
ATOM 1288 O O . SER A 1 177 ? -2.675 7.220 -1.046 1.00 86.50 177 SER A O 1
ATOM 1290 N N . VAL A 1 178 ? -2.416 5.395 0.227 1.00 94.25 178 VAL A N 1
ATOM 1291 C CA . VAL A 1 178 ? -3.820 5.223 0.591 1.00 94.25 178 VAL A CA 1
ATOM 1292 C C . VAL A 1 178 ? -3.931 4.954 2.084 1.00 94.25 178 VAL A C 1
ATOM 1294 O O . VAL A 1 178 ? -3.174 4.165 2.644 1.00 94.25 178 VAL A O 1
ATOM 1297 N N . LEU A 1 179 ? -4.895 5.609 2.719 1.00 92.12 179 LEU A N 1
ATOM 1298 C CA . LEU A 1 179 ? -5.319 5.393 4.093 1.00 92.12 179 LEU A CA 1
ATOM 1299 C C . LEU A 1 179 ? -6.770 4.918 4.080 1.00 92.12 179 LEU A C 1
ATOM 1301 O O . LEU A 1 179 ? -7.632 5.526 3.435 1.00 92.12 179 LEU A O 1
ATOM 1305 N N . VAL A 1 180 ? -7.030 3.848 4.821 1.00 95.19 180 VAL A N 1
ATOM 1306 C CA . VAL A 1 180 ? -8.371 3.315 5.046 1.00 95.19 180 VAL A CA 1
ATOM 1307 C C . VAL A 1 180 ? -8.653 3.199 6.534 1.00 95.19 180 VAL A C 1
ATOM 1309 O O . VAL A 1 180 ? -7.738 2.980 7.329 1.00 95.19 180 VAL A O 1
ATOM 1312 N N . GLU A 1 181 ? -9.924 3.336 6.887 1.00 88.75 181 GLU A N 1
ATOM 1313 C CA . GLU A 1 181 ? -10.443 3.232 8.247 1.00 88.75 181 GLU A CA 1
ATOM 1314 C C . GLU A 1 181 ? -11.771 2.469 8.197 1.00 88.75 181 GLU A C 1
ATOM 1316 O O . GLU A 1 181 ? -12.603 2.756 7.332 1.00 88.75 181 GLU A O 1
ATOM 1321 N N . ASP A 1 182 ? -11.934 1.479 9.074 1.00 93.50 182 ASP A N 1
ATOM 1322 C CA . ASP A 1 182 ? -13.203 0.761 9.233 1.00 93.50 182 ASP A CA 1
ATOM 1323 C C . ASP A 1 182 ? -14.176 1.514 10.162 1.00 93.50 182 ASP A C 1
ATOM 1325 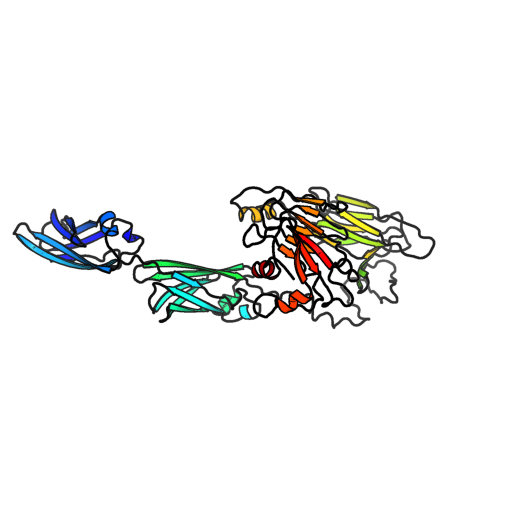O O . ASP A 1 182 ? -13.815 2.495 10.812 1.00 93.50 182 ASP A O 1
ATOM 1329 N N . ASP A 1 183 ? -15.421 1.040 10.258 1.00 91.12 183 ASP A N 1
ATOM 1330 C CA . ASP A 1 183 ? -16.444 1.595 11.161 1.00 91.12 183 ASP A CA 1
ATOM 1331 C C . ASP A 1 183 ? -16.021 1.691 12.649 1.00 91.12 183 ASP A C 1
ATOM 1333 O O . ASP A 1 183 ? -16.638 2.447 13.402 1.00 91.12 183 ASP A O 1
ATOM 1337 N N . ALA A 1 184 ? -15.035 0.905 13.098 1.00 92.62 184 ALA A N 1
ATOM 1338 C CA . ALA A 1 184 ? -14.527 0.918 14.471 1.00 92.62 184 ALA A CA 1
ATOM 1339 C C . ALA A 1 184 ? -13.321 1.856 14.654 1.00 92.62 184 ALA A C 1
ATOM 1341 O O . ALA A 1 184 ? -12.832 2.016 15.769 1.00 92.62 184 ALA A O 1
ATOM 1342 N N . GLY A 1 185 ? -12.804 2.460 13.584 1.00 93.12 185 GLY A N 1
ATOM 1343 C CA . GLY A 1 185 ? -11.605 3.291 13.627 1.00 93.12 185 GLY A CA 1
ATOM 1344 C C . GLY A 1 185 ? -10.292 2.508 13.509 1.00 93.12 185 GLY A C 1
ATOM 1345 O O . GLY A 1 185 ? -9.219 3.064 13.762 1.00 93.12 185 GLY A O 1
ATOM 1346 N N . ASN A 1 186 ? -10.314 1.221 13.139 1.00 93.69 186 ASN A N 1
ATOM 1347 C CA . ASN A 1 186 ? -9.087 0.511 12.790 1.00 93.69 186 ASN A CA 1
ATOM 1348 C C . ASN A 1 186 ? -8.568 1.017 11.447 1.00 93.69 186 ASN A C 1
ATOM 1350 O O . ASN A 1 186 ? -9.238 0.930 10.420 1.00 93.69 186 ASN A O 1
ATOM 1354 N N . GLN A 1 187 ? -7.321 1.478 11.447 1.00 91.50 187 GLN A N 1
ATOM 1355 C CA . GLN A 1 187 ? -6.685 2.014 10.253 1.00 91.50 187 GLN A CA 1
ATOM 1356 C C . GLN A 1 187 ? -5.704 1.028 9.620 1.00 91.50 187 GLN A C 1
ATOM 1358 O O . GLN A 1 187 ? -5.002 0.274 10.312 1.00 91.50 187 GLN A O 1
ATOM 1363 N N . ALA A 1 188 ? -5.602 1.111 8.297 1.00 89.69 188 ALA A N 1
ATOM 1364 C CA . ALA A 1 188 ? -4.531 0.517 7.513 1.00 89.69 188 ALA A CA 1
ATOM 1365 C C . ALA A 1 188 ? -4.082 1.480 6.417 1.00 89.69 188 ALA A C 1
ATOM 1367 O O . ALA A 1 188 ? -4.837 2.346 5.977 1.00 89.69 188 ALA A O 1
ATOM 1368 N N . ASN A 1 189 ? -2.839 1.324 5.981 1.00 88.75 189 ASN A N 1
ATOM 1369 C CA . ASN A 1 189 ? -2.283 2.100 4.888 1.00 88.75 189 ASN A CA 1
ATOM 1370 C C . ASN A 1 189 ? -1.740 1.180 3.794 1.00 88.75 189 ASN A C 1
ATOM 1372 O O . ASN A 1 189 ? -1.461 0.003 4.022 1.00 88.75 189 ASN A O 1
ATOM 1376 N N . GLY A 1 190 ? -1.629 1.739 2.598 1.00 84.75 190 GLY A N 1
ATOM 1377 C CA . GLY A 1 190 ? -0.961 1.141 1.455 1.00 84.75 190 GLY A CA 1
ATOM 1378 C C . GLY A 1 190 ? -0.188 2.219 0.712 1.00 84.75 190 GLY A C 1
ATOM 1379 O O . GLY A 1 190 ? -0.515 3.403 0.792 1.00 84.75 190 GLY A O 1
ATOM 1380 N N . SER A 1 191 ? 0.852 1.822 -0.005 1.00 84.19 191 SER A N 1
ATOM 1381 C CA . SER A 1 191 ? 1.568 2.727 -0.896 1.00 84.19 191 SER A CA 1
ATOM 1382 C C . SER A 1 191 ? 2.057 1.973 -2.114 1.00 84.19 191 SER A C 1
ATOM 1384 O O . SER A 1 191 ? 2.223 0.751 -2.065 1.00 84.19 191 SER A O 1
ATOM 1386 N N . ARG A 1 192 ? 2.251 2.702 -3.206 1.00 87.25 192 ARG A N 1
ATOM 1387 C CA . ARG A 1 192 ? 2.781 2.153 -4.443 1.00 87.25 192 ARG A CA 1
ATOM 1388 C C . ARG A 1 192 ? 3.635 3.186 -5.145 1.00 87.25 192 ARG A C 1
ATOM 1390 O O . ARG A 1 192 ? 3.208 4.325 -5.336 1.00 87.25 192 ARG A O 1
ATOM 1397 N N . ARG A 1 193 ? 4.852 2.771 -5.481 1.00 80.94 193 ARG A N 1
ATOM 1398 C CA . ARG A 1 193 ? 5.784 3.558 -6.279 1.00 80.94 193 ARG A CA 1
ATOM 1399 C C . ARG A 1 193 ? 5.470 3.336 -7.751 1.00 80.94 193 ARG A C 1
ATOM 1401 O O . ARG A 1 193 ? 5.138 2.221 -8.136 1.00 80.94 193 ARG A O 1
ATOM 1408 N N . PHE A 1 194 ? 5.575 4.400 -8.524 1.00 85.56 194 PHE A N 1
ATOM 1409 C CA . PHE A 1 194 ? 5.498 4.394 -9.979 1.00 85.56 194 PHE A CA 1
ATOM 1410 C C . PHE A 1 194 ? 6.462 5.464 -10.504 1.00 85.56 194 PHE A C 1
ATOM 1412 O O . PHE A 1 194 ? 7.037 6.225 -9.718 1.00 85.56 194 PHE A O 1
ATOM 1419 N N . GLU A 1 195 ? 6.686 5.513 -11.803 1.00 80.62 195 GLU A N 1
ATOM 1420 C CA . GLU A 1 195 ? 7.569 6.472 -12.450 1.00 80.62 195 GLU A CA 1
ATOM 1421 C C . GLU A 1 195 ? 6.784 7.361 -13.409 1.00 80.62 195 GLU A C 1
ATOM 1423 O O . GLU A 1 195 ? 5.859 6.917 -14.075 1.00 80.62 195 GLU A O 1
ATOM 1428 N N . VAL A 1 196 ? 7.122 8.645 -13.447 1.00 83.25 196 VAL A N 1
ATOM 1429 C CA . VAL A 1 196 ? 6.635 9.572 -14.467 1.00 83.25 196 VAL A CA 1
ATOM 1430 C C . VAL A 1 196 ? 7.761 9.768 -15.466 1.00 83.25 196 VAL A C 1
ATOM 1432 O O . VAL A 1 196 ? 8.766 10.410 -15.152 1.00 83.25 196 VAL A O 1
ATOM 1435 N N . GLN A 1 197 ? 7.584 9.231 -16.668 1.00 79.12 197 GLN A N 1
ATOM 1436 C CA . GLN A 1 197 ? 8.575 9.265 -17.732 1.00 79.12 197 GLN A CA 1
ATOM 1437 C C . GLN A 1 197 ? 8.001 10.032 -18.927 1.00 79.12 197 GLN A C 1
ATOM 1439 O O . GLN A 1 197 ? 7.255 9.509 -19.745 1.00 79.12 197 GLN A O 1
ATOM 1444 N N . LEU A 1 198 ? 8.334 11.323 -19.010 1.00 70.00 198 LEU A N 1
ATOM 1445 C CA . LEU A 1 198 ? 7.828 12.211 -20.072 1.00 70.00 198 LEU A CA 1
ATOM 1446 C C . LEU A 1 198 ? 8.779 12.336 -21.259 1.00 70.00 198 LEU A C 1
ATOM 1448 O O . LEU A 1 198 ? 8.405 12.897 -22.288 1.00 70.00 198 LEU A O 1
ATOM 1452 N N . ALA A 1 199 ? 10.009 11.857 -21.098 1.00 52.19 199 ALA A N 1
ATOM 1453 C CA . ALA A 1 199 ? 10.870 11.601 -22.230 1.00 52.19 199 ALA A CA 1
ATOM 1454 C C . ALA A 1 199 ? 10.385 10.295 -22.854 1.00 52.19 199 ALA A C 1
ATOM 1456 O O . ALA A 1 199 ? 10.280 9.291 -22.148 1.00 52.19 199 ALA A O 1
ATOM 1457 N N . GLU A 1 200 ? 10.128 10.286 -24.162 1.00 40.34 200 GLU A N 1
ATOM 1458 C CA . GLU A 1 200 ? 10.281 9.028 -24.887 1.00 40.34 200 GLU A CA 1
ATOM 1459 C C . GLU A 1 200 ? 11.651 8.478 -24.466 1.00 40.34 200 GLU A C 1
ATOM 1461 O O . GLU A 1 200 ? 12.614 9.247 -24.343 1.00 40.34 200 GLU A O 1
ATOM 1466 N N . SER A 1 201 ? 11.757 7.178 -24.173 1.00 35.88 201 SER A N 1
ATOM 1467 C CA . SER A 1 201 ? 13.056 6.558 -24.392 1.00 35.88 201 SER A CA 1
ATOM 1468 C C . SER A 1 201 ? 13.442 7.016 -25.788 1.00 35.88 201 SER A C 1
ATOM 1470 O O . SER A 1 201 ? 12.709 6.728 -26.737 1.00 35.88 201 SER A O 1
ATOM 1472 N N . GLU A 1 202 ? 14.497 7.817 -25.915 1.00 32.22 202 GLU A N 1
ATOM 1473 C CA . GLU A 1 202 ? 15.123 7.937 -27.212 1.00 32.22 202 GLU A CA 1
ATOM 1474 C C . GLU A 1 202 ? 15.578 6.512 -27.508 1.00 32.22 202 GLU A C 1
ATOM 1476 O O . GLU A 1 202 ? 16.645 6.069 -27.085 1.00 32.22 202 GLU A O 1
ATOM 1481 N N . ASP A 1 203 ? 14.727 5.768 -28.215 1.00 29.98 203 ASP A N 1
ATOM 1482 C CA . ASP A 1 203 ? 15.213 4.931 -29.278 1.00 29.98 203 ASP A CA 1
ATOM 1483 C C . ASP A 1 203 ? 16.136 5.861 -30.058 1.00 29.98 203 ASP A C 1
ATOM 1485 O O . ASP A 1 203 ? 15.710 6.636 -30.916 1.00 29.98 203 ASP A O 1
ATOM 1489 N N . PHE A 1 204 ? 17.430 5.769 -29.766 1.00 31.17 204 PHE A N 1
ATOM 1490 C CA . PHE A 1 204 ? 18.480 6.305 -30.622 1.00 31.17 204 PHE A CA 1
ATOM 1491 C C . PHE A 1 204 ? 18.380 5.722 -32.056 1.00 31.17 204 PHE A C 1
ATOM 1493 O O . PHE A 1 204 ? 19.120 6.118 -32.952 1.00 31.17 204 PHE A O 1
ATOM 1500 N N . GLU A 1 205 ? 17.431 4.809 -32.289 1.00 33.72 205 GLU A N 1
ATOM 1501 C CA . GLU A 1 205 ? 17.029 4.210 -33.554 1.00 33.72 205 GLU A CA 1
ATOM 1502 C C . GLU A 1 205 ? 15.944 4.990 -34.337 1.00 33.72 205 GLU A C 1
ATOM 1504 O O . GLU A 1 205 ? 15.742 4.679 -35.512 1.00 33.72 205 GLU A O 1
ATOM 1509 N N . SER A 1 206 ? 15.262 6.018 -33.795 1.00 30.14 206 SER A N 1
ATOM 1510 C CA . SER A 1 206 ? 14.239 6.748 -34.583 1.00 30.14 206 SER A CA 1
ATOM 1511 C C . SER A 1 206 ? 14.142 8.269 -34.378 1.00 30.14 206 SER A C 1
ATOM 1513 O O . SER A 1 206 ? 13.061 8.830 -34.236 1.00 30.14 206 SER A O 1
ATOM 1515 N N . ASP A 1 207 ? 15.266 8.982 -34.490 1.00 30.42 207 ASP A N 1
ATOM 1516 C CA . ASP A 1 207 ? 15.255 10.443 -34.669 1.00 30.42 207 ASP A CA 1
ATOM 1517 C C . ASP A 1 207 ? 14.657 10.846 -36.049 1.00 30.42 207 ASP A C 1
ATOM 1519 O O . ASP A 1 207 ? 15.215 10.484 -37.096 1.00 30.42 207 ASP A O 1
ATOM 1523 N N . PRO A 1 208 ? 13.569 11.649 -36.117 1.00 30.53 208 PRO A N 1
ATOM 1524 C CA . PRO A 1 208 ? 13.041 12.197 -37.370 1.00 30.53 208 PRO A CA 1
ATOM 1525 C C . PRO A 1 208 ? 13.968 13.218 -38.060 1.00 30.53 208 PRO A C 1
ATOM 1527 O O . PRO A 1 208 ? 13.636 13.699 -39.147 1.00 30.53 208 PRO A O 1
ATOM 1530 N N . LEU A 1 209 ? 15.112 13.581 -37.474 1.00 31.33 209 LEU A N 1
ATOM 1531 C CA . LEU A 1 209 ? 16.090 14.495 -38.073 1.00 31.33 209 LEU A CA 1
ATOM 1532 C C . LEU A 1 209 ? 17.070 13.803 -39.030 1.00 31.33 209 LEU A C 1
ATOM 1534 O O . LEU A 1 209 ? 17.780 14.495 -39.765 1.00 31.33 209 LEU A O 1
ATOM 1538 N N . ARG A 1 210 ? 17.072 12.464 -39.114 1.00 33.78 210 ARG A N 1
ATOM 1539 C CA . ARG A 1 210 ? 17.947 11.732 -40.050 1.00 33.78 210 ARG A CA 1
ATOM 1540 C C . ARG A 1 210 ? 17.592 11.932 -41.529 1.00 33.78 210 ARG A C 1
ATOM 1542 O O . ARG A 1 210 ? 18.442 11.718 -42.387 1.00 33.78 210 ARG A O 1
ATOM 1549 N N . ASP A 1 211 ? 16.384 12.410 -41.833 1.00 32.69 211 ASP A N 1
ATOM 1550 C CA . ASP A 1 211 ? 15.890 12.554 -43.212 1.00 32.69 211 ASP A CA 1
ATOM 1551 C C . ASP A 1 211 ? 15.936 13.990 -43.779 1.00 32.69 211 ASP A C 1
ATOM 1553 O O . ASP A 1 211 ? 15.401 14.243 -44.861 1.00 32.69 211 ASP A O 1
ATOM 1557 N N . GLN A 1 212 ? 16.595 14.951 -43.112 1.00 32.41 212 GLN A N 1
ATOM 1558 C CA . GLN A 1 212 ? 16.700 16.335 -43.621 1.00 32.41 212 GLN A CA 1
ATOM 1559 C C . GLN A 1 212 ? 18.109 16.934 -43.698 1.00 32.41 212 GLN A C 1
ATOM 1561 O O . GLN A 1 212 ? 18.262 18.149 -43.609 1.00 32.41 212 GLN A O 1
ATOM 1566 N N . VAL A 1 213 ? 19.140 16.142 -43.995 1.00 30.20 213 VAL A N 1
ATOM 1567 C CA . VAL A 1 213 ? 20.379 16.722 -44.545 1.00 30.20 213 VAL A CA 1
ATOM 1568 C C . VAL A 1 213 ? 20.803 15.957 -45.789 1.00 30.20 213 VAL A C 1
ATOM 1570 O O . VAL A 1 213 ? 21.534 14.973 -45.749 1.00 30.20 213 VAL A O 1
ATOM 1573 N N . HIS A 1 214 ? 20.335 16.425 -46.944 1.00 30.44 214 HIS A N 1
ATOM 1574 C CA . HIS A 1 214 ? 20.938 16.035 -48.211 1.00 30.44 214 HIS A CA 1
ATOM 1575 C C . HIS A 1 214 ? 22.317 16.687 -48.352 1.00 30.44 214 HIS A C 1
ATOM 1577 O O . HIS A 1 214 ? 22.516 17.849 -47.995 1.00 30.44 214 HIS A O 1
ATOM 1583 N N . ALA A 1 215 ? 23.264 15.941 -48.925 1.00 28.39 215 ALA A N 1
ATOM 1584 C CA . ALA A 1 215 ? 24.584 16.438 -49.289 1.00 28.39 215 ALA A CA 1
ATOM 1585 C C . ALA A 1 215 ? 24.481 17.779 -50.045 1.00 28.39 215 ALA A C 1
ATOM 1587 O O . ALA A 1 215 ? 24.017 17.819 -51.186 1.00 28.39 215 ALA A O 1
ATOM 1588 N N . GLY A 1 216 ? 24.927 18.869 -49.410 1.00 31.39 216 GLY A N 1
ATOM 1589 C CA . GLY A 1 216 ? 25.014 20.189 -50.040 1.00 31.39 216 GLY A CA 1
ATOM 1590 C C . GLY A 1 216 ? 24.398 21.379 -49.299 1.00 31.39 216 GLY A C 1
ATOM 1591 O O . GLY A 1 216 ? 24.471 22.476 -49.853 1.00 31.39 216 GLY A O 1
ATOM 1592 N N . GLU A 1 217 ? 23.843 21.241 -48.092 1.00 27.45 217 GLU A N 1
ATOM 1593 C CA . GLU A 1 217 ? 23.292 22.398 -47.361 1.00 27.45 217 GLU A CA 1
ATOM 1594 C C . GLU A 1 217 ? 24.196 22.909 -46.225 1.00 27.45 217 GLU A C 1
ATOM 1596 O O . GLU A 1 217 ? 24.795 22.150 -45.468 1.00 27.45 217 GLU A O 1
ATOM 1601 N N . SER A 1 218 ? 24.326 24.239 -46.150 1.00 33.88 218 SER A N 1
ATOM 1602 C CA . SER A 1 218 ? 25.116 24.983 -45.164 1.00 33.88 218 SER A CA 1
ATOM 1603 C C . SER A 1 218 ? 24.196 25.661 -44.149 1.00 33.88 218 SER A C 1
ATOM 1605 O O . SER A 1 218 ? 23.316 26.419 -44.563 1.00 33.88 218 SER A O 1
ATOM 1607 N N . HIS A 1 219 ? 24.460 25.506 -42.851 1.00 30.23 219 HIS A N 1
ATOM 1608 C CA . HIS A 1 219 ? 23.818 26.305 -41.803 1.00 30.23 219 HIS A CA 1
ATOM 1609 C C . HIS A 1 219 ? 24.770 27.391 -41.279 1.00 30.23 219 HIS A C 1
ATOM 1611 O O . HIS A 1 219 ? 25.943 27.141 -41.014 1.00 30.23 219 HIS A O 1
ATOM 1617 N N . ILE A 1 220 ? 24.260 28.623 -41.188 1.00 30.20 220 ILE A N 1
ATOM 1618 C CA . ILE A 1 220 ? 24.985 29.824 -40.750 1.00 30.20 220 ILE A CA 1
ATOM 1619 C C . ILE A 1 220 ? 24.655 30.074 -39.274 1.00 30.20 220 ILE A C 1
ATOM 1621 O O . ILE A 1 220 ? 23.483 30.259 -38.950 1.00 30.20 220 ILE A O 1
ATOM 1625 N N . PHE A 1 221 ? 25.671 30.171 -38.413 1.00 30.41 221 PHE A N 1
ATOM 1626 C CA . PHE A 1 221 ? 25.560 30.830 -37.108 1.00 30.41 221 PHE A CA 1
ATOM 1627 C C . PHE A 1 221 ? 26.248 32.200 -37.181 1.00 30.41 221 PHE A C 1
ATOM 1629 O O . PHE A 1 221 ? 27.292 32.365 -37.815 1.00 30.41 221 PHE A O 1
ATOM 1636 N N . ASP A 1 222 ? 25.599 33.214 -36.617 1.00 29.31 222 ASP A N 1
ATOM 1637 C CA . ASP A 1 222 ? 25.937 34.627 -36.781 1.00 29.31 222 ASP A CA 1
ATOM 1638 C C . ASP A 1 222 ? 27.237 34.994 -36.041 1.00 29.31 222 ASP A C 1
ATOM 1640 O O . ASP A 1 222 ? 27.244 35.275 -34.848 1.00 29.31 222 ASP A O 1
ATOM 1644 N N . SER A 1 223 ? 28.368 34.931 -36.744 1.00 27.58 223 SER A N 1
ATOM 1645 C CA . SER A 1 223 ? 29.379 35.999 -36.817 1.00 27.58 223 SER A CA 1
ATOM 1646 C C . SER A 1 223 ? 30.556 35.559 -37.703 1.00 27.58 223 SER A C 1
ATOM 1648 O O . SER A 1 223 ? 31.469 34.857 -37.293 1.00 27.58 223 SER A O 1
ATOM 1650 N N . GLY A 1 224 ? 30.551 36.017 -38.957 1.00 35.59 224 GLY A N 1
ATOM 1651 C CA . GLY A 1 224 ? 31.795 36.287 -39.691 1.00 35.59 224 GLY A CA 1
ATOM 1652 C C . GLY A 1 224 ? 32.487 35.177 -40.493 1.00 35.59 224 GLY A C 1
ATOM 1653 O O . GLY A 1 224 ? 33.465 35.502 -41.158 1.00 35.59 224 GLY A O 1
ATOM 1654 N N . MET A 1 225 ? 31.994 33.936 -40.556 1.00 29.45 225 MET A N 1
ATOM 1655 C CA . MET A 1 225 ? 32.616 32.872 -41.370 1.00 29.45 225 MET A CA 1
ATOM 1656 C C . MET A 1 225 ? 31.628 32.109 -42.245 1.00 29.45 225 MET A C 1
ATOM 1658 O O . MET A 1 225 ? 30.523 31.768 -41.835 1.00 29.45 225 MET A O 1
ATOM 1662 N N . LYS A 1 226 ? 32.061 31.816 -43.475 1.00 30.47 226 LYS A N 1
ATOM 1663 C CA . LYS A 1 226 ? 31.308 31.084 -44.495 1.00 30.47 226 LYS A CA 1
ATOM 1664 C C . LYS A 1 226 ? 32.147 29.899 -44.964 1.00 30.47 226 LYS A C 1
ATOM 1666 O O . LYS A 1 226 ? 33.145 30.102 -45.649 1.00 30.47 226 LYS A O 1
ATOM 1671 N N . ILE A 1 227 ? 31.734 28.679 -44.636 1.00 33.47 227 ILE A N 1
ATOM 1672 C CA . ILE A 1 227 ? 32.326 27.464 -45.211 1.00 33.47 227 ILE A CA 1
ATOM 1673 C C . ILE A 1 227 ? 31.616 27.171 -46.533 1.00 33.47 227 ILE A C 1
ATOM 1675 O O . ILE A 1 227 ? 30.389 27.125 -46.595 1.00 33.47 227 ILE A O 1
ATOM 1679 N N . ILE A 1 228 ? 32.393 27.004 -47.603 1.00 31.25 228 ILE A N 1
ATOM 1680 C CA . ILE A 1 228 ? 31.910 26.611 -48.930 1.00 31.25 228 ILE A CA 1
ATOM 1681 C C . ILE A 1 228 ? 32.396 25.178 -49.194 1.00 31.25 228 ILE A C 1
ATOM 1683 O O . ILE A 1 228 ? 33.456 25.000 -49.777 1.00 31.25 228 ILE A O 1
ATOM 1687 N N . GLY A 1 229 ? 31.606 24.185 -48.765 1.00 29.80 229 GLY A N 1
ATOM 1688 C CA . GLY A 1 229 ? 31.636 22.785 -49.226 1.00 29.80 229 GLY A CA 1
ATOM 1689 C C . GLY A 1 229 ? 32.820 21.891 -48.806 1.00 29.80 229 GLY A C 1
ATOM 1690 O O . GLY A 1 229 ? 33.973 22.309 -48.789 1.00 29.80 229 GLY A O 1
ATOM 1691 N N . ILE A 1 230 ? 32.519 20.613 -48.544 1.00 32.38 230 ILE A N 1
ATOM 1692 C CA . ILE A 1 230 ? 33.482 19.500 -48.477 1.00 32.38 230 ILE A CA 1
ATOM 1693 C C . ILE A 1 230 ? 33.414 18.765 -49.823 1.00 32.38 230 ILE A C 1
ATOM 1695 O O . ILE A 1 230 ? 32.335 18.345 -50.237 1.00 32.38 230 ILE A O 1
ATOM 1699 N N . GLN A 1 231 ? 34.545 18.599 -50.512 1.00 30.58 231 GLN A N 1
ATOM 1700 C CA . GLN A 1 231 ? 34.657 17.722 -51.682 1.00 30.58 231 GLN A CA 1
ATOM 1701 C C . GLN A 1 231 ? 35.851 16.782 -51.477 1.00 30.58 231 GLN A C 1
ATOM 1703 O O . GLN A 1 231 ? 36.955 17.240 -51.188 1.00 30.58 231 GLN A O 1
ATOM 1708 N N . ASP A 1 232 ? 35.618 15.471 -51.587 1.00 30.83 232 ASP A N 1
ATOM 1709 C CA . ASP A 1 232 ? 36.635 14.410 -51.492 1.00 30.83 232 ASP A CA 1
ATOM 1710 C C . ASP A 1 232 ? 37.537 14.478 -50.238 1.00 30.83 232 ASP A C 1
ATOM 1712 O O . ASP A 1 232 ? 38.759 14.324 -50.316 1.00 30.83 232 ASP A O 1
ATOM 1716 N N . GLY A 1 233 ? 36.942 14.729 -49.064 1.00 33.94 233 GLY A N 1
ATOM 1717 C CA . GLY A 1 233 ? 37.641 14.635 -47.775 1.00 33.94 233 GLY A CA 1
ATOM 1718 C C . GLY A 1 233 ? 38.722 15.695 -47.533 1.00 33.94 233 GLY A C 1
ATOM 1719 O O . GLY A 1 233 ? 39.625 15.467 -46.731 1.00 33.94 233 GLY A O 1
ATOM 1720 N N . ARG A 1 234 ? 38.676 16.849 -48.216 1.00 32.16 234 ARG A N 1
ATOM 1721 C CA . ARG A 1 234 ? 39.589 17.977 -47.954 1.00 32.16 234 ARG A CA 1
ATOM 1722 C C . ARG A 1 234 ? 38.825 19.275 -47.714 1.00 32.16 234 ARG A C 1
ATOM 1724 O O . ARG A 1 234 ? 38.043 19.702 -48.559 1.00 32.16 234 ARG A O 1
ATOM 1731 N N . ALA A 1 235 ? 39.104 19.916 -46.580 1.00 35.66 235 ALA A N 1
ATOM 1732 C CA . ALA A 1 235 ? 38.663 21.272 -46.274 1.00 35.66 235 ALA A CA 1
ATOM 1733 C C . ALA A 1 235 ? 39.698 22.289 -46.788 1.00 35.66 235 ALA A C 1
ATOM 1735 O O . ALA A 1 235 ? 40.899 22.115 -46.582 1.00 35.66 235 ALA A O 1
ATOM 1736 N N . PHE A 1 236 ? 39.245 23.359 -47.445 1.00 34.16 236 PHE A N 1
ATOM 1737 C CA . PHE A 1 236 ? 40.084 24.514 -47.776 1.00 34.16 236 PHE A CA 1
ATOM 1738 C C . PHE A 1 236 ? 39.548 25.745 -47.042 1.00 34.16 236 PHE A C 1
ATOM 1740 O O . PHE A 1 236 ? 38.392 26.117 -47.230 1.00 34.16 236 PHE A O 1
ATOM 1747 N N . GLY A 1 237 ? 40.392 26.404 -46.248 1.00 30.91 237 GLY A N 1
ATOM 1748 C CA . GLY A 1 237 ? 40.052 27.661 -45.586 1.00 30.91 237 GLY A CA 1
ATOM 1749 C C . GLY A 1 237 ? 41.304 28.458 -45.244 1.00 30.91 237 GLY A C 1
ATOM 1750 O O . GLY A 1 237 ? 42.255 27.905 -44.703 1.00 30.91 237 GLY A O 1
ATOM 1751 N N . GLY A 1 238 ? 41.303 29.740 -45.609 1.00 32.84 238 GLY A N 1
ATOM 1752 C CA . GLY A 1 238 ? 42.322 30.715 -45.233 1.00 32.84 238 GLY A CA 1
ATOM 1753 C C . GLY A 1 238 ? 41.802 31.716 -44.199 1.00 32.84 238 GLY A C 1
ATOM 1754 O O . GLY A 1 238 ? 40.594 31.899 -44.066 1.00 32.84 238 GLY A O 1
ATOM 1755 N N . SER A 1 239 ? 42.773 32.325 -43.513 1.00 38.94 239 SER A N 1
ATOM 1756 C CA . SER A 1 239 ? 42.745 33.424 -42.533 1.00 38.94 239 SER A CA 1
ATOM 1757 C C . SER A 1 239 ? 41.531 33.505 -41.600 1.00 38.94 239 SER A C 1
ATOM 1759 O O . SER A 1 239 ? 40.811 34.491 -41.654 1.00 38.94 239 SER A O 1
ATOM 1761 N N . GLU A 1 240 ? 41.412 32.528 -40.694 1.00 49.09 240 GLU A N 1
ATOM 1762 C CA . GLU A 1 240 ? 40.489 32.473 -39.538 1.00 49.09 240 GLU A CA 1
ATOM 1763 C C . GLU A 1 240 ? 39.179 31.715 -39.809 1.00 49.09 240 GLU A C 1
ATOM 1765 O O . GLU A 1 240 ? 38.145 32.327 -40.056 1.00 49.09 240 GLU A O 1
ATOM 1770 N N . ALA A 1 241 ? 39.201 30.371 -39.728 1.00 43.12 241 ALA A N 1
ATOM 1771 C CA . ALA A 1 241 ? 37.960 29.614 -39.544 1.00 43.12 241 ALA A CA 1
ATOM 1772 C C . ALA A 1 241 ? 38.055 28.322 -38.723 1.00 43.12 241 ALA A C 1
ATOM 1774 O O . ALA A 1 241 ? 38.963 27.517 -38.920 1.00 43.12 241 ALA A O 1
ATOM 1775 N N . TRP A 1 242 ? 37.068 28.135 -37.836 1.00 44.31 242 TRP A N 1
ATOM 1776 C CA . TRP A 1 242 ? 36.736 26.894 -37.125 1.00 44.31 242 TRP A CA 1
ATOM 1777 C C . TRP A 1 242 ? 35.431 26.305 -37.672 1.00 44.31 242 TRP A C 1
ATOM 1779 O O . TRP A 1 242 ? 34.498 27.049 -37.984 1.00 44.31 242 TRP A O 1
ATOM 1789 N N . ALA A 1 243 ? 35.355 24.980 -37.773 1.00 44.97 243 ALA A N 1
ATOM 1790 C CA . ALA A 1 243 ? 34.177 24.254 -38.240 1.00 44.97 243 ALA A CA 1
ATOM 1791 C C . ALA A 1 243 ? 33.882 23.052 -37.336 1.00 44.97 243 ALA A C 1
ATOM 1793 O O . ALA A 1 243 ? 34.802 22.291 -37.036 1.00 44.97 243 ALA A O 1
ATOM 1794 N N . PHE A 1 244 ? 32.608 22.862 -36.984 1.00 42.59 244 PHE A N 1
ATOM 1795 C CA . PHE A 1 244 ? 32.072 21.609 -36.447 1.00 42.59 244 PHE A CA 1
ATOM 1796 C C . PHE A 1 244 ? 31.301 20.908 -37.566 1.00 42.59 244 PHE A C 1
ATOM 1798 O O . PHE A 1 244 ? 30.408 21.509 -38.169 1.00 42.59 244 PHE A O 1
ATOM 1805 N N . GLY A 1 245 ? 31.658 19.663 -37.872 1.00 40.81 245 GLY A N 1
ATOM 1806 C CA . GLY A 1 245 ? 30.958 18.857 -38.867 1.00 40.81 245 GLY A CA 1
ATOM 1807 C C . GLY A 1 245 ? 30.925 17.388 -38.468 1.00 40.81 245 GLY A C 1
ATOM 1808 O O . GLY A 1 245 ? 31.918 16.844 -37.995 1.00 40.81 245 GLY A O 1
ATOM 1809 N N . PHE A 1 246 ? 29.783 16.743 -38.679 1.00 37.56 246 PHE A N 1
ATOM 1810 C CA . PHE A 1 246 ? 29.634 15.301 -38.513 1.00 37.56 246 PHE A CA 1
ATOM 1811 C C . PHE A 1 246 ? 30.037 14.613 -39.822 1.00 37.56 246 PHE A C 1
ATOM 1813 O O . PHE A 1 246 ? 29.518 14.956 -40.887 1.00 37.56 246 PHE A O 1
ATOM 1820 N N . ASN A 1 247 ? 30.982 13.671 -39.765 1.00 35.56 247 ASN A N 1
ATOM 1821 C CA . ASN A 1 247 ? 31.352 12.836 -40.906 1.00 35.56 247 ASN A CA 1
ATOM 1822 C C . ASN A 1 247 ? 30.951 11.385 -40.630 1.00 35.56 247 ASN A C 1
ATOM 1824 O O . ASN A 1 247 ? 31.482 10.755 -39.717 1.00 35.56 247 ASN A O 1
ATOM 1828 N N . GLU A 1 248 ? 30.065 10.846 -41.470 1.00 32.91 248 GLU A N 1
ATOM 1829 C CA . GLU A 1 248 ? 29.532 9.479 -41.378 1.00 32.91 248 GLU A CA 1
ATOM 1830 C C . GLU A 1 248 ? 30.608 8.378 -41.399 1.00 32.91 248 GLU A C 1
ATOM 1832 O O . GLU A 1 248 ? 30.335 7.259 -40.982 1.00 32.91 248 GLU A O 1
ATOM 1837 N N . ASN A 1 249 ? 31.832 8.674 -41.853 1.00 33.19 249 ASN A N 1
ATOM 1838 C CA . ASN A 1 249 ? 32.918 7.691 -41.921 1.00 33.19 249 ASN A CA 1
ATOM 1839 C C . ASN A 1 249 ? 33.995 7.836 -40.828 1.00 33.19 249 ASN A C 1
ATOM 1841 O O . ASN A 1 249 ? 34.829 6.940 -40.714 1.00 33.19 249 ASN A O 1
ATOM 1845 N N . TYR A 1 250 ? 34.031 8.941 -40.068 1.00 34.56 250 TYR A N 1
ATOM 1846 C CA . TYR A 1 250 ? 35.165 9.252 -39.174 1.00 34.56 250 TYR A CA 1
ATOM 1847 C C . TYR A 1 250 ? 34.792 9.877 -37.811 1.00 34.56 250 TYR A C 1
ATOM 1849 O O . TYR A 1 250 ? 35.688 10.152 -37.020 1.00 34.56 250 TYR A O 1
ATOM 1857 N N . GLY A 1 251 ? 33.504 10.063 -37.496 1.00 43.62 251 GLY A N 1
ATOM 1858 C CA . GLY A 1 251 ? 33.067 10.638 -36.215 1.00 43.62 251 GLY A CA 1
ATOM 1859 C C . GLY A 1 251 ? 33.041 12.175 -36.197 1.00 43.62 251 GLY A C 1
ATOM 1860 O O . GLY A 1 251 ? 33.051 12.821 -37.247 1.00 43.62 251 GLY A O 1
ATOM 1861 N N . ASN A 1 252 ? 32.924 12.761 -34.998 1.00 44.69 252 ASN A N 1
ATOM 1862 C CA . ASN A 1 252 ? 32.838 14.213 -34.771 1.00 44.69 252 ASN A CA 1
ATOM 1863 C C . ASN A 1 252 ? 34.125 14.914 -35.232 1.00 44.69 252 ASN A C 1
ATOM 1865 O O . ASN A 1 252 ? 35.160 14.695 -34.610 1.00 44.69 252 ASN A O 1
ATOM 1869 N N . VAL A 1 253 ? 34.052 15.774 -36.257 1.00 44.66 253 VAL A N 1
ATOM 1870 C CA . VAL A 1 253 ? 35.223 16.474 -36.809 1.00 44.66 253 VAL A CA 1
ATOM 1871 C C . VAL A 1 253 ? 35.259 17.928 -36.335 1.00 44.66 253 VAL A C 1
ATOM 1873 O O . VAL A 1 253 ? 34.364 18.717 -36.662 1.00 44.66 253 VAL A O 1
ATOM 1876 N N . VAL A 1 254 ? 36.325 18.312 -35.625 1.00 50.81 254 VAL A N 1
ATOM 1877 C CA . VAL A 1 254 ? 36.634 19.721 -35.308 1.00 50.81 254 VAL A CA 1
ATOM 1878 C C . VAL A 1 254 ? 37.847 20.158 -36.114 1.00 50.81 254 VAL A C 1
ATOM 1880 O O . VAL A 1 254 ? 38.922 19.575 -35.989 1.00 50.81 254 VAL A O 1
ATOM 1883 N N . VAL A 1 255 ? 37.693 21.193 -36.941 1.00 51.81 255 VAL A N 1
ATOM 1884 C CA . VAL A 1 255 ? 38.789 21.728 -37.765 1.00 51.81 255 VAL A CA 1
ATOM 1885 C C . VAL A 1 255 ? 39.205 23.096 -37.242 1.00 51.81 255 VAL A C 1
ATOM 1887 O O . VAL A 1 255 ? 38.408 24.032 -37.284 1.00 51.81 255 VAL A O 1
ATOM 1890 N N . ILE A 1 256 ? 40.459 23.225 -36.802 1.00 54.25 256 ILE A N 1
ATOM 1891 C CA . ILE A 1 256 ? 41.054 24.491 -36.345 1.00 54.25 256 ILE A CA 1
ATOM 1892 C C . ILE A 1 256 ? 42.070 24.963 -37.389 1.00 54.25 256 ILE A C 1
ATOM 1894 O O . ILE A 1 256 ? 43.033 24.256 -37.685 1.00 54.25 256 ILE A O 1
ATOM 1898 N N . ALA A 1 257 ? 41.855 26.148 -37.968 1.00 49.91 257 ALA A N 1
ATOM 1899 C CA . ALA A 1 257 ? 42.730 26.708 -38.999 1.00 49.91 257 ALA A CA 1
ATOM 1900 C C . ALA A 1 257 ? 44.001 27.393 -38.452 1.00 49.91 257 ALA A C 1
ATOM 1902 O O . ALA A 1 257 ? 44.170 27.629 -37.260 1.00 49.91 257 ALA A O 1
ATOM 1903 N N . GLU A 1 258 ? 44.895 27.721 -39.383 1.00 55.69 258 GLU A N 1
ATOM 1904 C CA . GLU A 1 258 ? 46.191 28.382 -39.196 1.00 55.69 258 GLU A CA 1
ATOM 1905 C C . GLU A 1 258 ? 46.153 29.603 -38.262 1.00 55.69 258 GLU A C 1
ATOM 1907 O O . GLU A 1 258 ? 45.327 30.500 -38.436 1.00 55.69 258 GLU A O 1
ATOM 1912 N N . GLY A 1 259 ? 47.078 29.649 -37.293 1.00 50.75 259 GLY A N 1
ATOM 1913 C CA . GLY A 1 259 ? 47.231 30.769 -36.357 1.00 50.75 259 GLY A CA 1
ATOM 1914 C C . GLY A 1 259 ? 46.035 30.993 -35.425 1.00 50.75 259 GLY A C 1
ATOM 1915 O O . GLY A 1 259 ? 46.010 31.995 -34.710 1.00 50.75 259 GLY A O 1
ATOM 1916 N N . ALA A 1 260 ? 45.049 30.091 -35.439 1.00 54.19 260 ALA A N 1
ATOM 1917 C CA . ALA A 1 260 ? 43.838 30.188 -34.643 1.00 54.19 260 ALA A CA 1
ATOM 1918 C C . ALA A 1 260 ? 43.945 29.354 -33.357 1.00 54.19 260 ALA A C 1
ATOM 1920 O O . ALA A 1 260 ? 44.624 28.327 -33.302 1.00 54.19 260 ALA A O 1
ATOM 1921 N N . VAL A 1 261 ? 43.247 29.817 -32.321 1.00 57.47 261 VAL A N 1
ATOM 1922 C CA . VAL A 1 261 ? 43.216 29.191 -30.994 1.00 57.47 261 VAL A CA 1
ATOM 1923 C C . VAL A 1 261 ? 41.850 28.572 -30.774 1.00 57.47 261 VAL A C 1
ATOM 1925 O O . VAL A 1 261 ? 40.968 29.292 -30.344 1.00 57.47 261 VAL A O 1
ATOM 1928 N N . GLY A 1 262 ? 41.667 27.284 -31.062 1.00 57.38 262 GLY A N 1
ATOM 1929 C CA . GLY A 1 262 ? 40.400 26.584 -30.824 1.00 57.38 262 GLY A CA 1
ATOM 1930 C C . GLY A 1 262 ? 40.089 26.455 -29.334 1.00 57.38 262 GLY A C 1
ATOM 1931 O O . GLY A 1 262 ? 40.916 25.927 -28.606 1.00 57.38 262 GLY A O 1
ATOM 1932 N N . GLU A 1 263 ? 38.920 26.888 -28.877 1.00 56.97 263 GLU A N 1
ATOM 1933 C CA . GLU A 1 263 ? 38.446 26.708 -27.501 1.00 56.97 263 GLU A CA 1
ATOM 1934 C C . GLU A 1 263 ? 37.283 25.715 -27.484 1.00 56.97 263 GLU A C 1
ATOM 1936 O O . GLU A 1 263 ? 36.339 25.839 -28.268 1.00 56.97 263 GLU A O 1
ATOM 1941 N N . ILE A 1 264 ? 37.382 24.713 -26.612 1.00 56.22 264 ILE A N 1
ATOM 1942 C CA . ILE A 1 264 ? 36.335 23.720 -26.372 1.00 56.22 264 ILE A CA 1
ATOM 1943 C C . ILE A 1 264 ? 35.947 23.832 -24.903 1.00 56.22 264 ILE A C 1
ATOM 1945 O O . ILE A 1 264 ? 36.751 23.520 -24.024 1.00 56.22 264 ILE A O 1
ATOM 1949 N N . ASP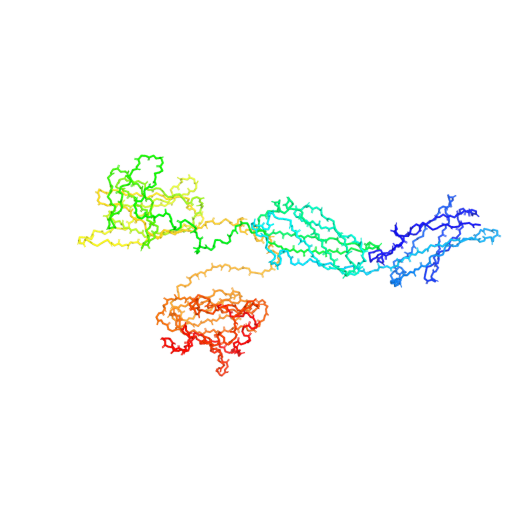 A 1 265 ? 34.721 24.291 -24.667 1.00 51.81 265 ASP A N 1
ATOM 1950 C CA . ASP A 1 265 ? 34.086 24.353 -23.353 1.00 51.81 265 ASP A CA 1
ATOM 1951 C C . ASP A 1 265 ? 33.240 23.091 -23.156 1.00 51.81 265 ASP A C 1
ATOM 1953 O O . ASP A 1 265 ? 32.404 22.756 -24.001 1.00 51.81 265 ASP A O 1
ATOM 1957 N N . PHE A 1 266 ? 33.483 22.364 -22.066 1.00 48.88 266 PHE A N 1
ATOM 1958 C CA . PHE A 1 266 ? 32.782 21.113 -21.784 1.00 48.88 266 PHE A CA 1
ATOM 1959 C C . PHE A 1 266 ? 31.389 21.343 -21.175 1.00 48.88 266 PHE A C 1
ATOM 1961 O O . PHE A 1 266 ? 30.585 20.412 -21.126 1.00 48.88 266 PHE A O 1
ATOM 1968 N N . GLY A 1 267 ? 31.088 22.552 -20.682 1.00 39.44 267 GLY A N 1
ATOM 1969 C CA . GLY A 1 267 ? 29.839 22.896 -19.992 1.00 39.44 267 GLY A CA 1
ATOM 1970 C C . GLY A 1 267 ? 29.690 22.279 -18.593 1.00 39.44 267 GLY A C 1
ATOM 1971 O O . GLY A 1 267 ? 28.668 22.474 -17.930 1.00 39.44 267 GLY A O 1
ATOM 1972 N N . TYR A 1 268 ? 30.684 21.513 -18.139 1.00 48.75 268 TYR A N 1
ATOM 1973 C CA . TYR A 1 268 ? 30.769 20.878 -16.827 1.00 48.75 268 TYR A CA 1
ATOM 1974 C C . TYR A 1 268 ? 32.216 20.485 -16.513 1.00 48.75 268 TYR A C 1
ATOM 1976 O O . TYR A 1 268 ? 33.056 20.398 -17.401 1.00 48.75 268 TYR A O 1
ATOM 1984 N N . ARG A 1 269 ? 32.502 20.213 -15.234 1.00 56.50 269 ARG A N 1
ATOM 1985 C CA . ARG A 1 269 ? 33.826 19.755 -14.793 1.00 56.50 269 ARG A CA 1
ATOM 1986 C C . ARG A 1 269 ? 34.108 18.349 -15.330 1.00 56.50 269 ARG A C 1
ATOM 1988 O O . ARG A 1 269 ? 33.224 17.497 -15.267 1.00 56.50 269 ARG A O 1
ATOM 1995 N N . VAL A 1 270 ? 35.329 18.112 -15.791 1.00 51.34 270 VAL A N 1
ATOM 1996 C CA . VAL A 1 270 ? 35.798 16.887 -16.448 1.00 51.34 270 VAL A CA 1
ATOM 1997 C C . VAL A 1 270 ? 37.076 16.385 -15.780 1.00 51.34 270 VAL A C 1
ATOM 1999 O O . VAL A 1 270 ? 37.946 17.175 -15.410 1.00 51.34 270 VAL A O 1
ATOM 2002 N N . ASP A 1 271 ? 37.189 15.075 -15.605 1.00 60.31 271 ASP A N 1
ATOM 2003 C CA . ASP A 1 271 ? 38.360 14.382 -15.052 1.00 60.31 271 ASP A CA 1
ATOM 2004 C C . ASP A 1 271 ? 39.188 13.660 -16.128 1.00 60.31 271 ASP A C 1
ATOM 2006 O O . ASP A 1 271 ? 40.396 13.496 -15.957 1.00 60.31 271 ASP A O 1
ATOM 2010 N N . TYR A 1 272 ? 38.573 13.306 -17.260 1.00 61.59 272 TYR A N 1
ATOM 2011 C CA . TYR A 1 272 ? 39.229 12.694 -18.415 1.00 61.59 272 TYR A CA 1
ATOM 2012 C C . TYR A 1 272 ? 38.678 13.212 -19.745 1.00 61.59 272 TYR A C 1
ATOM 2014 O O . TYR A 1 272 ? 37.463 13.323 -19.908 1.00 61.59 272 TYR A O 1
ATOM 2022 N N . PHE A 1 273 ? 39.557 13.439 -20.725 1.00 53.91 273 PHE A N 1
ATOM 2023 C CA . PHE A 1 273 ? 39.158 13.592 -22.124 1.00 53.91 273 PHE A CA 1
ATOM 2024 C C . PHE A 1 273 ? 40.189 13.002 -23.095 1.00 53.91 273 PHE A C 1
ATOM 2026 O O . PHE A 1 273 ? 41.389 12.949 -22.806 1.00 53.91 273 PHE A O 1
ATOM 2033 N N . SER A 1 274 ? 39.727 12.585 -24.274 1.00 58.62 274 SER A N 1
ATOM 2034 C CA . SER A 1 274 ? 40.589 12.112 -25.356 1.00 58.62 274 SER A CA 1
ATOM 2035 C C . SER A 1 274 ? 40.098 12.528 -26.733 1.00 58.62 274 SER A C 1
ATOM 2037 O O . SER A 1 274 ? 38.920 12.814 -26.922 1.00 58.62 274 SER A O 1
ATOM 2039 N N . PHE A 1 275 ? 41.020 12.586 -27.692 1.00 58.34 275 PHE A N 1
ATOM 2040 C CA . PHE A 1 275 ? 40.703 12.797 -29.100 1.00 58.34 275 PHE A CA 1
ATOM 2041 C C . PHE A 1 275 ? 41.813 12.288 -30.008 1.00 58.34 275 PHE A C 1
ATOM 2043 O O . PHE A 1 275 ? 42.992 12.293 -29.651 1.00 58.34 275 PHE A O 1
ATOM 2050 N N . ASN A 1 276 ? 41.457 11.916 -31.229 1.00 59.12 276 ASN A N 1
ATOM 2051 C CA . ASN A 1 276 ? 42.422 11.726 -32.296 1.00 59.12 276 ASN A CA 1
ATOM 2052 C C . ASN A 1 276 ? 42.766 13.071 -32.926 1.00 59.12 276 ASN A C 1
ATOM 2054 O O . ASN A 1 276 ? 41.881 13.893 -33.117 1.00 59.12 276 ASN A O 1
ATOM 2058 N N . TYR A 1 277 ? 44.032 13.300 -33.267 1.00 65.31 277 TYR A N 1
ATOM 2059 C CA . TYR A 1 277 ? 44.456 14.497 -33.969 1.00 65.31 277 TYR A CA 1
ATOM 2060 C C . TYR A 1 277 ? 45.451 14.233 -35.093 1.00 65.31 277 TYR A C 1
ATOM 2062 O O . TYR A 1 277 ? 46.290 13.327 -35.047 1.00 65.31 277 TYR A O 1
ATOM 2070 N N . HIS A 1 278 ? 45.393 15.115 -36.084 1.00 62.22 278 HIS A N 1
ATOM 2071 C CA . HIS A 1 278 ? 46.377 15.233 -37.149 1.00 62.22 278 HIS A CA 1
ATOM 2072 C C . HIS A 1 278 ? 47.137 16.551 -36.981 1.00 62.22 278 HIS A C 1
ATOM 2074 O O . HIS A 1 278 ? 46.589 17.613 -37.257 1.00 62.22 278 HIS A O 1
ATOM 2080 N N . SER A 1 279 ? 48.388 16.499 -36.510 1.00 57.47 279 SER A N 1
ATOM 2081 C CA . SER A 1 279 ? 49.262 17.680 -36.420 1.00 57.47 279 SER A CA 1
ATOM 2082 C C . SER A 1 279 ? 50.494 17.508 -37.300 1.00 57.47 279 SER A C 1
ATOM 2084 O O . SER A 1 279 ? 51.060 16.417 -37.390 1.00 57.47 279 SER A O 1
ATOM 2086 N N . VAL A 1 280 ? 50.921 18.600 -37.935 1.00 52.69 280 VAL A N 1
ATOM 2087 C CA . VAL A 1 280 ? 52.142 18.653 -38.753 1.00 52.69 280 VAL A CA 1
ATOM 2088 C C . VAL A 1 280 ? 53.147 19.698 -38.270 1.00 52.69 280 VAL A C 1
ATOM 2090 O O . VAL A 1 280 ? 54.152 19.909 -38.949 1.00 52.69 280 VAL A O 1
ATOM 2093 N N . ASP A 1 281 ? 52.916 20.353 -37.124 1.00 57.91 281 ASP A N 1
ATOM 2094 C CA . ASP A 1 281 ? 53.875 21.317 -36.578 1.00 57.91 281 ASP A CA 1
ATOM 2095 C C . ASP A 1 281 ? 54.464 20.892 -35.227 1.00 57.91 281 ASP A C 1
ATOM 2097 O O . ASP A 1 281 ? 53.830 20.225 -34.412 1.00 57.91 281 ASP A O 1
ATOM 2101 N N . ASN A 1 282 ? 55.730 21.268 -35.021 1.00 59.81 282 ASN A N 1
ATOM 2102 C CA . ASN A 1 282 ? 56.506 20.941 -33.829 1.00 59.81 282 ASN A CA 1
ATOM 2103 C C . ASN A 1 282 ? 56.146 21.802 -32.615 1.00 59.81 282 ASN A C 1
ATOM 2105 O O . ASN A 1 282 ? 56.801 21.624 -31.593 1.00 59.81 282 ASN A O 1
ATOM 2109 N N . ASP A 1 283 ? 55.191 22.731 -32.700 1.00 65.81 283 ASP A N 1
ATOM 2110 C CA . ASP A 1 283 ? 54.973 23.770 -31.686 1.00 65.81 283 ASP A CA 1
ATOM 2111 C C . ASP A 1 283 ? 53.508 23.916 -31.243 1.00 65.81 283 ASP A C 1
ATOM 2113 O O . ASP A 1 283 ? 53.208 24.786 -30.432 1.00 65.81 283 ASP A O 1
ATOM 2117 N N . SER A 1 284 ? 52.619 23.029 -31.693 1.00 71.25 284 SER A N 1
ATOM 2118 C CA . SER A 1 284 ? 51.225 22.964 -31.258 1.00 71.25 284 SER A CA 1
ATOM 2119 C C . SER A 1 284 ? 51.093 22.359 -29.863 1.00 71.25 284 SER A C 1
ATOM 2121 O O . SER A 1 284 ? 51.814 21.426 -29.487 1.00 71.25 284 SER A O 1
ATOM 2123 N N . TYR A 1 285 ? 50.133 22.863 -29.096 1.00 72.12 285 TYR A N 1
ATOM 2124 C CA . TYR A 1 285 ? 49.879 22.415 -27.730 1.00 72.12 285 TYR A CA 1
ATOM 2125 C C . TYR A 1 285 ? 48.405 22.574 -27.342 1.00 72.12 285 TYR A C 1
ATOM 2127 O O . TYR A 1 285 ? 47.664 23.357 -27.941 1.00 72.12 285 TYR A O 1
ATOM 2135 N N . VAL A 1 286 ? 48.008 21.823 -26.316 1.00 74.81 286 VAL A N 1
ATOM 2136 C CA . VAL A 1 286 ? 46.714 21.923 -25.635 1.00 74.81 286 VAL A CA 1
ATOM 2137 C C . VAL A 1 286 ? 46.952 22.560 -24.273 1.00 74.81 286 VAL A C 1
ATOM 2139 O O . VAL A 1 286 ? 47.720 22.032 -23.473 1.00 74.81 286 VAL A O 1
ATOM 2142 N N . GLU A 1 287 ? 46.320 23.695 -24.016 1.00 76.38 287 GLU A N 1
ATOM 2143 C CA . GLU A 1 287 ? 46.203 24.298 -22.689 1.00 76.38 287 GLU A CA 1
ATOM 2144 C C . GLU A 1 287 ? 44.930 23.783 -22.026 1.00 76.38 287 GLU A C 1
ATOM 2146 O O . GLU A 1 287 ? 43.865 23.756 -22.643 1.00 76.38 287 GLU A O 1
ATOM 2151 N N . VAL A 1 288 ? 45.050 23.379 -20.767 1.00 72.81 288 VAL A N 1
ATOM 2152 C CA . VAL A 1 288 ? 43.959 22.826 -19.966 1.00 72.81 288 VAL A CA 1
ATOM 2153 C C . VAL A 1 288 ? 43.647 23.797 -18.842 1.00 72.81 288 VAL A C 1
ATOM 2155 O O . VAL A 1 288 ? 44.558 24.195 -18.110 1.00 72.81 288 VAL A O 1
ATOM 2158 N N . TYR A 1 289 ? 42.378 24.171 -18.696 1.00 67.19 289 TYR A N 1
ATOM 2159 C CA . TYR A 1 289 ? 41.931 25.171 -17.731 1.00 67.19 289 TYR A CA 1
ATOM 2160 C C . TYR A 1 289 ? 40.934 24.587 -16.734 1.00 67.19 289 TYR A C 1
ATOM 2162 O O . TYR A 1 289 ? 40.137 23.709 -17.068 1.00 67.19 289 TYR A O 1
ATOM 2170 N N . ASP A 1 290 ? 40.980 25.090 -15.500 1.00 74.44 290 ASP A N 1
ATOM 2171 C CA . ASP A 1 290 ? 39.944 24.839 -14.501 1.00 74.44 290 ASP A CA 1
ATOM 2172 C C . ASP A 1 290 ? 38.777 25.836 -14.617 1.00 74.44 290 ASP A C 1
ATOM 2174 O O . ASP A 1 290 ? 38.798 26.786 -15.398 1.00 74.44 290 ASP A O 1
ATOM 2178 N N . SER A 1 291 ? 37.759 25.658 -13.773 1.00 70.31 291 SER A N 1
ATOM 2179 C CA . SER A 1 291 ? 36.555 26.505 -13.761 1.00 70.31 291 SER A CA 1
ATOM 2180 C C . SER A 1 291 ? 36.784 27.964 -13.350 1.00 70.31 291 SER A C 1
ATOM 2182 O O . SER A 1 291 ? 35.834 28.740 -13.298 1.00 70.31 291 SER A O 1
ATOM 2184 N N . ASN A 1 292 ? 37.988 28.319 -12.898 1.00 73.19 292 ASN A N 1
ATOM 2185 C CA . ASN A 1 292 ? 38.364 29.694 -12.575 1.00 73.19 292 ASN A CA 1
ATOM 2186 C C . ASN A 1 292 ? 39.195 30.326 -13.704 1.00 73.19 292 ASN A C 1
ATOM 2188 O O . ASN A 1 292 ? 39.778 31.389 -13.481 1.00 73.19 292 ASN A O 1
ATOM 2192 N N . ASP A 1 293 ? 39.262 29.679 -14.875 1.00 70.75 293 ASP A N 1
ATOM 2193 C CA . ASP A 1 293 ? 40.091 30.075 -16.021 1.00 70.75 293 ASP A CA 1
ATOM 2194 C C . ASP A 1 293 ? 41.597 30.076 -15.677 1.00 70.75 293 ASP A C 1
ATOM 2196 O O . ASP A 1 293 ? 42.411 30.791 -16.268 1.00 70.75 293 ASP A O 1
ATOM 2200 N N . LEU A 1 294 ? 41.998 29.271 -14.681 1.00 76.75 294 LEU A N 1
ATOM 2201 C CA . LEU A 1 294 ? 43.402 29.053 -14.358 1.00 76.75 294 LEU A CA 1
ATOM 2202 C C . LEU A 1 294 ? 43.933 27.899 -15.209 1.00 76.75 294 LEU A C 1
ATOM 2204 O O . LEU A 1 294 ? 43.423 26.784 -15.140 1.00 76.75 294 LEU A O 1
ATOM 2208 N N . MET A 1 295 ? 44.996 28.153 -15.974 1.00 80.12 295 MET A N 1
ATOM 2209 C CA . MET A 1 295 ? 45.692 27.105 -16.721 1.00 80.12 295 MET A CA 1
ATOM 2210 C C . MET A 1 295 ? 46.330 26.113 -15.739 1.00 80.12 295 MET A C 1
ATOM 2212 O O . MET A 1 295 ? 47.256 26.464 -15.000 1.00 80.12 295 MET A O 1
ATOM 2216 N N . ILE A 1 296 ? 45.827 24.883 -15.733 1.00 78.19 296 ILE A N 1
ATOM 2217 C CA . ILE A 1 296 ? 46.262 23.808 -14.839 1.00 78.19 296 ILE A CA 1
ATOM 2218 C C . ILE A 1 296 ? 47.260 22.854 -15.489 1.00 78.19 296 ILE A C 1
ATOM 2220 O O . ILE A 1 296 ? 48.010 22.201 -14.758 1.00 78.19 296 ILE A O 1
ATOM 2224 N N . ASP A 1 297 ? 47.302 22.806 -16.823 1.00 79.94 297 ASP A N 1
ATOM 2225 C CA . ASP A 1 297 ? 48.314 22.067 -17.574 1.00 79.94 297 ASP A CA 1
ATOM 2226 C C . ASP A 1 297 ? 48.492 22.610 -19.000 1.00 79.94 297 ASP A C 1
ATOM 2228 O O . ASP A 1 297 ? 47.635 23.317 -19.532 1.00 79.94 297 ASP A O 1
ATOM 2232 N N . GLN A 1 298 ? 49.619 22.272 -19.620 1.00 84.06 298 GLN A N 1
ATOM 2233 C CA . GLN A 1 298 ? 49.900 22.541 -21.022 1.00 84.06 298 GLN A CA 1
ATOM 2234 C C . GLN A 1 298 ? 50.647 21.351 -21.625 1.00 84.06 298 GLN A C 1
ATOM 2236 O O . GLN A 1 298 ? 51.814 21.096 -21.314 1.00 84.06 298 GLN A O 1
ATOM 2241 N N . VAL A 1 299 ? 49.987 20.641 -22.538 1.00 77.88 299 VAL A N 1
ATOM 2242 C CA . VAL A 1 299 ? 50.515 19.414 -23.131 1.00 77.88 299 VAL A CA 1
ATOM 2243 C C . VAL A 1 299 ? 50.876 19.654 -24.588 1.00 77.88 299 VAL A C 1
ATOM 2245 O O . VAL A 1 299 ? 50.044 20.015 -25.421 1.00 77.88 299 VAL A O 1
ATOM 2248 N N . LYS A 1 300 ? 52.152 19.440 -24.909 1.00 77.44 300 LYS A N 1
ATOM 2249 C CA . LYS A 1 300 ? 52.661 19.581 -26.272 1.00 77.44 300 LYS A CA 1
ATOM 2250 C C . LYS A 1 300 ? 52.180 18.420 -27.142 1.00 77.44 300 LYS A C 1
ATOM 2252 O O . LYS A 1 300 ? 52.369 17.258 -26.781 1.00 77.44 300 LYS A O 1
ATOM 2257 N N . LEU A 1 301 ? 51.608 18.725 -28.304 1.00 71.44 301 LEU A N 1
ATOM 2258 C CA . LEU A 1 301 ? 51.190 17.704 -29.260 1.00 71.44 301 LEU A CA 1
ATOM 2259 C C . LEU A 1 301 ? 52.421 17.116 -29.968 1.00 71.44 301 LEU A C 1
ATOM 2261 O O . LEU A 1 301 ? 53.378 17.822 -30.293 1.00 71.44 301 LEU A O 1
ATOM 2265 N N . LYS A 1 302 ? 52.423 15.796 -30.191 1.00 64.75 302 LYS A N 1
ATOM 2266 C CA . LYS A 1 302 ? 53.481 15.122 -30.962 1.00 64.75 302 LYS A CA 1
ATOM 2267 C C . LYS A 1 302 ? 53.437 15.566 -32.422 1.00 64.75 302 LYS A C 1
ATOM 2269 O O . LYS A 1 302 ? 52.357 15.661 -33.001 1.00 64.75 302 LYS A O 1
ATOM 2274 N N . ALA A 1 303 ? 54.620 15.729 -33.005 1.00 59.03 303 ALA A N 1
ATOM 2275 C CA . ALA A 1 303 ? 54.825 16.154 -34.379 1.00 59.03 303 ALA A CA 1
ATOM 2276 C C . ALA A 1 303 ? 55.637 15.121 -35.164 1.00 59.03 303 ALA A C 1
ATOM 2278 O O . ALA A 1 303 ? 56.602 14.553 -34.643 1.00 59.03 303 ALA A O 1
ATOM 2279 N N . VAL A 1 304 ? 55.278 14.910 -36.429 1.00 54.00 304 VAL A N 1
ATOM 2280 C CA . VAL A 1 304 ? 56.105 14.195 -37.405 1.00 54.00 304 VAL A CA 1
ATOM 2281 C C . VAL A 1 304 ? 55.998 14.926 -38.736 1.00 54.00 304 VAL A C 1
ATOM 2283 O O . VAL A 1 304 ? 54.897 15.229 -39.176 1.00 54.00 304 VAL A O 1
ATOM 2286 N N . ASP A 1 305 ? 57.141 15.189 -39.372 1.00 52.84 305 ASP A N 1
ATOM 2287 C CA . ASP A 1 305 ? 57.234 15.560 -40.787 1.00 52.84 305 ASP A CA 1
ATOM 2288 C C . ASP A 1 305 ? 57.214 14.267 -41.614 1.00 52.84 305 ASP A C 1
ATOM 2290 O O . ASP A 1 305 ? 58.242 13.578 -41.689 1.00 52.84 305 ASP A O 1
ATOM 2294 N N . PRO A 1 306 ? 56.078 13.857 -42.210 1.00 48.69 306 PRO A N 1
ATOM 2295 C CA . PRO A 1 306 ? 56.070 12.716 -43.085 1.00 48.69 306 PRO A CA 1
ATOM 2296 C C . PRO A 1 306 ? 56.340 13.280 -44.472 1.00 48.69 306 PRO A C 1
ATOM 2298 O O . PRO A 1 306 ? 55.417 13.568 -45.239 1.00 48.69 306 PRO A O 1
ATOM 2301 N N . GLY A 1 307 ? 57.616 13.465 -44.802 1.00 52.16 307 GLY A N 1
ATOM 2302 C CA . GLY A 1 307 ? 58.032 13.645 -46.185 1.00 52.16 307 GLY A CA 1
ATOM 2303 C C . GLY A 1 307 ? 57.502 12.474 -47.022 1.00 52.16 307 GLY A C 1
ATOM 2304 O O . GLY A 1 307 ? 58.163 11.445 -47.128 1.00 52.16 307 GLY A O 1
ATOM 2305 N N . GLY A 1 308 ? 56.287 12.610 -47.568 1.00 50.41 308 GLY A N 1
ATOM 2306 C CA . GLY A 1 308 ? 55.578 11.526 -48.251 1.00 50.41 308 GLY A CA 1
ATOM 2307 C C . GLY A 1 308 ? 54.097 11.317 -47.898 1.00 50.41 308 GLY A C 1
ATOM 2308 O O . GLY A 1 308 ? 53.685 10.177 -47.752 1.00 50.41 308 GLY A O 1
ATOM 2309 N N . GLY A 1 309 ? 53.274 12.367 -47.815 1.00 46.22 309 GLY A N 1
ATOM 2310 C CA . GLY A 1 309 ? 51.879 12.335 -48.299 1.00 46.22 309 GLY A CA 1
ATOM 2311 C C . GLY A 1 309 ? 50.825 11.430 -47.632 1.00 46.22 309 GLY A C 1
ATOM 2312 O O . GLY A 1 309 ? 49.738 11.332 -48.200 1.00 46.22 309 GLY A O 1
ATOM 2313 N N . ILE A 1 310 ? 51.078 10.806 -46.475 1.00 44.34 310 ILE A N 1
ATOM 2314 C CA . ILE A 1 310 ? 50.046 10.089 -45.699 1.00 44.34 310 ILE A CA 1
ATOM 2315 C C . ILE A 1 310 ? 49.893 10.760 -44.321 1.00 44.34 310 ILE A C 1
ATOM 2317 O O . ILE A 1 310 ? 50.892 10.862 -43.605 1.00 44.34 310 ILE A O 1
ATOM 2321 N N . PRO A 1 311 ? 48.690 11.230 -43.935 1.00 51.56 311 PRO A N 1
ATOM 2322 C CA . PRO A 1 311 ? 48.449 11.766 -42.598 1.00 51.56 311 PRO A CA 1
ATOM 2323 C C . PRO A 1 311 ? 48.490 10.638 -41.555 1.00 51.56 311 PRO A C 1
ATOM 2325 O O . PRO A 1 311 ? 47.796 9.633 -41.692 1.00 51.56 311 PRO A O 1
ATOM 2328 N N . VAL A 1 312 ? 49.314 10.793 -40.517 1.00 54.91 312 VAL A N 1
ATOM 2329 C CA . VAL A 1 312 ? 49.330 9.905 -39.341 1.00 54.91 312 VAL A CA 1
ATOM 2330 C C . VAL A 1 312 ? 48.304 10.434 -38.335 1.00 54.91 312 VAL A C 1
ATOM 2332 O O . VAL A 1 312 ? 48.252 11.643 -38.111 1.00 54.91 312 VAL A O 1
ATOM 2335 N N . VAL A 1 313 ? 47.478 9.546 -37.775 1.00 60.00 313 VAL A N 1
ATOM 2336 C CA . VAL A 1 313 ? 46.523 9.855 -36.695 1.00 60.00 313 VAL A CA 1
ATOM 2337 C C . VAL A 1 313 ? 47.220 9.620 -35.353 1.00 60.00 313 VAL A C 1
ATOM 2339 O O . VAL A 1 313 ? 47.831 8.566 -35.163 1.00 60.00 313 VAL A O 1
ATOM 2342 N N . TYR A 1 314 ? 47.125 10.563 -34.418 1.00 63.12 314 TYR A N 1
ATOM 2343 C CA . TYR A 1 314 ? 47.618 10.403 -33.047 1.00 63.12 314 TYR A CA 1
ATOM 2344 C C . TYR A 1 314 ? 46.467 10.483 -32.054 1.00 63.12 314 TYR A C 1
ATOM 2346 O O . TYR A 1 314 ? 45.641 11.372 -32.183 1.00 63.12 314 TYR A O 1
ATOM 2354 N N . LYS A 1 315 ? 46.450 9.625 -31.031 1.00 65.69 315 LYS A N 1
ATOM 2355 C CA . LYS A 1 315 ? 45.533 9.780 -29.897 1.00 65.69 315 LYS A CA 1
ATOM 2356 C C . LYS A 1 315 ? 46.153 10.712 -28.851 1.00 65.69 315 LYS A C 1
ATOM 2358 O O . LYS A 1 315 ? 47.309 10.523 -28.461 1.00 65.69 315 LYS A O 1
ATOM 2363 N N . PHE A 1 316 ? 45.400 11.719 -28.433 1.00 66.56 316 PHE A N 1
ATOM 2364 C CA . PHE A 1 316 ? 45.648 12.542 -27.258 1.00 66.56 316 PHE A CA 1
ATOM 2365 C C . PHE A 1 316 ? 44.731 12.065 -26.138 1.00 66.56 316 PHE A C 1
ATOM 2367 O O . PHE A 1 316 ? 43.539 11.885 -26.361 1.00 66.56 316 PHE A O 1
ATOM 2374 N N . GLU A 1 317 ? 45.286 11.875 -24.948 1.00 67.81 317 GLU A N 1
ATOM 2375 C CA . GLU A 1 317 ? 44.545 11.484 -23.752 1.00 67.81 317 GLU A CA 1
ATOM 2376 C C . GLU A 1 317 ? 45.033 12.347 -22.599 1.00 67.81 317 GLU A C 1
ATOM 2378 O O . GLU A 1 317 ? 46.240 12.558 -22.439 1.00 67.81 317 GLU A O 1
ATOM 2383 N N . TYR A 1 318 ? 44.092 12.847 -21.808 1.00 64.19 318 TYR A N 1
ATOM 2384 C CA . TYR A 1 318 ? 44.375 13.664 -20.646 1.00 64.19 318 TYR A CA 1
ATOM 2385 C C . TYR A 1 318 ? 43.503 13.236 -19.479 1.00 64.19 318 TYR A C 1
ATOM 2387 O O . TYR A 1 318 ? 42.290 13.101 -19.614 1.00 64.19 318 TYR A O 1
ATOM 2395 N N . THR A 1 319 ? 44.133 13.060 -18.323 1.00 71.38 319 THR A N 1
ATOM 2396 C CA . THR A 1 319 ? 43.468 12.806 -17.046 1.00 71.38 319 THR A CA 1
ATOM 2397 C C . THR A 1 319 ? 43.934 13.869 -16.068 1.00 71.38 319 THR A C 1
ATOM 2399 O O . THR A 1 319 ? 45.139 14.088 -15.932 1.00 71.38 319 THR A O 1
ATOM 2402 N N . ALA A 1 320 ? 43.001 14.547 -15.410 1.00 62.78 320 ALA A N 1
ATOM 2403 C CA . ALA A 1 320 ? 43.341 15.539 -14.404 1.00 62.78 320 ALA A CA 1
ATOM 2404 C C . ALA A 1 320 ? 43.969 14.863 -13.173 1.00 62.78 320 ALA A C 1
ATOM 2406 O O . ALA A 1 320 ? 43.506 13.814 -12.728 1.00 62.78 320 ALA A O 1
ATOM 2407 N N . ASP A 1 321 ? 45.018 15.472 -12.604 1.00 63.81 321 ASP A N 1
ATOM 2408 C CA . ASP A 1 321 ? 45.588 15.014 -11.331 1.00 63.81 321 ASP A CA 1
ATOM 2409 C C . ASP A 1 321 ? 44.523 15.009 -10.223 1.00 63.81 321 ASP A C 1
ATOM 2411 O O . ASP A 1 321 ? 43.621 15.849 -10.207 1.00 63.81 321 ASP A O 1
ATOM 2415 N N . ASP A 1 322 ? 44.702 14.134 -9.235 1.00 54.69 322 ASP A N 1
ATOM 2416 C CA . ASP A 1 322 ? 43.797 13.961 -8.098 1.00 54.69 322 ASP A CA 1
ATOM 2417 C C . ASP A 1 322 ? 43.461 15.313 -7.417 1.00 54.69 322 ASP A C 1
ATOM 2419 O O . ASP A 1 322 ? 44.317 15.974 -6.815 1.00 54.69 322 ASP A O 1
ATOM 2423 N N . GLY A 1 323 ? 42.206 15.760 -7.559 1.00 53.12 323 GLY A N 1
ATOM 2424 C CA . GLY A 1 323 ? 41.691 17.030 -7.022 1.00 53.12 323 GLY A CA 1
ATOM 2425 C C . GLY A 1 323 ? 41.697 18.239 -7.972 1.00 53.12 323 GLY A C 1
ATOM 2426 O O . GLY A 1 323 ? 41.206 19.302 -7.581 1.00 53.12 323 GLY A O 1
ATOM 2427 N N . LYS A 1 324 ? 42.207 18.109 -9.202 1.00 57.84 324 LYS A N 1
ATOM 2428 C CA . LYS A 1 324 ? 42.028 19.095 -10.281 1.00 57.84 324 LYS A CA 1
ATOM 2429 C C . LYS A 1 324 ? 40.881 18.675 -11.195 1.00 57.84 324 LYS A C 1
ATOM 2431 O O . LYS A 1 324 ? 40.550 17.502 -11.299 1.00 57.84 324 LYS A O 1
ATOM 2436 N N . VAL A 1 325 ? 40.276 19.656 -11.853 1.00 64.81 325 VAL A N 1
ATOM 2437 C CA . VAL A 1 325 ? 39.129 19.463 -12.742 1.00 64.81 325 VAL A CA 1
ATOM 2438 C C . VAL A 1 325 ? 39.276 20.345 -13.954 1.00 64.81 325 VAL A C 1
ATOM 2440 O O . VAL A 1 325 ? 39.633 21.515 -13.820 1.00 64.81 325 VAL A O 1
ATOM 2443 N N . VAL A 1 326 ? 38.991 19.779 -15.113 1.00 61.97 326 VAL A N 1
ATOM 2444 C CA . VAL A 1 326 ? 39.024 20.486 -16.384 1.00 61.97 326 VAL A CA 1
ATOM 2445 C C . VAL A 1 326 ? 37.653 21.095 -16.637 1.00 61.97 326 VAL A C 1
ATOM 2447 O O . VAL A 1 326 ? 36.642 20.445 -16.413 1.00 61.97 326 VAL A O 1
ATOM 2450 N N . ASP A 1 327 ? 37.610 22.344 -17.067 1.00 65.38 327 ASP A N 1
ATOM 2451 C CA . ASP A 1 327 ? 36.371 23.054 -17.407 1.00 65.38 327 ASP A CA 1
ATOM 2452 C C . ASP A 1 327 ? 36.312 23.377 -18.902 1.00 65.38 327 ASP A C 1
ATOM 2454 O O . ASP A 1 327 ? 35.291 23.166 -19.551 1.00 65.38 327 ASP A O 1
ATOM 2458 N N . HIS A 1 328 ? 37.452 23.777 -19.471 1.00 57.00 328 HIS A N 1
ATOM 2459 C CA . HIS A 1 328 ? 37.627 23.963 -20.906 1.00 57.00 328 HIS A CA 1
ATOM 2460 C C . HIS A 1 328 ? 39.094 23.753 -21.316 1.00 57.00 328 HIS A C 1
ATOM 2462 O O . HIS A 1 328 ? 40.008 23.730 -20.481 1.00 57.00 328 HIS A O 1
ATOM 2468 N N . ILE A 1 329 ? 39.330 23.599 -22.619 1.00 63.56 329 ILE A N 1
ATOM 2469 C CA . ILE A 1 329 ? 40.672 23.527 -23.213 1.00 63.56 329 ILE A CA 1
ATOM 2470 C C . ILE A 1 329 ? 40.850 24.552 -24.327 1.00 63.56 329 ILE A C 1
ATOM 2472 O O . ILE A 1 329 ? 39.903 24.874 -25.046 1.00 63.56 329 ILE A O 1
ATOM 2476 N N . ARG A 1 330 ? 42.094 25.005 -24.521 1.00 67.00 330 ARG A N 1
ATOM 2477 C CA . ARG A 1 330 ? 42.506 25.772 -25.704 1.00 67.00 330 ARG A CA 1
ATOM 2478 C C . ARG A 1 330 ? 43.560 25.025 -26.501 1.00 67.00 330 ARG A C 1
ATOM 2480 O O . ARG A 1 330 ? 44.583 24.599 -25.975 1.00 67.00 330 ARG A O 1
ATOM 2487 N N . ILE A 1 331 ? 43.329 24.895 -27.796 1.00 71.06 331 ILE A N 1
ATOM 2488 C CA . ILE A 1 331 ? 44.203 24.208 -28.737 1.00 71.06 331 ILE A CA 1
ATOM 2489 C C . ILE A 1 331 ? 44.836 25.262 -29.636 1.00 71.06 331 ILE A C 1
ATOM 2491 O O . ILE A 1 331 ? 44.150 25.975 -30.368 1.00 71.06 331 ILE A O 1
ATOM 2495 N N . ASN A 1 332 ? 46.160 25.354 -29.581 1.00 67.25 332 ASN A N 1
ATOM 2496 C CA . ASN A 1 332 ? 46.923 26.396 -30.255 1.00 67.25 332 ASN A CA 1
ATOM 2497 C C . ASN A 1 332 ? 47.739 25.794 -31.409 1.00 67.25 332 ASN A C 1
ATOM 2499 O O . ASN A 1 332 ? 48.663 25.019 -31.161 1.00 67.25 332 ASN A O 1
ATOM 2503 N N . GLY A 1 333 ? 47.429 26.175 -32.656 1.00 64.81 333 GLY A N 1
ATOM 2504 C CA . GLY A 1 333 ? 48.239 25.849 -33.842 1.00 64.81 333 GLY A CA 1
ATOM 2505 C C . GLY A 1 333 ? 49.166 27.010 -34.217 1.00 64.81 333 GLY A C 1
ATOM 2506 O O . GLY A 1 333 ? 48.704 28.146 -34.312 1.00 64.81 333 GLY A O 1
ATOM 2507 N N . GLN A 1 334 ? 50.469 26.765 -34.407 1.00 57.88 334 GLN A N 1
ATOM 2508 C CA . GLN A 1 334 ? 51.476 27.841 -34.457 1.00 57.88 334 GLN A CA 1
ATOM 2509 C C . GLN A 1 334 ? 52.169 28.029 -35.824 1.00 57.88 334 GLN A C 1
ATOM 2511 O O . GLN A 1 334 ? 52.787 29.075 -36.018 1.00 57.88 334 GLN A O 1
ATOM 2516 N N . ASN A 1 335 ? 52.075 27.099 -36.790 1.00 52.44 335 ASN A N 1
ATOM 2517 C CA . ASN A 1 335 ? 52.751 27.233 -38.099 1.00 52.44 335 ASN A CA 1
ATOM 2518 C C . ASN A 1 335 ? 51.851 27.159 -39.350 1.00 52.44 335 ASN A C 1
ATOM 2520 O O . ASN A 1 335 ? 50.855 26.444 -39.412 1.00 52.44 335 ASN A O 1
ATOM 2524 N N . GLU A 1 336 ? 52.321 27.845 -40.401 1.00 45.03 336 GLU A N 1
ATOM 2525 C CA . GLU A 1 336 ? 51.647 28.196 -41.667 1.00 45.03 336 GLU A CA 1
ATOM 2526 C C . GLU A 1 336 ? 51.218 27.025 -42.586 1.00 45.03 336 GLU A C 1
ATOM 2528 O O . GLU A 1 336 ? 50.961 27.249 -43.773 1.00 45.03 336 GLU A O 1
ATOM 2533 N N . ARG A 1 337 ? 51.238 25.753 -42.140 1.00 44.38 337 ARG A N 1
ATOM 2534 C CA . ARG A 1 337 ? 51.161 24.622 -43.089 1.00 44.38 337 ARG A CA 1
ATOM 2535 C C . ARG A 1 337 ? 50.083 23.560 -42.976 1.00 44.38 337 ARG A C 1
ATOM 2537 O O . ARG A 1 337 ? 49.812 23.062 -44.057 1.00 44.38 337 ARG A O 1
ATOM 2544 N N . MET A 1 338 ? 49.443 23.242 -41.848 1.00 44.81 338 MET A N 1
ATOM 2545 C CA . MET A 1 338 ? 48.107 22.591 -41.793 1.00 44.81 338 MET A CA 1
ATOM 2546 C C . MET A 1 338 ? 47.553 22.653 -40.359 1.00 44.81 338 MET A C 1
ATOM 2548 O O . MET A 1 338 ? 48.325 22.589 -39.406 1.00 44.81 338 MET A O 1
ATOM 2552 N N . GLY A 1 339 ? 46.229 22.779 -40.232 1.00 48.59 339 GLY A N 1
ATOM 2553 C CA . GLY A 1 339 ? 45.492 22.870 -38.966 1.00 48.59 339 GLY A CA 1
ATOM 2554 C C . GLY A 1 339 ? 45.329 21.546 -38.209 1.00 48.59 339 GLY A C 1
ATOM 2555 O O . GLY A 1 339 ? 45.648 20.483 -38.741 1.00 48.59 339 GLY A O 1
ATOM 2556 N N . VAL A 1 340 ? 44.812 21.620 -36.978 1.00 54.00 340 VAL A N 1
ATOM 2557 C CA . VAL A 1 340 ? 44.486 20.448 -36.146 1.00 54.00 340 VAL A CA 1
ATOM 2558 C C . VAL A 1 340 ? 43.080 19.971 -36.506 1.00 54.00 340 VAL A C 1
ATOM 2560 O O . VAL A 1 340 ? 42.120 20.738 -36.416 1.00 54.00 340 VAL A O 1
ATOM 2563 N N . VAL A 1 341 ? 42.975 18.713 -36.932 1.00 52.75 341 VAL A N 1
ATOM 2564 C CA . VAL A 1 341 ? 41.698 18.010 -37.126 1.00 52.75 341 VAL A CA 1
ATOM 2565 C C . VAL A 1 341 ? 41.509 17.076 -35.945 1.00 52.75 341 VAL A C 1
ATOM 2567 O O . VAL A 1 341 ? 42.403 16.262 -35.722 1.00 52.75 341 VAL A O 1
ATOM 2570 N N . LEU A 1 342 ? 40.410 17.223 -35.204 1.00 53.28 342 LEU A N 1
ATOM 2571 C CA . LEU A 1 342 ? 40.031 16.322 -34.116 1.00 53.28 342 LEU A CA 1
ATOM 2572 C C . LEU A 1 342 ? 38.969 15.341 -34.592 1.00 53.28 342 LEU A C 1
ATOM 2574 O O . LEU A 1 342 ? 37.960 15.812 -35.105 1.00 53.28 342 LEU A O 1
ATOM 2578 N N . ASP A 1 343 ? 39.170 14.050 -34.338 1.00 49.47 343 ASP A N 1
ATOM 2579 C CA . ASP A 1 343 ? 38.185 12.981 -34.560 1.00 49.47 343 ASP A CA 1
ATOM 2580 C C . ASP A 1 343 ? 38.042 12.138 -33.272 1.00 49.47 343 ASP A C 1
ATOM 2582 O O . ASP A 1 343 ? 38.968 12.090 -32.462 1.00 49.47 343 ASP A O 1
ATOM 2586 N N . ASN A 1 344 ? 36.913 11.451 -33.060 1.00 46.75 344 ASN A N 1
ATOM 2587 C CA . ASN A 1 344 ? 36.638 10.620 -31.865 1.00 46.75 344 ASN A CA 1
ATOM 2588 C C . ASN A 1 344 ? 36.901 11.330 -30.519 1.00 46.75 344 ASN A C 1
ATOM 2590 O O . ASN A 1 344 ? 37.672 10.849 -29.690 1.00 46.75 344 ASN A O 1
ATOM 2594 N N . PHE A 1 345 ? 36.300 12.504 -30.325 1.00 46.31 345 PHE A N 1
ATOM 2595 C CA . PHE A 1 345 ? 36.421 13.263 -29.080 1.00 46.31 345 PHE A CA 1
ATOM 2596 C C . PHE A 1 345 ? 35.494 12.691 -27.986 1.00 46.31 345 PHE A C 1
ATOM 2598 O O . PHE A 1 345 ? 34.281 12.629 -28.191 1.00 46.31 345 PHE A O 1
ATOM 2605 N N . GLU A 1 346 ? 36.052 12.311 -26.833 1.00 46.75 346 GLU A N 1
ATOM 2606 C CA . GLU A 1 346 ? 35.363 11.660 -25.699 1.00 46.75 346 GLU A CA 1
ATOM 2607 C C . GLU A 1 346 ? 35.738 12.332 -24.365 1.00 46.75 346 GLU A C 1
ATOM 2609 O O . GLU A 1 346 ? 36.886 12.753 -24.206 1.00 46.75 346 GLU A O 1
ATOM 2614 N N . TRP A 1 347 ? 34.812 12.426 -23.395 1.00 45.50 347 TRP A N 1
ATOM 2615 C CA . TRP A 1 347 ? 35.100 12.979 -22.060 1.00 45.50 347 TRP A CA 1
ATOM 2616 C C . TRP A 1 347 ? 34.138 12.519 -20.946 1.00 45.50 347 TRP A C 1
ATOM 2618 O O . TRP A 1 347 ? 32.977 12.211 -21.210 1.00 45.50 347 TRP A O 1
ATOM 2628 N N . ASN A 1 348 ? 34.608 12.546 -19.690 1.00 44.41 348 ASN A N 1
ATOM 2629 C CA . ASN A 1 348 ? 33.867 12.118 -18.488 1.00 44.41 348 ASN A CA 1
ATOM 2630 C C . ASN A 1 348 ? 33.558 13.283 -17.530 1.00 44.41 348 ASN A C 1
ATOM 2632 O O . ASN A 1 348 ? 34.281 14.272 -17.493 1.00 44.41 348 ASN A O 1
ATOM 2636 N N . ARG A 1 349 ? 32.480 13.193 -16.734 1.00 43.78 349 ARG A N 1
ATOM 2637 C CA . ARG A 1 349 ? 32.129 14.223 -15.733 1.00 43.78 349 ARG A CA 1
ATOM 2638 C C . ARG A 1 349 ? 32.862 14.021 -14.411 1.00 43.78 349 ARG A C 1
ATOM 2640 O O . ARG A 1 349 ? 32.857 12.936 -13.851 1.00 43.78 349 ARG A O 1
ATOM 2647 N N . TYR A 1 350 ? 33.323 15.127 -13.837 1.00 41.94 350 TYR A N 1
ATOM 2648 C CA . TYR A 1 350 ? 33.820 15.194 -12.470 1.00 41.94 350 TYR A CA 1
ATOM 2649 C C . TYR A 1 350 ? 32.675 15.286 -11.453 1.00 41.94 350 TYR A C 1
ATOM 2651 O O . TYR A 1 350 ? 31.898 16.249 -11.453 1.00 41.94 350 TYR A O 1
ATOM 2659 N N . GLU A 1 351 ? 32.626 14.339 -10.517 1.00 44.56 351 GLU A N 1
ATOM 2660 C CA . GLU A 1 351 ? 31.683 14.336 -9.395 1.00 44.56 351 GLU A CA 1
ATOM 2661 C C . GLU A 1 351 ? 32.375 14.655 -8.055 1.00 44.56 351 GLU A C 1
ATOM 2663 O O . GLU A 1 351 ? 33.484 14.206 -7.773 1.00 44.56 351 GLU A O 1
ATOM 2668 N N . THR A 1 352 ? 31.720 15.438 -7.184 1.00 36.94 352 THR A N 1
ATOM 2669 C CA . THR A 1 352 ? 32.250 15.760 -5.843 1.00 36.94 352 THR A CA 1
ATOM 2670 C C . THR A 1 352 ? 31.744 14.798 -4.771 1.00 36.94 352 THR A C 1
ATOM 2672 O O . THR A 1 352 ? 30.566 14.435 -4.743 1.00 36.94 352 THR A O 1
ATOM 2675 N N . VAL A 1 353 ? 32.609 14.508 -3.792 1.00 35.31 353 VAL A N 1
ATOM 2676 C CA . VAL A 1 353 ? 32.337 13.639 -2.630 1.00 35.31 353 VAL A CA 1
ATOM 2677 C C . VAL A 1 353 ? 31.060 14.025 -1.865 1.00 35.31 353 VAL A C 1
ATOM 2679 O O . VAL A 1 353 ? 30.398 13.153 -1.325 1.00 35.31 353 VAL A O 1
ATOM 2682 N N . ALA A 1 354 ? 30.651 15.298 -1.837 1.00 29.75 354 ALA A N 1
ATOM 2683 C CA . ALA A 1 354 ? 29.428 15.728 -1.144 1.00 29.75 354 ALA A CA 1
ATOM 2684 C C . ALA A 1 354 ? 28.130 15.331 -1.877 1.00 29.75 354 ALA A C 1
ATOM 2686 O O . ALA A 1 354 ? 27.126 15.037 -1.233 1.00 29.75 354 ALA A O 1
ATOM 2687 N N . THR A 1 355 ? 28.160 15.274 -3.210 1.00 30.47 355 THR A N 1
ATOM 2688 C CA . THR A 1 355 ? 27.025 14.818 -4.037 1.00 30.47 355 THR A CA 1
ATOM 2689 C C . THR A 1 355 ? 26.930 13.289 -4.013 1.00 30.47 355 THR A C 1
ATOM 2691 O O . THR A 1 355 ? 25.840 12.722 -4.012 1.00 30.47 355 THR A O 1
ATOM 2694 N N . VAL A 1 356 ? 28.082 12.623 -3.875 1.00 30.70 356 VAL A N 1
ATOM 2695 C CA . VAL A 1 356 ? 28.184 11.190 -3.573 1.00 30.70 356 VAL A CA 1
ATOM 2696 C C . VAL A 1 356 ? 27.684 10.891 -2.151 1.00 30.70 356 VAL A C 1
ATOM 2698 O O . VAL A 1 356 ? 26.890 9.977 -1.974 1.00 30.70 356 VAL A O 1
ATOM 2701 N N . GLN A 1 357 ? 28.031 11.703 -1.144 1.00 25.86 357 GLN A N 1
ATOM 2702 C CA . GLN A 1 357 ? 27.569 11.523 0.241 1.00 25.86 357 GLN A CA 1
ATOM 2703 C C . GLN A 1 357 ? 26.076 11.785 0.447 1.00 25.86 357 GLN A C 1
ATOM 2705 O O . GLN A 1 357 ? 25.476 11.151 1.307 1.00 25.86 357 GLN A O 1
ATOM 2710 N N . GLN A 1 358 ? 25.444 12.665 -0.333 1.00 26.62 358 GLN A N 1
ATOM 2711 C CA . GLN A 1 358 ? 23.988 12.834 -0.267 1.00 26.62 358 GLN A CA 1
ATOM 2712 C C . GLN A 1 358 ? 23.232 11.641 -0.883 1.00 26.62 358 GLN A C 1
ATOM 2714 O O . GLN A 1 358 ? 22.128 11.343 -0.434 1.00 26.62 358 GLN A O 1
ATOM 2719 N N . ARG A 1 359 ? 23.853 10.919 -1.833 1.00 35.75 359 ARG A N 1
ATOM 2720 C CA . ARG A 1 359 ? 23.412 9.578 -2.261 1.00 35.75 359 ARG A CA 1
ATOM 2721 C C . ARG A 1 359 ? 23.681 8.522 -1.178 1.00 35.75 359 ARG A C 1
ATOM 2723 O O . ARG A 1 359 ? 22.797 7.722 -0.900 1.00 35.75 359 ARG A O 1
ATOM 2730 N N . LEU A 1 360 ? 24.835 8.589 -0.510 1.00 28.83 360 LEU A N 1
ATOM 2731 C CA . LEU A 1 360 ? 25.246 7.659 0.555 1.00 28.83 360 LEU A CA 1
ATOM 2732 C C . LEU A 1 360 ? 24.394 7.770 1.840 1.00 28.83 360 LEU A C 1
ATOM 2734 O O . LEU A 1 360 ? 24.125 6.768 2.487 1.00 28.83 360 LEU A O 1
ATOM 2738 N N . LEU A 1 361 ? 23.897 8.961 2.198 1.00 26.17 361 LEU A N 1
ATOM 2739 C CA . LEU A 1 361 ? 23.036 9.183 3.377 1.00 26.17 361 LEU A CA 1
ATOM 2740 C C . LEU A 1 361 ? 21.601 8.639 3.220 1.00 26.17 361 LEU A C 1
ATOM 2742 O O . LEU A 1 361 ? 20.855 8.610 4.198 1.00 26.17 361 LEU A O 1
ATOM 2746 N N . MET A 1 362 ? 21.201 8.210 2.016 1.00 27.58 362 MET A N 1
ATOM 2747 C CA . MET A 1 362 ? 19.961 7.449 1.789 1.00 27.58 362 MET A CA 1
ATOM 2748 C C . MET A 1 362 ? 20.184 5.929 1.763 1.00 27.58 362 MET A C 1
ATOM 2750 O O . MET A 1 362 ? 19.223 5.174 1.624 1.00 27.58 362 MET A O 1
ATOM 2754 N N . SER A 1 363 ? 21.425 5.477 1.947 1.00 30.00 363 SER A N 1
ATOM 2755 C CA . SER A 1 363 ? 21.802 4.068 2.025 1.00 30.00 363 SER A CA 1
ATOM 2756 C C . SER A 1 363 ? 22.734 3.832 3.218 1.00 30.00 363 SER A C 1
ATOM 2758 O O . SER A 1 363 ? 23.841 3.327 3.071 1.00 30.00 363 SER A O 1
ATOM 2760 N N . GLU A 1 364 ? 22.304 4.215 4.417 1.00 28.14 364 GLU A N 1
ATOM 2761 C CA . GLU A 1 364 ? 22.959 3.795 5.656 1.00 28.14 364 GLU A CA 1
ATOM 2762 C C . GLU A 1 364 ? 21.989 2.930 6.467 1.00 28.14 364 GLU A C 1
ATOM 2764 O O . GLU A 1 364 ? 21.168 3.427 7.229 1.00 28.14 364 GLU A O 1
ATOM 2769 N N . ASP A 1 365 ? 22.101 1.617 6.285 1.00 27.70 365 ASP A N 1
ATOM 2770 C CA . ASP A 1 365 ? 22.481 0.748 7.398 1.00 27.70 365 ASP A CA 1
ATOM 2771 C C . ASP A 1 365 ? 23.628 -0.143 6.888 1.00 27.70 365 ASP A C 1
ATOM 2773 O O . ASP A 1 365 ? 23.444 -1.131 6.181 1.00 27.70 365 ASP A O 1
ATOM 2777 N N . ALA A 1 366 ? 24.826 0.360 7.190 1.00 27.08 366 ALA A N 1
ATOM 2778 C CA . ALA A 1 366 ? 26.179 -0.084 6.866 1.00 27.08 366 ALA A CA 1
ATOM 2779 C C . ALA A 1 366 ? 26.502 -1.522 7.366 1.00 27.08 366 ALA A C 1
ATOM 2781 O O . ALA A 1 366 ? 25.788 -2.060 8.206 1.00 27.08 366 ALA A O 1
ATOM 2782 N N . GLU A 1 367 ? 27.552 -2.239 6.944 1.00 25.22 367 GLU A N 1
ATOM 2783 C CA . GLU A 1 367 ? 28.917 -1.868 6.534 1.00 25.22 367 GLU A CA 1
ATOM 2784 C C . GLU A 1 367 ? 29.515 -2.975 5.626 1.00 25.22 367 GLU A C 1
ATOM 2786 O O . GLU A 1 367 ? 29.547 -4.134 6.030 1.00 25.22 367 GLU A O 1
ATOM 2791 N N . SER A 1 368 ? 30.065 -2.656 4.446 1.00 25.12 368 SER A N 1
ATOM 2792 C CA . SER A 1 368 ? 31.492 -2.320 4.268 1.00 25.12 368 SER A CA 1
ATOM 2793 C C . SER A 1 368 ? 31.828 -2.107 2.779 1.00 25.12 368 SER A C 1
ATOM 2795 O O . SER A 1 368 ? 31.924 -3.062 2.013 1.00 25.12 368 SER A O 1
ATOM 2797 N N . GLU A 1 369 ? 32.066 -0.858 2.382 1.00 29.86 369 GLU A N 1
ATOM 2798 C CA . GLU A 1 369 ? 32.752 -0.518 1.131 1.00 29.86 369 GLU A CA 1
ATOM 2799 C C . GLU A 1 369 ? 34.271 -0.467 1.355 1.00 29.86 369 GLU A C 1
ATOM 2801 O O . GLU A 1 369 ? 34.731 0.089 2.358 1.00 29.86 369 GLU A O 1
ATOM 2806 N N . SER A 1 370 ? 35.058 -0.881 0.354 1.00 24.69 370 SER A N 1
ATOM 2807 C CA . SER A 1 370 ? 36.192 -0.048 -0.069 1.00 24.69 370 SER A CA 1
ATOM 2808 C C . SER A 1 370 ? 36.641 -0.297 -1.522 1.00 24.69 370 SER A C 1
ATOM 2810 O O . SER A 1 370 ? 37.423 -1.211 -1.756 1.00 24.69 370 SER A O 1
ATOM 2812 N N . LYS A 1 371 ? 36.294 0.669 -2.391 1.00 27.05 371 LYS A N 1
ATOM 2813 C CA . LYS A 1 371 ? 37.029 1.216 -3.562 1.00 27.05 371 LYS A CA 1
ATOM 2814 C C . LYS A 1 371 ? 37.131 0.408 -4.877 1.00 27.05 371 LYS A C 1
ATOM 2816 O O . LYS A 1 371 ? 37.732 -0.656 -4.862 1.00 27.05 371 LYS A O 1
ATOM 2821 N N . PRO A 1 372 ? 36.807 1.025 -6.039 1.00 30.14 372 PRO A N 1
ATOM 2822 C CA . PRO A 1 372 ? 37.213 0.503 -7.338 1.00 30.14 372 PRO A CA 1
ATOM 2823 C C . PRO A 1 372 ? 38.698 0.825 -7.580 1.00 30.14 372 PRO A C 1
ATOM 2825 O O . PRO A 1 372 ? 39.115 1.987 -7.549 1.00 30.14 372 PRO A O 1
ATOM 2828 N N . ILE A 1 373 ? 39.506 -0.213 -7.796 1.00 28.36 373 ILE A N 1
ATOM 2829 C CA . ILE A 1 373 ? 40.829 -0.127 -8.421 1.00 28.36 373 ILE A CA 1
ATOM 2830 C C . ILE A 1 373 ? 40.851 -1.126 -9.577 1.00 28.36 373 ILE A C 1
ATOM 2832 O O . ILE A 1 373 ? 40.561 -2.301 -9.387 1.00 28.36 373 ILE A O 1
ATOM 2836 N N . ASP A 1 374 ? 41.294 -0.607 -10.721 1.00 31.45 374 ASP A N 1
ATOM 2837 C CA . ASP A 1 374 ? 41.737 -1.279 -11.939 1.00 31.45 374 ASP A CA 1
ATOM 2838 C C . ASP A 1 374 ? 40.674 -1.921 -12.838 1.00 31.45 374 ASP A C 1
ATOM 2840 O O . ASP A 1 374 ? 40.288 -3.080 -12.709 1.00 31.45 374 ASP A O 1
ATOM 2844 N N . THR A 1 375 ? 40.424 -1.213 -13.944 1.00 33.41 375 THR A N 1
ATOM 2845 C CA . THR A 1 375 ? 40.634 -1.807 -15.266 1.00 33.41 375 THR A CA 1
ATOM 2846 C C . THR A 1 375 ? 41.997 -2.504 -15.269 1.00 33.41 375 THR A C 1
ATOM 2848 O O . THR A 1 375 ? 43.020 -1.929 -15.644 1.00 33.41 375 THR A O 1
ATOM 2851 N N . ALA A 1 376 ? 42.041 -3.753 -14.812 1.00 27.22 376 ALA A N 1
ATOM 2852 C CA . ALA A 1 376 ? 43.156 -4.610 -15.132 1.00 27.22 376 ALA A CA 1
ATOM 2853 C C . ALA A 1 376 ? 43.138 -4.735 -16.654 1.00 27.22 376 ALA A C 1
ATOM 2855 O O . ALA A 1 376 ? 42.195 -5.262 -17.242 1.00 27.22 376 ALA A O 1
ATOM 2856 N N . VAL A 1 377 ? 44.179 -4.225 -17.304 1.00 30.56 377 VAL A N 1
ATOM 2857 C CA . VAL A 1 377 ? 44.534 -4.703 -18.634 1.00 30.56 377 VAL A CA 1
ATOM 2858 C C . VAL A 1 377 ? 44.637 -6.225 -18.506 1.00 30.56 377 VAL A C 1
ATOM 2860 O O . VAL A 1 377 ? 45.508 -6.737 -17.799 1.00 30.56 377 VAL A O 1
ATOM 2863 N N . MET A 1 378 ? 43.698 -6.937 -19.126 1.00 32.66 378 MET A N 1
ATOM 2864 C CA . MET A 1 378 ? 43.619 -8.396 -19.146 1.00 32.66 378 MET A CA 1
ATOM 2865 C C . MET A 1 378 ? 44.769 -8.958 -19.995 1.00 32.66 378 MET A C 1
ATOM 2867 O O . MET A 1 378 ? 44.601 -9.358 -21.141 1.00 32.66 378 MET A O 1
ATOM 2871 N N . GLU A 1 379 ? 45.975 -8.965 -19.429 1.00 34.88 379 GLU A N 1
ATOM 2872 C CA . GLU A 1 379 ? 47.088 -9.820 -19.869 1.00 34.88 379 GLU A CA 1
ATOM 2873 C C . GLU A 1 379 ? 47.212 -11.079 -18.980 1.00 34.88 379 GLU A C 1
ATOM 2875 O O . GLU A 1 379 ? 48.189 -11.824 -19.068 1.00 34.88 379 GLU A O 1
ATOM 2880 N N . SER A 1 380 ? 46.236 -11.325 -18.098 1.00 37.06 380 SER A N 1
ATOM 2881 C CA . SER A 1 380 ? 46.238 -12.410 -17.114 1.00 37.06 380 SER A CA 1
ATOM 2882 C C . SER A 1 380 ? 45.030 -13.325 -17.320 1.00 37.06 380 SER A C 1
ATOM 2884 O O . SER A 1 380 ? 43.926 -12.945 -16.954 1.00 37.06 380 SER A O 1
ATOM 2886 N N . ASN A 1 381 ? 45.254 -14.560 -17.791 1.00 49.88 381 ASN A N 1
ATOM 2887 C CA . ASN A 1 381 ? 44.255 -15.641 -17.937 1.00 49.88 381 ASN A CA 1
ATOM 2888 C C . ASN A 1 381 ? 43.614 -16.111 -16.606 1.00 49.88 381 ASN A C 1
ATOM 2890 O O . ASN A 1 381 ? 43.124 -17.235 -16.490 1.00 49.88 381 ASN A O 1
ATOM 2894 N N . THR A 1 382 ? 43.704 -15.327 -15.534 1.00 48.59 382 THR A N 1
ATOM 2895 C CA . THR A 1 382 ? 43.085 -15.623 -14.243 1.00 48.59 382 THR A CA 1
ATOM 2896 C C . THR A 1 382 ? 42.686 -14.316 -13.573 1.00 48.59 382 THR A C 1
ATOM 2898 O O . THR A 1 382 ? 43.541 -13.476 -13.280 1.00 48.59 382 THR A O 1
ATOM 2901 N N . VAL A 1 383 ? 41.390 -14.170 -13.313 1.00 55.94 383 VAL A N 1
ATOM 2902 C CA . VAL A 1 383 ? 40.776 -13.032 -12.631 1.00 55.94 383 VAL A CA 1
ATOM 2903 C C . VAL A 1 383 ? 40.162 -13.561 -11.341 1.00 55.94 383 VAL A C 1
ATOM 2905 O O . VAL A 1 383 ? 39.233 -14.366 -11.356 1.00 55.94 383 VAL A O 1
ATOM 2908 N N . SER A 1 384 ? 40.714 -13.151 -10.201 1.00 50.22 384 SER A N 1
ATOM 2909 C CA . SER A 1 384 ? 40.187 -13.506 -8.882 1.00 50.22 384 SER A CA 1
ATOM 2910 C C . SER A 1 384 ? 39.793 -12.234 -8.148 1.00 50.22 384 SER A C 1
ATOM 2912 O O . SER A 1 384 ? 40.678 -11.450 -7.791 1.00 50.22 384 SER A O 1
ATOM 2914 N N . SER A 1 385 ? 38.499 -12.050 -7.899 1.00 46.97 385 SER A N 1
ATOM 2915 C CA . SER A 1 385 ? 38.008 -10.952 -7.068 1.00 46.97 385 SER A CA 1
ATOM 2916 C C . SER A 1 385 ? 37.779 -11.415 -5.627 1.00 46.97 385 SER A C 1
ATOM 2918 O O . SER A 1 385 ? 37.573 -12.601 -5.356 1.00 46.97 385 SER A O 1
ATOM 2920 N N . ARG A 1 386 ? 37.877 -10.478 -4.678 1.00 47.56 386 ARG A N 1
ATOM 2921 C CA . ARG A 1 386 ? 37.499 -10.657 -3.262 1.00 47.56 386 ARG A CA 1
ATOM 2922 C C . ARG A 1 386 ? 36.207 -9.919 -2.901 1.00 47.56 386 ARG A C 1
ATOM 2924 O O . ARG A 1 386 ? 35.821 -9.938 -1.735 1.00 47.56 386 ARG A O 1
ATOM 2931 N N . GLU A 1 387 ? 35.603 -9.248 -3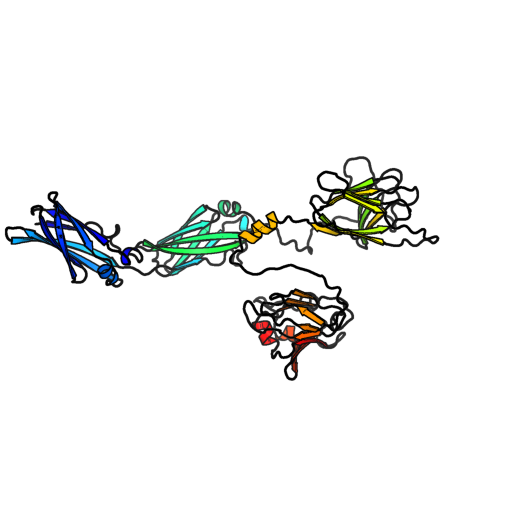.874 1.00 51.19 387 GLU A N 1
ATOM 2932 C CA . GLU A 1 387 ? 34.353 -8.508 -3.721 1.00 51.19 387 GLU A CA 1
ATOM 2933 C C . GLU A 1 387 ? 33.157 -9.449 -3.887 1.00 51.19 387 GLU A C 1
ATOM 2935 O O . GLU A 1 387 ? 33.315 -10.560 -4.412 1.00 51.19 387 GLU A O 1
ATOM 2940 N N . ALA A 1 388 ? 32.012 -9.021 -3.349 1.00 54.97 388 ALA A N 1
ATOM 2941 C CA . ALA A 1 388 ? 30.797 -9.823 -3.307 1.00 54.97 388 ALA A CA 1
ATOM 2942 C C . ALA A 1 388 ? 29.999 -9.743 -4.624 1.00 54.97 388 ALA A C 1
ATOM 2944 O O . ALA A 1 388 ? 29.658 -10.765 -5.190 1.00 54.97 388 ALA A O 1
ATOM 2945 N N . ASP A 1 389 ? 29.779 -8.544 -5.168 1.00 60.44 389 ASP A N 1
ATOM 2946 C CA . ASP A 1 389 ? 29.025 -8.363 -6.418 1.00 60.44 389 ASP A CA 1
ATOM 2947 C C . ASP A 1 389 ? 29.982 -7.955 -7.551 1.00 60.44 389 ASP A C 1
ATOM 29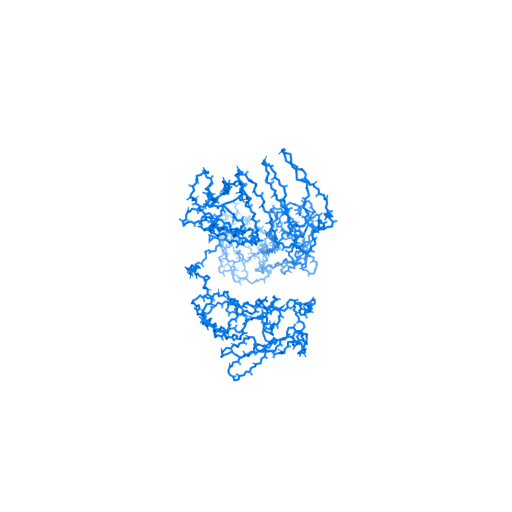49 O O . ASP A 1 389 ? 30.251 -6.772 -7.771 1.00 60.44 389 ASP A O 1
ATOM 2953 N N . ASN A 1 390 ? 30.572 -8.927 -8.245 1.00 60.88 390 ASN A N 1
ATOM 2954 C CA . ASN A 1 390 ? 31.552 -8.670 -9.299 1.00 60.88 390 ASN A CA 1
ATOM 2955 C C . ASN A 1 390 ? 30.875 -8.442 -10.647 1.00 60.88 390 ASN A C 1
ATOM 2957 O O . ASN A 1 390 ? 30.021 -9.217 -11.053 1.00 60.88 390 ASN A O 1
ATOM 2961 N N . HIS A 1 391 ? 31.314 -7.425 -11.389 1.00 72.94 391 HIS A N 1
ATOM 2962 C CA . HIS A 1 391 ? 30.943 -7.233 -12.792 1.00 72.94 391 HIS A CA 1
ATOM 2963 C C . HIS A 1 391 ? 32.170 -7.512 -13.659 1.00 72.94 391 HIS A C 1
ATOM 2965 O O . HIS A 1 391 ? 33.140 -6.753 -13.642 1.00 72.94 391 HIS A O 1
ATOM 2971 N N . LEU A 1 392 ? 32.156 -8.635 -14.371 1.00 73.44 392 LEU A N 1
ATOM 2972 C CA . LEU A 1 392 ? 33.303 -9.149 -15.112 1.00 73.44 392 LEU A CA 1
ATOM 2973 C C . LEU A 1 392 ? 32.976 -9.226 -16.596 1.00 73.44 392 LEU A C 1
ATOM 2975 O O . LEU A 1 392 ? 31.895 -9.649 -16.985 1.00 73.44 392 LEU A O 1
ATOM 2979 N N . THR A 1 393 ? 33.938 -8.865 -17.433 1.00 75.75 393 THR A N 1
ATOM 2980 C CA . THR A 1 393 ? 33.777 -8.888 -18.885 1.00 75.75 393 THR A CA 1
ATOM 2981 C C . THR A 1 393 ? 34.789 -9.845 -19.490 1.00 75.75 393 THR A C 1
ATOM 2983 O O . THR A 1 393 ? 35.976 -9.782 -19.160 1.00 75.75 393 THR A O 1
ATOM 2986 N N . SER A 1 394 ? 34.322 -10.732 -20.365 1.00 79.19 394 SER A N 1
ATOM 2987 C CA . SER A 1 394 ? 35.196 -11.636 -21.110 1.00 79.19 394 SER A CA 1
ATOM 2988 C C . SER A 1 394 ? 36.062 -10.885 -22.129 1.00 79.19 394 SER A C 1
ATOM 2990 O O . SER A 1 394 ? 35.727 -9.785 -22.581 1.00 79.19 394 SER A O 1
ATOM 2992 N N . THR A 1 395 ? 37.213 -11.463 -22.473 1.00 76.56 395 THR A N 1
ATOM 2993 C CA . THR A 1 395 ? 38.157 -10.900 -23.442 1.00 76.56 395 THR A CA 1
ATOM 2994 C C . THR A 1 395 ? 38.497 -11.900 -24.531 1.00 76.56 395 THR A C 1
ATOM 2996 O O . THR A 1 395 ? 38.006 -13.015 -24.553 1.00 76.56 395 THR A O 1
ATOM 2999 N N . ALA A 1 396 ? 39.381 -11.530 -25.459 1.00 76.81 396 ALA A N 1
ATOM 3000 C CA . ALA A 1 396 ? 39.794 -12.440 -26.522 1.00 76.81 396 ALA A CA 1
ATOM 3001 C C . ALA A 1 396 ? 40.679 -13.622 -26.079 1.00 76.81 396 ALA A C 1
ATOM 3003 O O . ALA A 1 396 ? 41.079 -14.427 -26.924 1.00 76.81 396 ALA A O 1
ATOM 3004 N N . ASN A 1 397 ? 41.009 -13.719 -24.790 1.00 76.56 397 ASN A N 1
ATOM 3005 C CA . ASN A 1 397 ? 41.815 -14.792 -24.216 1.00 76.56 397 ASN A CA 1
ATOM 3006 C C . ASN A 1 397 ? 40.929 -15.845 -23.536 1.00 76.56 397 ASN A C 1
ATOM 3008 O O . ASN A 1 397 ? 39.811 -15.555 -23.149 1.00 76.56 397 ASN A O 1
ATOM 3012 N N . ASP A 1 398 ? 41.455 -17.060 -23.352 1.00 81.31 398 ASP A N 1
ATOM 3013 C CA . ASP A 1 398 ? 40.817 -18.059 -22.484 1.00 81.31 398 ASP A CA 1
ATOM 3014 C C . ASP A 1 398 ? 41.031 -17.653 -21.013 1.00 81.31 398 ASP A C 1
ATOM 3016 O O . ASP A 1 398 ? 42.135 -17.844 -20.470 1.00 81.31 398 ASP A O 1
ATOM 3020 N N . ASP A 1 399 ? 39.994 -17.103 -20.379 1.00 80.81 399 ASP A N 1
ATOM 3021 C CA . ASP A 1 399 ? 40.051 -16.521 -19.040 1.00 80.81 399 ASP A CA 1
ATOM 3022 C C . ASP A 1 399 ? 39.519 -17.480 -17.956 1.00 80.81 399 ASP A C 1
ATOM 3024 O O . ASP A 1 399 ? 38.620 -18.299 -18.166 1.00 80.81 399 ASP A O 1
ATOM 3028 N N . HIS A 1 400 ? 40.090 -17.407 -16.747 1.00 83.81 400 HIS A N 1
ATOM 3029 C CA . HIS A 1 400 ? 39.602 -18.138 -15.570 1.00 83.81 400 HIS A CA 1
ATOM 3030 C C . HIS A 1 400 ? 39.127 -17.173 -14.479 1.00 83.81 400 HIS A C 1
ATOM 3032 O O . HIS A 1 400 ? 39.937 -16.577 -13.770 1.00 83.81 400 HIS A O 1
ATOM 3038 N N . PHE A 1 401 ? 37.812 -17.049 -14.323 1.00 83.56 401 PHE A N 1
ATOM 3039 C CA . PHE A 1 401 ? 37.141 -16.231 -13.317 1.00 83.56 401 PHE A CA 1
ATOM 3040 C C . PHE A 1 401 ? 36.928 -17.024 -12.022 1.00 83.56 401 PHE A C 1
ATOM 3042 O O . PHE A 1 401 ? 36.411 -18.140 -12.040 1.00 83.56 401 PHE A O 1
ATOM 3049 N N . THR A 1 402 ? 37.313 -16.463 -10.876 1.00 81.19 402 THR A N 1
ATOM 3050 C CA . THR A 1 402 ? 37.046 -17.042 -9.547 1.00 81.19 402 THR A CA 1
ATOM 3051 C C . THR A 1 402 ? 36.245 -16.054 -8.695 1.00 81.19 402 THR A C 1
ATOM 3053 O O . THR A 1 402 ? 36.792 -15.021 -8.305 1.00 81.19 402 THR A O 1
ATOM 3056 N N . ILE A 1 403 ? 34.986 -16.395 -8.394 1.00 75.44 403 ILE A N 1
ATOM 3057 C CA . ILE A 1 403 ? 33.941 -15.503 -7.844 1.00 75.44 403 ILE A CA 1
ATOM 3058 C C . ILE A 1 403 ? 33.320 -16.024 -6.523 1.00 75.44 403 ILE A C 1
ATOM 3060 O O . ILE A 1 403 ? 32.134 -15.963 -6.265 1.00 75.44 403 ILE A O 1
ATOM 3064 N N . SER A 1 404 ? 34.124 -16.617 -5.637 1.00 63.38 404 SER A N 1
ATOM 3065 C CA . SER A 1 404 ? 33.621 -17.437 -4.517 1.00 63.38 404 SER A CA 1
ATOM 3066 C C . SER A 1 404 ? 33.209 -16.695 -3.225 1.00 63.38 404 SER A C 1
ATOM 3068 O O . SER A 1 404 ? 33.311 -17.298 -2.153 1.00 63.38 404 SER A O 1
ATOM 3070 N N . ASN A 1 405 ? 32.834 -15.410 -3.257 1.00 60.12 405 ASN A N 1
ATOM 3071 C CA . ASN A 1 405 ? 32.709 -14.597 -2.028 1.00 60.12 405 ASN A CA 1
ATOM 3072 C C . ASN A 1 405 ? 31.268 -14.304 -1.558 1.00 60.12 405 ASN A C 1
ATOM 3074 O O . ASN A 1 405 ? 31.120 -13.621 -0.542 1.00 60.12 405 ASN A O 1
ATOM 3078 N N . GLY A 1 406 ? 30.245 -14.878 -2.209 1.00 62.66 406 GLY A N 1
ATOM 3079 C CA . GLY A 1 406 ? 28.836 -14.472 -2.032 1.00 62.66 406 GLY A CA 1
ATOM 3080 C C . GLY A 1 406 ? 28.562 -13.140 -2.733 1.00 62.66 406 GLY A C 1
ATOM 3081 O O . GLY A 1 406 ? 29.532 -12.508 -3.115 1.00 62.66 406 GLY A O 1
ATOM 3082 N N . GLY A 1 407 ? 27.304 -12.711 -2.856 1.00 62.97 407 GLY A N 1
ATOM 3083 C CA . GLY A 1 407 ? 26.888 -11.619 -3.749 1.00 62.97 407 GLY A CA 1
ATOM 3084 C C . GLY A 1 407 ? 26.497 -12.104 -5.150 1.00 62.97 407 GLY A C 1
ATOM 3085 O O . GLY A 1 407 ? 26.710 -13.266 -5.485 1.00 62.97 407 GLY A O 1
ATOM 3086 N N . GLY A 1 408 ? 25.794 -11.260 -5.901 1.00 68.81 408 GLY A N 1
ATOM 3087 C CA . GLY A 1 408 ? 25.226 -11.572 -7.207 1.00 68.81 408 GLY A CA 1
ATOM 3088 C C . GLY A 1 408 ? 26.149 -11.082 -8.307 1.00 68.81 408 GLY A C 1
ATOM 3089 O O . GLY A 1 408 ? 26.078 -9.922 -8.714 1.00 68.81 408 GLY A O 1
ATOM 3090 N N . ASP A 1 409 ? 27.019 -11.963 -8.783 1.00 77.00 409 ASP A N 1
ATOM 3091 C CA . ASP A 1 409 ? 28.021 -11.629 -9.787 1.00 77.00 409 ASP A CA 1
ATOM 3092 C C . ASP A 1 409 ? 27.406 -11.549 -11.192 1.00 77.00 409 ASP A C 1
ATOM 3094 O O . ASP A 1 409 ? 26.613 -12.400 -11.580 1.00 77.00 409 ASP A O 1
ATOM 3098 N N . LEU A 1 410 ? 27.805 -10.569 -12.004 1.00 80.94 410 LEU A N 1
ATOM 3099 C CA . LEU A 1 410 ? 27.426 -10.429 -13.411 1.00 80.94 410 LEU A CA 1
ATOM 3100 C C . LEU A 1 410 ? 28.643 -10.657 -14.311 1.00 80.94 410 LEU A C 1
ATOM 3102 O O . LEU A 1 410 ? 29.646 -9.953 -14.205 1.00 80.94 410 LEU A O 1
ATOM 3106 N N . LEU A 1 411 ? 28.548 -11.611 -15.236 1.00 85.81 411 LEU A N 1
ATOM 3107 C CA . LEU A 1 411 ? 29.587 -11.869 -16.231 1.00 85.81 411 LEU A CA 1
ATOM 3108 C C . LEU A 1 411 ? 29.064 -11.611 -17.645 1.00 85.81 411 LEU A C 1
ATOM 3110 O O . LEU A 1 411 ? 28.090 -12.235 -18.057 1.00 85.81 411 LEU A O 1
ATOM 3114 N N . THR A 1 412 ? 29.723 -10.729 -18.393 1.00 82.69 412 THR A N 1
ATOM 3115 C CA . THR A 1 412 ? 29.269 -10.236 -19.702 1.00 82.69 412 THR A CA 1
ATOM 3116 C C . THR A 1 412 ? 30.198 -10.670 -20.836 1.00 82.69 412 THR A C 1
ATOM 3118 O O . THR A 1 412 ? 31.420 -10.527 -20.748 1.00 82.69 412 THR A O 1
ATOM 3121 N N . TRP A 1 413 ? 29.611 -11.139 -21.940 1.00 85.31 413 TRP A N 1
ATOM 3122 C CA . TRP A 1 413 ? 30.309 -11.413 -23.198 1.00 85.31 413 TRP A CA 1
ATOM 3123 C C . TRP A 1 413 ? 29.845 -10.456 -24.302 1.00 85.31 413 TRP A C 1
ATOM 3125 O O . TRP A 1 413 ? 28.677 -10.460 -24.690 1.00 85.31 413 TRP A O 1
ATOM 3135 N N . HIS A 1 414 ? 30.785 -9.685 -24.852 1.00 81.44 414 HIS A N 1
ATOM 3136 C CA . HIS A 1 414 ? 30.543 -8.737 -25.948 1.00 81.44 414 HIS A CA 1
ATOM 3137 C C . HIS A 1 414 ? 30.852 -9.345 -27.318 1.00 81.44 414 HIS A C 1
ATOM 3139 O O . HIS A 1 414 ? 31.497 -10.391 -27.423 1.00 81.44 414 HIS A O 1
ATOM 3145 N N . LEU A 1 415 ? 30.452 -8.681 -28.404 1.00 83.06 415 LEU A N 1
ATOM 3146 C CA . LEU A 1 415 ? 30.814 -9.112 -29.751 1.00 83.06 415 LEU A CA 1
ATOM 3147 C C . LEU A 1 415 ? 32.155 -8.502 -30.198 1.00 83.06 415 LEU A C 1
ATOM 3149 O O . LEU A 1 415 ? 32.204 -7.471 -30.863 1.00 83.06 415 LEU A O 1
ATOM 3153 N N . LEU A 1 416 ? 33.267 -9.178 -29.901 1.00 78.69 416 LEU A N 1
ATOM 3154 C CA . LEU A 1 416 ? 34.618 -8.710 -30.253 1.00 78.69 416 LEU A CA 1
ATOM 3155 C C . LEU A 1 416 ? 34.992 -8.988 -31.720 1.00 78.69 416 LEU A C 1
ATOM 3157 O O . LEU A 1 416 ? 35.698 -8.213 -32.366 1.00 78.69 416 LEU A O 1
ATOM 3161 N N . ASN A 1 417 ? 34.544 -10.124 -32.258 1.00 79.75 417 ASN A N 1
ATOM 3162 C CA . ASN A 1 417 ? 34.810 -10.568 -33.621 1.00 79.75 417 ASN A CA 1
ATOM 3163 C C . ASN A 1 417 ? 33.659 -11.423 -34.165 1.00 79.75 417 ASN A C 1
ATOM 3165 O O . ASN A 1 417 ? 33.533 -12.609 -33.855 1.00 79.75 417 ASN A O 1
ATOM 3169 N N . ALA A 1 418 ? 32.874 -10.849 -35.077 1.00 80.81 418 ALA A N 1
ATOM 3170 C CA . ALA A 1 418 ? 31.736 -11.526 -35.695 1.00 80.81 418 ALA A CA 1
ATOM 3171 C C . ALA A 1 418 ? 32.096 -12.759 -36.543 1.00 80.81 418 ALA A C 1
ATOM 3173 O O . ALA A 1 418 ? 31.233 -13.603 -36.788 1.00 80.81 418 ALA A O 1
ATOM 3174 N N . ALA A 1 419 ? 33.352 -12.893 -36.976 1.00 79.50 419 ALA A N 1
ATOM 3175 C CA . ALA A 1 419 ? 33.810 -14.056 -37.731 1.00 79.50 419 ALA A CA 1
ATOM 3176 C C . ALA A 1 419 ? 34.140 -15.268 -36.840 1.00 79.50 419 ALA A C 1
ATOM 3178 O O . ALA A 1 419 ? 34.255 -16.376 -37.364 1.00 79.50 419 ALA A O 1
ATOM 3179 N N . ASP A 1 420 ? 34.285 -15.080 -35.526 1.00 81.69 420 ASP A N 1
ATOM 3180 C CA . ASP A 1 420 ? 34.612 -16.144 -34.576 1.00 81.69 420 ASP A CA 1
ATOM 3181 C C . ASP A 1 420 ? 33.343 -16.760 -33.952 1.00 81.69 420 ASP A C 1
ATOM 3183 O O . ASP A 1 420 ? 32.348 -16.072 -33.711 1.00 81.69 420 ASP A O 1
ATOM 3187 N N . ALA A 1 421 ? 33.371 -18.072 -33.698 1.00 82.06 421 ALA A N 1
ATOM 3188 C CA . ALA A 1 421 ? 32.239 -18.817 -33.150 1.00 82.06 421 ALA A CA 1
ATOM 3189 C C . ALA A 1 421 ? 31.904 -18.434 -31.702 1.00 82.06 421 ALA A C 1
ATOM 3191 O O . ALA A 1 421 ? 30.739 -18.527 -31.328 1.00 82.06 421 ALA A O 1
ATOM 3192 N N . THR A 1 422 ? 32.874 -17.956 -30.916 1.00 84.31 422 THR A N 1
ATOM 3193 C CA . THR A 1 422 ? 32.642 -17.430 -29.558 1.00 84.31 422 THR A CA 1
ATOM 3194 C C . THR A 1 422 ? 32.390 -15.917 -29.550 1.00 84.31 422 THR A C 1
ATOM 3196 O O . THR A 1 422 ? 32.378 -15.286 -28.496 1.00 84.31 422 THR A O 1
ATOM 3199 N N . GLY A 1 423 ? 32.239 -15.301 -30.732 1.00 84.75 423 GLY A N 1
ATOM 3200 C CA . GLY A 1 423 ? 32.238 -13.844 -30.892 1.00 84.75 423 GLY A CA 1
ATOM 3201 C C . GLY A 1 423 ? 33.586 -13.204 -30.573 1.00 84.75 423 GLY A C 1
ATOM 3202 O O . GLY A 1 423 ? 33.652 -11.993 -30.412 1.00 84.75 423 GLY A O 1
ATOM 3203 N N . GLY A 1 424 ? 34.654 -14.003 -30.504 1.00 82.00 424 GLY A N 1
ATOM 3204 C CA . GLY A 1 424 ? 36.014 -13.546 -30.263 1.00 82.00 424 GLY A CA 1
ATOM 3205 C C . GLY A 1 424 ? 36.419 -13.529 -28.795 1.00 82.00 424 GLY A C 1
ATOM 3206 O O . GLY A 1 424 ? 37.433 -12.909 -28.524 1.00 82.00 424 GLY A O 1
ATOM 3207 N N . ASN A 1 425 ? 35.672 -14.189 -27.902 1.00 84.25 425 ASN A N 1
ATOM 3208 C CA . ASN A 1 425 ? 35.836 -14.153 -26.441 1.00 84.25 425 ASN A CA 1
ATOM 3209 C C . ASN A 1 425 ? 36.612 -15.346 -25.831 1.00 84.25 425 ASN A C 1
ATOM 3211 O O . ASN A 1 425 ? 36.427 -15.682 -24.670 1.00 84.25 425 ASN A O 1
ATOM 3215 N N . GLY A 1 426 ? 37.396 -16.083 -26.626 1.00 84.12 426 GLY A N 1
ATOM 3216 C CA . GLY A 1 426 ? 38.073 -17.290 -26.123 1.00 84.12 426 GLY A CA 1
ATOM 3217 C C . GLY A 1 426 ? 37.113 -18.359 -25.567 1.00 84.12 426 GLY A C 1
ATOM 3218 O O . GLY A 1 426 ? 35.932 -18.398 -25.927 1.00 84.12 426 GLY A O 1
ATOM 3219 N N . VAL A 1 427 ? 37.644 -19.274 -24.750 1.00 88.69 427 VAL A N 1
ATOM 3220 C CA . VAL A 1 427 ? 36.896 -20.291 -23.994 1.00 88.69 427 VAL A CA 1
ATOM 3221 C C . VAL A 1 427 ? 37.182 -20.143 -22.504 1.00 88.69 427 VAL A C 1
ATOM 3223 O O . VAL A 1 427 ? 38.232 -20.563 -22.006 1.00 88.69 427 VAL A O 1
ATOM 3226 N N . ASP A 1 428 ? 36.195 -19.635 -21.779 1.00 90.69 428 ASP A N 1
ATOM 3227 C CA . ASP A 1 428 ? 36.363 -19.211 -20.397 1.00 90.69 428 ASP A CA 1
ATOM 3228 C C . ASP A 1 428 ? 36.007 -20.293 -19.377 1.00 90.69 428 ASP A C 1
ATOM 3230 O O . ASP A 1 428 ? 35.344 -21.305 -19.646 1.00 90.69 428 ASP A O 1
ATOM 3234 N N . ARG A 1 429 ? 36.437 -20.070 -18.139 1.00 90.56 429 ARG A N 1
ATOM 3235 C CA . ARG A 1 429 ? 36.102 -20.893 -16.977 1.00 90.56 429 ARG A CA 1
ATOM 3236 C C . ARG A 1 429 ? 35.672 -20.007 -15.822 1.00 90.56 429 ARG A C 1
ATOM 3238 O O . ARG A 1 429 ? 36.362 -19.051 -15.507 1.00 90.56 429 ARG A O 1
ATOM 3245 N N . ILE A 1 430 ? 34.607 -20.383 -15.126 1.00 91.75 430 ILE A N 1
ATOM 3246 C CA . ILE A 1 430 ? 34.154 -19.733 -13.893 1.00 91.75 430 ILE A CA 1
ATOM 3247 C C . ILE A 1 430 ? 34.250 -20.737 -12.751 1.00 91.75 430 ILE A C 1
ATOM 3249 O O . ILE A 1 430 ? 33.874 -21.897 -12.900 1.00 91.75 430 ILE A O 1
ATOM 3253 N N . SER A 1 431 ? 34.747 -20.320 -11.597 1.00 87.44 431 SER A N 1
ATOM 3254 C CA . SER A 1 431 ? 34.707 -21.076 -10.347 1.00 87.44 431 SER A CA 1
ATOM 3255 C C . SER A 1 431 ? 33.990 -20.246 -9.289 1.00 87.44 431 SER A C 1
ATOM 3257 O O . SER A 1 431 ? 34.378 -19.106 -9.055 1.00 87.44 431 SER A O 1
ATOM 3259 N N . GLY A 1 432 ? 32.980 -20.822 -8.635 1.00 84.25 432 GLY A N 1
ATOM 3260 C CA . GLY A 1 432 ? 32.184 -20.131 -7.611 1.00 84.25 432 GLY A CA 1
ATOM 3261 C C . GLY A 1 432 ? 30.777 -19.711 -8.040 1.00 84.25 432 GLY A C 1
ATOM 3262 O O . GLY A 1 432 ? 30.077 -19.168 -7.205 1.00 84.25 432 GLY A O 1
ATOM 3263 N N . PHE A 1 433 ? 30.357 -20.013 -9.276 1.00 90.75 433 PHE A N 1
ATOM 3264 C CA . PHE A 1 433 ? 29.045 -19.609 -9.791 1.00 90.75 433 PHE A CA 1
ATOM 3265 C C . PHE A 1 433 ? 27.879 -20.221 -8.993 1.00 90.75 433 PHE A C 1
ATOM 3267 O O . PHE A 1 433 ? 27.779 -21.444 -8.841 1.00 90.75 433 PHE A O 1
ATOM 3274 N N . THR A 1 434 ? 26.968 -19.377 -8.531 1.00 88.00 434 THR A N 1
ATOM 3275 C CA . THR A 1 434 ? 25.854 -19.707 -7.651 1.00 88.00 434 THR A CA 1
ATOM 3276 C C . THR A 1 434 ? 24.539 -19.702 -8.425 1.00 88.00 434 THR A C 1
ATOM 3278 O O . THR A 1 434 ? 24.042 -18.678 -8.885 1.00 88.00 434 THR A O 1
ATOM 3281 N N . VAL A 1 435 ? 23.932 -20.883 -8.559 1.00 87.19 435 VAL A N 1
ATOM 3282 C CA . VAL A 1 435 ? 22.644 -21.081 -9.247 1.00 87.19 435 VAL A CA 1
ATOM 3283 C C . VAL A 1 435 ? 21.495 -20.924 -8.249 1.00 87.19 435 VAL A C 1
ATOM 3285 O O . VAL A 1 435 ? 21.446 -21.651 -7.255 1.00 87.19 435 VAL A O 1
ATOM 3288 N N . GLY A 1 436 ? 20.533 -20.040 -8.516 1.00 79.69 436 GLY A N 1
ATOM 3289 C CA . GLY A 1 436 ? 19.381 -19.834 -7.636 1.00 79.69 436 GLY A CA 1
ATOM 3290 C C . GLY A 1 436 ? 18.695 -18.481 -7.811 1.00 79.69 436 GLY A C 1
ATOM 3291 O O . GLY A 1 436 ? 18.739 -17.892 -8.880 1.00 79.69 436 GLY A O 1
ATOM 3292 N N . TYR A 1 437 ? 18.052 -18.008 -6.741 1.00 69.56 437 TYR A N 1
ATOM 3293 C CA . TYR A 1 437 ? 17.410 -16.692 -6.662 1.00 69.56 437 TYR A CA 1
ATOM 3294 C C . TYR A 1 437 ? 17.893 -15.963 -5.409 1.00 69.56 437 TYR A C 1
ATOM 3296 O O . TYR A 1 437 ? 18.125 -16.601 -4.378 1.00 69.56 437 TYR A O 1
ATOM 3304 N N . GLY A 1 438 ? 17.919 -14.633 -5.458 1.00 63.97 438 GLY A N 1
ATOM 3305 C CA . GLY A 1 438 ? 18.250 -13.784 -4.315 1.00 63.97 438 GLY A CA 1
ATOM 3306 C C . GLY A 1 438 ? 19.578 -13.056 -4.493 1.00 63.97 438 GLY A C 1
ATOM 3307 O O . GLY A 1 438 ? 20.100 -12.984 -5.597 1.00 63.97 438 GLY A O 1
ATOM 3308 N N . ALA A 1 439 ? 20.090 -12.497 -3.397 1.00 63.53 439 ALA A N 1
ATOM 3309 C CA . ALA A 1 439 ? 21.246 -11.600 -3.409 1.00 63.53 439 ALA A CA 1
ATOM 3310 C C . ALA A 1 439 ? 22.579 -12.272 -3.780 1.00 63.53 439 ALA A C 1
ATOM 3312 O O . ALA A 1 439 ? 23.509 -11.556 -4.097 1.00 63.53 439 ALA A O 1
ATOM 3313 N N . ASP A 1 440 ? 22.654 -13.607 -3.750 1.00 75.75 440 ASP A N 1
ATOM 3314 C CA . ASP A 1 440 ? 23.857 -14.380 -4.100 1.00 75.75 440 ASP A CA 1
ATOM 3315 C C . ASP A 1 440 ? 23.702 -15.131 -5.437 1.00 75.75 440 ASP A C 1
ATOM 3317 O O . ASP A 1 440 ? 24.396 -16.111 -5.679 1.00 75.75 440 ASP A O 1
ATOM 3321 N N . ALA A 1 441 ? 22.679 -14.819 -6.241 1.00 76.00 441 ALA A N 1
ATOM 3322 C CA . ALA A 1 441 ? 22.483 -15.482 -7.528 1.00 76.00 441 ALA A CA 1
ATOM 3323 C C . ALA A 1 441 ? 23.341 -14.799 -8.593 1.00 76.00 441 ALA A C 1
ATOM 3325 O O . ALA A 1 441 ? 23.225 -13.590 -8.763 1.00 76.00 441 ALA A O 1
ATOM 3326 N N . ASP A 1 442 ? 24.126 -15.579 -9.334 1.00 85.88 442 ASP A N 1
ATOM 3327 C CA . ASP A 1 442 ? 25.019 -15.041 -10.364 1.00 85.88 442 ASP A CA 1
ATOM 3328 C C . ASP A 1 442 ? 24.352 -15.034 -11.743 1.00 85.88 442 ASP A C 1
ATOM 3330 O O . ASP A 1 442 ? 23.485 -15.860 -12.045 1.00 85.88 442 ASP A O 1
ATOM 3334 N N . TYR A 1 443 ? 24.774 -14.121 -12.607 1.00 86.56 443 TYR A N 1
ATOM 3335 C CA . TYR A 1 443 ? 24.173 -13.831 -13.900 1.00 86.56 443 TYR A CA 1
ATOM 3336 C C . TYR A 1 443 ? 25.216 -13.907 -15.011 1.00 86.56 443 TYR A C 1
ATOM 3338 O O . TYR A 1 443 ? 26.358 -13.468 -14.875 1.00 86.56 443 TYR A O 1
ATOM 3346 N N . ILE A 1 444 ? 24.798 -14.461 -16.144 1.00 88.56 444 ILE A N 1
ATOM 3347 C CA . ILE A 1 444 ? 25.570 -14.490 -17.382 1.00 88.56 444 ILE A CA 1
ATOM 3348 C C . ILE A 1 444 ? 24.815 -13.672 -18.416 1.00 88.56 444 ILE A C 1
ATOM 3350 O O . ILE A 1 444 ? 23.655 -13.958 -18.713 1.00 88.56 444 ILE A O 1
ATOM 3354 N N . ASP A 1 445 ? 25.496 -12.681 -18.971 1.00 85.31 445 ASP A N 1
ATOM 3355 C CA . ASP A 1 445 ? 24.960 -11.764 -19.956 1.00 85.31 445 ASP A CA 1
ATOM 3356 C C . ASP A 1 445 ? 25.591 -11.979 -21.329 1.00 85.31 445 ASP A C 1
ATOM 3358 O O . ASP A 1 445 ? 26.799 -11.829 -21.531 1.00 85.31 445 ASP A O 1
ATOM 3362 N N . LEU A 1 446 ? 24.735 -12.367 -22.267 1.00 85.75 446 LEU A N 1
ATOM 3363 C CA . LEU A 1 446 ? 25.032 -12.682 -23.654 1.00 85.75 446 LEU A CA 1
ATOM 3364 C C . LEU A 1 446 ? 24.225 -11.801 -24.619 1.00 85.75 446 LEU A C 1
ATOM 3366 O O . LEU A 1 446 ? 24.234 -12.099 -25.816 1.00 85.75 446 LEU A O 1
ATOM 3370 N N . HIS A 1 447 ? 23.536 -10.756 -24.135 1.00 80.94 447 HIS A N 1
ATOM 3371 C CA . HIS A 1 447 ? 22.611 -9.962 -24.953 1.00 80.94 447 HIS A CA 1
ATOM 3372 C C . HIS A 1 447 ? 23.290 -9.413 -26.213 1.00 80.94 447 HIS A C 1
ATOM 3374 O O . HIS A 1 447 ? 22.752 -9.492 -27.312 1.00 80.94 447 HIS A O 1
ATOM 3380 N N . GLU A 1 448 ? 24.515 -8.899 -26.079 1.00 79.81 448 GLU A N 1
ATOM 3381 C CA . GLU A 1 448 ? 25.251 -8.333 -27.207 1.00 79.81 448 GLU A CA 1
ATOM 3382 C C . GLU A 1 448 ? 25.792 -9.438 -28.119 1.00 79.81 448 GLU A C 1
ATOM 3384 O O . GLU A 1 448 ? 25.741 -9.345 -29.347 1.00 79.81 448 GLU A O 1
ATOM 3389 N N . LEU A 1 449 ? 26.270 -10.532 -27.524 1.00 83.19 449 LEU A N 1
ATOM 3390 C CA . LEU A 1 449 ? 26.823 -11.664 -28.259 1.00 83.19 449 LEU A CA 1
ATOM 3391 C C . LEU A 1 449 ? 25.782 -12.344 -29.164 1.00 83.19 449 LEU A C 1
ATOM 3393 O O . LEU A 1 449 ? 26.133 -12.858 -30.238 1.00 83.19 449 LEU A O 1
ATOM 3397 N N . LEU A 1 450 ? 24.518 -12.339 -28.731 1.00 81.81 450 LEU A N 1
ATOM 3398 C CA . LEU A 1 450 ? 23.372 -12.932 -29.413 1.00 81.81 450 LEU A CA 1
ATOM 3399 C C . LEU A 1 450 ? 22.405 -11.895 -30.007 1.00 81.81 450 LEU A C 1
ATOM 3401 O O . LEU A 1 450 ? 21.354 -12.296 -30.494 1.00 81.81 450 LEU A O 1
ATOM 3405 N N . ALA A 1 451 ? 22.750 -10.608 -30.079 1.00 73.81 451 ALA A N 1
ATOM 3406 C CA . ALA A 1 451 ? 21.842 -9.565 -30.581 1.00 73.81 451 ALA A CA 1
ATOM 3407 C C . ALA A 1 451 ? 21.288 -9.850 -31.998 1.00 73.81 451 ALA A C 1
ATOM 3409 O O . ALA A 1 451 ? 20.118 -9.603 -32.286 1.00 73.81 451 ALA A O 1
ATOM 3410 N N . ASP A 1 452 ? 22.100 -10.456 -32.870 1.00 69.38 452 ASP A N 1
ATOM 3411 C CA . ASP A 1 452 ? 21.719 -10.809 -34.249 1.00 69.38 452 ASP A CA 1
ATOM 3412 C C . ASP A 1 452 ? 20.965 -12.149 -34.371 1.00 69.38 452 ASP A C 1
ATOM 3414 O O . ASP A 1 452 ? 20.581 -12.560 -35.469 1.00 69.38 452 ASP A O 1
ATOM 3418 N N . SER A 1 453 ? 20.765 -12.869 -33.264 1.00 64.94 453 SER A N 1
ATOM 3419 C CA . SER A 1 453 ? 20.206 -14.227 -33.264 1.00 64.94 453 SER A CA 1
ATOM 3420 C C . SER A 1 453 ? 18.720 -14.281 -33.638 1.00 64.94 453 SER A C 1
ATOM 3422 O O . SER A 1 453 ? 18.195 -15.362 -33.900 1.00 64.94 453 SER A O 1
ATOM 3424 N N . GLY A 1 454 ? 18.022 -13.144 -33.699 1.00 62.81 454 GLY A N 1
ATOM 3425 C CA . GLY A 1 454 ? 16.581 -13.107 -33.965 1.00 62.81 454 GLY A CA 1
ATOM 3426 C C . GLY A 1 454 ? 15.750 -13.807 -32.886 1.00 62.81 454 GLY A C 1
ATOM 3427 O O . GLY A 1 454 ? 14.583 -14.098 -33.131 1.00 62.81 454 GLY A O 1
ATOM 3428 N N . ILE A 1 455 ? 16.348 -14.088 -31.721 1.00 65.88 455 ILE A N 1
ATOM 3429 C CA . ILE A 1 455 ? 15.647 -14.581 -30.541 1.00 65.88 455 ILE A CA 1
ATOM 3430 C C . ILE A 1 455 ? 14.715 -13.461 -30.084 1.00 65.88 455 ILE A C 1
ATOM 3432 O O . ILE A 1 455 ? 15.152 -12.412 -29.615 1.00 65.88 455 ILE A O 1
ATOM 3436 N N . HIS A 1 456 ? 13.413 -13.664 -30.256 1.00 55.88 456 HIS A N 1
ATOM 3437 C CA . HIS A 1 456 ? 12.412 -12.704 -29.813 1.00 55.88 456 HIS A CA 1
ATOM 3438 C C . HIS A 1 456 ? 11.781 -13.188 -28.509 1.00 55.88 456 HIS A C 1
ATOM 3440 O O . HIS A 1 456 ? 11.353 -14.335 -28.389 1.00 55.88 456 HIS A O 1
ATOM 3446 N N . GLY A 1 457 ? 11.695 -12.301 -27.515 1.00 50.72 457 GLY A N 1
ATOM 3447 C CA . GLY A 1 457 ? 10.990 -12.601 -26.274 1.00 50.72 457 GLY A CA 1
ATOM 3448 C C . GLY A 1 457 ? 9.554 -13.029 -26.573 1.00 50.72 457 GLY A C 1
ATOM 3449 O O . GLY A 1 457 ? 8.813 -12.327 -27.267 1.00 50.72 457 GLY A O 1
ATOM 3450 N N . SER A 1 458 ? 9.132 -14.178 -26.041 1.00 45.44 458 SER A N 1
ATOM 3451 C CA . SER A 1 458 ? 7.707 -14.491 -26.026 1.00 45.44 458 SER A CA 1
ATOM 3452 C C . SER A 1 458 ? 7.021 -13.399 -25.199 1.00 45.44 458 SER A C 1
ATOM 3454 O O . SER A 1 458 ? 7.558 -12.974 -24.174 1.00 45.44 458 SER A O 1
ATOM 3456 N N . GLY A 1 459 ? 5.862 -12.900 -25.638 1.00 42.12 459 GLY A N 1
ATOM 3457 C CA . GLY A 1 459 ? 5.165 -11.752 -25.031 1.00 42.12 459 GLY A CA 1
ATOM 3458 C C . GLY A 1 459 ? 4.703 -11.915 -23.569 1.00 42.12 459 GLY A C 1
ATOM 3459 O O . GLY A 1 459 ? 3.795 -11.207 -23.160 1.00 42.12 459 GLY A O 1
ATOM 3460 N N . ASN A 1 460 ? 5.284 -12.851 -22.808 1.00 40.22 460 ASN A N 1
ATOM 3461 C CA . ASN A 1 460 ? 5.092 -13.117 -21.384 1.00 40.22 460 ASN A CA 1
ATOM 3462 C C . ASN A 1 460 ? 6.428 -13.416 -20.643 1.00 40.22 460 ASN A C 1
ATOM 3464 O O . ASN A 1 460 ? 6.459 -14.288 -19.777 1.00 40.22 460 ASN A O 1
ATOM 3468 N N . GLY A 1 461 ? 7.522 -12.702 -20.941 1.00 50.69 461 GLY A N 1
ATOM 3469 C CA . GLY A 1 461 ? 8.680 -12.619 -20.029 1.00 50.69 461 GLY A CA 1
ATOM 3470 C C . GLY A 1 461 ? 9.819 -13.628 -20.238 1.00 50.69 461 GLY A C 1
ATOM 3471 O O . GLY A 1 461 ? 10.255 -14.258 -19.279 1.00 50.69 461 GLY A O 1
ATOM 3472 N N . GLY A 1 462 ? 10.323 -13.756 -21.468 1.00 50.62 462 GLY A N 1
ATOM 3473 C CA . GLY A 1 462 ? 11.569 -14.473 -21.781 1.00 50.62 462 GLY A CA 1
ATOM 3474 C C . GLY A 1 462 ? 11.513 -15.224 -23.119 1.00 50.62 462 GLY A C 1
ATOM 3475 O O . GLY A 1 462 ? 10.411 -15.454 -23.641 1.00 50.62 462 GLY A O 1
ATOM 3476 N N . PRO A 1 463 ? 12.668 -15.582 -23.712 1.00 55.00 463 PRO A N 1
ATOM 3477 C CA . PRO A 1 463 ? 12.716 -16.345 -24.959 1.00 55.00 463 PRO A CA 1
ATOM 3478 C C . PRO A 1 463 ? 12.146 -17.758 -24.773 1.00 55.00 463 PRO A C 1
ATOM 3480 O O . PRO A 1 463 ? 12.284 -18.360 -23.706 1.00 55.00 463 PRO A O 1
ATOM 3483 N N . ASP A 1 464 ? 11.491 -18.297 -25.807 1.00 65.31 464 ASP A N 1
ATOM 3484 C CA . ASP A 1 464 ? 11.006 -19.681 -25.792 1.00 65.31 464 ASP A CA 1
ATOM 3485 C C . ASP A 1 464 ? 12.202 -20.642 -25.649 1.00 65.31 464 ASP A C 1
ATOM 3487 O O . ASP A 1 464 ? 13.199 -20.532 -26.367 1.00 65.31 464 ASP A O 1
ATOM 3491 N N . LEU A 1 465 ? 12.112 -21.593 -24.716 1.00 66.81 465 LEU A N 1
ATOM 3492 C CA . LEU A 1 465 ? 13.140 -22.605 -24.449 1.00 66.81 465 LEU A CA 1
ATOM 3493 C C . LEU A 1 465 ? 13.546 -23.360 -25.723 1.00 66.81 465 LEU A C 1
ATOM 3495 O O . LEU A 1 465 ? 14.725 -23.669 -25.904 1.00 66.81 465 LEU A O 1
ATOM 3499 N N . ASP A 1 466 ? 12.585 -23.629 -26.610 1.00 68.69 466 ASP A N 1
ATOM 3500 C CA . ASP A 1 466 ? 12.822 -24.340 -27.871 1.00 68.69 466 ASP A CA 1
ATOM 3501 C C . ASP A 1 466 ? 13.540 -23.465 -28.918 1.00 68.69 466 ASP A C 1
ATOM 3503 O O . ASP A 1 466 ? 14.263 -23.984 -29.775 1.00 68.69 466 ASP A O 1
ATOM 3507 N N . GLU A 1 467 ? 13.383 -22.143 -28.839 1.00 75.56 467 GLU A N 1
ATOM 3508 C CA . GLU A 1 467 ? 14.049 -21.167 -29.706 1.00 75.56 467 GLU A CA 1
ATOM 3509 C C . GLU A 1 467 ? 15.481 -20.908 -29.228 1.00 75.56 467 GLU A C 1
ATOM 3511 O O . GLU A 1 467 ? 16.428 -21.022 -30.010 1.00 75.56 467 GLU A O 1
ATOM 3516 N N . LEU A 1 468 ? 15.665 -20.694 -27.921 1.00 79.62 468 LEU A N 1
ATOM 3517 C CA . LEU A 1 468 ? 16.975 -20.458 -27.317 1.00 79.62 468 LEU A CA 1
ATOM 3518 C C . LEU A 1 468 ? 17.894 -21.684 -27.416 1.00 79.62 468 LEU A C 1
ATOM 3520 O O . LEU A 1 468 ? 19.094 -21.544 -27.649 1.00 79.62 468 LEU A O 1
ATOM 3524 N N . ALA A 1 469 ? 17.346 -22.902 -27.328 1.00 77.81 469 ALA A N 1
ATOM 3525 C CA . ALA A 1 469 ? 18.111 -24.146 -27.468 1.00 77.81 469 ALA A CA 1
ATOM 3526 C C . ALA A 1 469 ? 18.770 -24.333 -28.855 1.00 77.81 469 ALA A C 1
ATOM 3528 O O . ALA A 1 469 ? 19.621 -25.217 -29.027 1.00 77.81 469 ALA A O 1
ATOM 3529 N N . ARG A 1 470 ? 18.394 -23.520 -29.857 1.00 80.38 470 ARG A N 1
ATOM 3530 C CA . ARG A 1 470 ? 19.053 -23.478 -31.174 1.00 80.38 470 ARG A CA 1
ATOM 3531 C C . ARG A 1 470 ? 20.399 -22.752 -31.134 1.00 80.38 470 ARG A C 1
ATOM 3533 O O . ARG A 1 470 ? 21.270 -23.096 -31.932 1.00 80.38 470 ARG A O 1
ATOM 3540 N N . TYR A 1 471 ? 20.554 -21.809 -30.204 1.00 84.81 471 TYR A N 1
ATOM 3541 C CA . TYR A 1 471 ? 21.719 -20.932 -30.059 1.00 84.81 471 TYR A CA 1
ATOM 3542 C C . TYR A 1 471 ? 22.555 -21.271 -28.828 1.00 84.81 471 TYR A C 1
ATOM 3544 O O . TYR A 1 471 ? 23.762 -21.073 -28.838 1.00 84.81 471 TYR A O 1
ATOM 3552 N N . LEU A 1 472 ? 21.936 -21.820 -27.782 1.00 89.06 472 LEU A N 1
ATOM 3553 C CA . LEU A 1 472 ? 22.580 -22.133 -26.511 1.00 89.06 472 LEU A CA 1
ATOM 3554 C C . LEU A 1 472 ? 22.421 -23.606 -26.149 1.00 89.06 472 LEU A C 1
ATOM 3556 O O . LEU A 1 472 ? 21.335 -24.185 -26.213 1.00 89.06 472 LEU A O 1
ATOM 3560 N N . ARG A 1 473 ? 23.513 -24.222 -25.693 1.00 89.19 473 ARG A N 1
ATOM 3561 C CA . ARG A 1 473 ? 23.490 -25.538 -25.048 1.00 89.19 473 ARG A CA 1
ATOM 3562 C C . ARG A 1 473 ? 24.195 -25.488 -23.711 1.00 89.19 473 ARG A C 1
ATOM 3564 O O . ARG A 1 473 ? 25.379 -25.186 -23.646 1.00 89.19 473 ARG A O 1
ATOM 3571 N N . VAL A 1 474 ? 23.478 -25.903 -22.675 1.00 93.12 474 VAL A N 1
ATOM 3572 C CA . VAL A 1 474 ? 24.007 -26.068 -21.320 1.00 93.12 474 VAL A CA 1
ATOM 3573 C C . VAL A 1 474 ? 24.119 -27.563 -21.040 1.00 93.12 474 VAL A C 1
ATOM 3575 O O . VAL A 1 474 ? 23.125 -28.288 -21.102 1.00 93.12 474 VAL A O 1
ATOM 3578 N N . MET A 1 475 ? 25.338 -28.049 -20.811 1.00 92.19 475 MET A N 1
ATOM 3579 C CA . MET A 1 475 ? 25.637 -29.474 -20.682 1.00 92.19 475 MET A CA 1
ATOM 3580 C C . MET A 1 475 ? 26.500 -29.749 -19.457 1.00 92.19 475 MET A C 1
ATOM 3582 O O . MET A 1 475 ? 27.637 -29.295 -19.366 1.00 92.19 475 MET A O 1
ATOM 3586 N N . VAL A 1 476 ? 26.0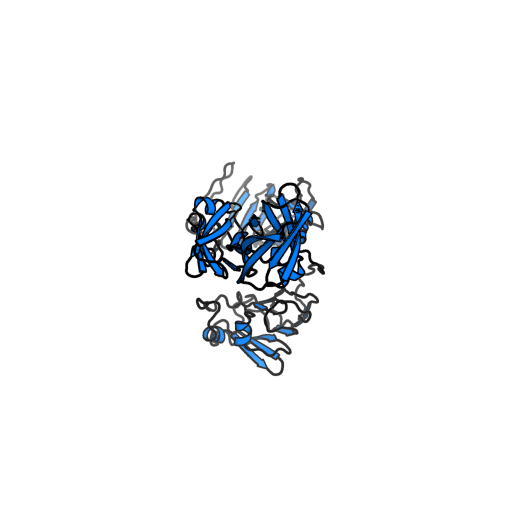05 -30.601 -18.567 1.00 93.56 476 VAL A N 1
ATOM 3587 C CA . VAL A 1 476 ? 26.798 -31.137 -17.460 1.00 93.56 476 VAL A CA 1
ATOM 3588 C C . VAL A 1 476 ? 27.860 -32.115 -17.981 1.00 93.56 476 VAL A C 1
ATOM 3590 O O . VAL A 1 476 ? 27.537 -33.102 -18.654 1.00 93.56 476 VAL A O 1
ATOM 3593 N N . LYS A 1 477 ? 29.129 -31.890 -17.625 1.00 89.38 477 LYS A N 1
ATOM 3594 C CA . LYS A 1 477 ? 30.258 -32.798 -17.871 1.00 89.38 477 LYS A CA 1
ATOM 3595 C C . LYS A 1 477 ? 31.034 -33.073 -16.586 1.00 89.38 477 LYS A C 1
ATOM 3597 O O . LYS A 1 477 ? 31.894 -32.307 -16.167 1.00 89.38 477 LYS A O 1
ATOM 3602 N N . GLY A 1 478 ? 30.786 -34.236 -15.987 1.00 92.38 478 GLY A N 1
ATOM 3603 C CA . GLY A 1 478 ? 31.374 -34.557 -14.686 1.00 92.38 478 GLY A CA 1
ATOM 3604 C C . GLY A 1 478 ? 30.783 -33.644 -13.613 1.00 92.38 478 GLY A C 1
ATOM 3605 O O . GLY A 1 478 ? 29.565 -33.621 -13.473 1.00 92.38 478 GLY A O 1
ATOM 3606 N N . ASN A 1 479 ? 31.634 -32.908 -12.894 1.00 89.44 479 ASN A N 1
ATOM 3607 C CA . ASN A 1 479 ? 31.209 -31.920 -11.897 1.00 89.44 479 ASN A CA 1
ATOM 3608 C C . ASN A 1 479 ? 30.969 -30.519 -12.481 1.00 89.44 479 ASN A C 1
ATOM 3610 O O . ASN A 1 479 ? 30.395 -29.682 -11.791 1.00 89.44 479 ASN A O 1
ATOM 3614 N N . ASP A 1 480 ? 31.333 -30.290 -13.740 1.00 92.81 480 ASP A N 1
ATOM 3615 C CA . ASP A 1 480 ? 31.260 -28.973 -14.367 1.00 92.81 480 ASP A CA 1
ATOM 3616 C C . ASP A 1 480 ? 30.023 -28.857 -15.269 1.00 92.81 480 ASP A C 1
ATOM 3618 O O . ASP A 1 480 ? 29.485 -29.864 -15.744 1.00 92.81 480 ASP A O 1
ATOM 3622 N N . THR A 1 481 ? 29.608 -27.626 -15.560 1.00 96.31 481 THR A N 1
ATOM 3623 C CA . THR A 1 481 ? 28.598 -27.311 -16.577 1.00 96.31 481 THR A CA 1
ATOM 3624 C C . THR A 1 481 ? 29.236 -26.486 -17.689 1.00 96.31 481 THR A C 1
ATOM 3626 O O . THR A 1 481 ? 29.773 -25.415 -17.440 1.00 96.31 481 THR A O 1
ATOM 3629 N N . GLU A 1 482 ? 29.175 -26.960 -18.930 1.00 96.00 482 GLU A N 1
ATOM 3630 C CA . GLU A 1 482 ? 29.593 -26.196 -20.107 1.00 96.00 482 GLU A CA 1
ATOM 3631 C C . GLU A 1 482 ? 28.399 -25.460 -20.715 1.00 96.00 482 GLU A C 1
ATOM 3633 O O . GLU A 1 482 ? 27.366 -26.077 -20.990 1.00 96.00 482 GLU A O 1
ATOM 3638 N N . ILE A 1 483 ? 28.571 -24.169 -20.986 1.00 95.12 483 ILE A N 1
ATOM 3639 C CA . ILE A 1 483 ? 27.657 -23.356 -21.785 1.00 95.12 483 ILE A CA 1
ATOM 3640 C C . ILE A 1 483 ? 28.318 -23.142 -23.145 1.00 95.12 483 ILE A C 1
ATOM 3642 O O . ILE A 1 483 ? 29.412 -22.586 -23.252 1.00 95.12 483 ILE A O 1
ATOM 3646 N N . ALA A 1 484 ? 27.670 -23.644 -24.188 1.00 91.81 484 ALA A N 1
ATOM 3647 C CA . ALA A 1 484 ? 28.114 -23.546 -25.567 1.00 91.81 484 ALA A CA 1
ATOM 3648 C C . ALA A 1 484 ? 27.147 -22.693 -26.381 1.00 91.81 484 ALA A C 1
ATOM 3650 O O . ALA A 1 484 ? 25.934 -22.776 -26.172 1.00 91.81 484 ALA A O 1
ATOM 3651 N N . ILE A 1 485 ? 27.698 -21.923 -27.319 1.00 90.50 485 ILE A N 1
ATOM 3652 C CA . ILE A 1 485 ? 26.941 -21.041 -28.201 1.00 90.50 485 ILE A CA 1
ATOM 3653 C C . ILE A 1 485 ? 27.079 -21.436 -29.668 1.00 90.50 485 ILE A C 1
ATOM 3655 O O . ILE A 1 485 ? 28.095 -21.986 -30.102 1.00 90.50 485 ILE A O 1
ATOM 3659 N N . ASP A 1 486 ? 26.053 -21.101 -30.432 1.00 87.06 486 ASP A N 1
ATOM 3660 C CA . ASP A 1 486 ? 25.975 -21.166 -31.882 1.00 87.06 486 ASP A CA 1
ATOM 3661 C C . ASP A 1 486 ? 25.267 -19.893 -32.353 1.00 87.06 486 ASP A C 1
ATOM 3663 O O . ASP A 1 486 ? 24.060 -19.750 -32.177 1.00 87.06 486 ASP A O 1
ATOM 3667 N N . ARG A 1 487 ? 26.035 -18.929 -32.873 1.00 83.44 487 ARG A N 1
ATOM 3668 C CA . ARG A 1 487 ? 25.544 -17.569 -33.142 1.00 83.44 487 ARG A CA 1
ATOM 3669 C C . ARG A 1 487 ? 24.672 -17.460 -34.395 1.00 83.44 487 ARG A C 1
ATOM 3671 O O . ARG A 1 487 ? 24.001 -16.448 -34.555 1.00 83.44 487 ARG A O 1
ATOM 3678 N N . ASP A 1 488 ? 24.662 -18.470 -35.268 1.00 75.25 488 ASP A N 1
ATOM 3679 C CA . ASP A 1 488 ? 23.902 -18.443 -36.525 1.00 75.25 488 ASP A CA 1
ATOM 3680 C C . ASP A 1 488 ? 22.836 -19.543 -36.651 1.00 75.25 488 ASP A C 1
ATOM 3682 O O . ASP A 1 488 ? 22.166 -19.647 -37.681 1.00 75.25 488 ASP A O 1
ATOM 3686 N N . SER A 1 489 ? 22.596 -20.278 -35.563 1.00 68.81 489 SER A N 1
ATOM 3687 C CA . SER A 1 489 ? 21.601 -21.343 -35.415 1.00 68.81 489 SER A CA 1
ATOM 3688 C C . SER A 1 489 ? 21.869 -22.594 -36.265 1.00 68.81 489 SER A C 1
ATOM 3690 O O . SER A 1 489 ? 22.017 -22.557 -37.484 1.00 68.81 489 SER A O 1
ATOM 3692 N N . GLU A 1 490 ? 21.844 -23.762 -35.616 1.00 63.94 490 GLU A N 1
ATOM 3693 C CA . GLU A 1 490 ? 22.012 -25.082 -36.255 1.00 63.94 490 GLU A CA 1
ATOM 3694 C C . GLU A 1 490 ? 23.319 -25.289 -37.059 1.00 63.94 490 GLU A C 1
ATOM 3696 O O . GLU A 1 490 ? 23.409 -26.203 -37.887 1.00 63.94 490 GLU A O 1
ATOM 3701 N N . GLY A 1 491 ? 24.384 -24.555 -36.736 1.00 57.97 491 GLY A N 1
ATOM 3702 C CA . GLY A 1 491 ? 25.750 -24.959 -37.047 1.00 57.97 491 GLY A CA 1
ATOM 3703 C C . GLY A 1 491 ? 26.208 -24.707 -38.482 1.00 57.97 491 GLY A C 1
ATOM 3704 O O . GLY A 1 491 ? 27.011 -25.503 -38.991 1.00 57.97 491 GLY A O 1
ATOM 3705 N N . SER A 1 492 ? 25.690 -23.677 -39.160 1.00 67.69 492 SER A N 1
ATOM 3706 C CA . SER A 1 492 ? 26.092 -23.359 -40.535 1.00 67.69 492 SER A CA 1
ATOM 3707 C C . SER A 1 492 ? 27.493 -22.750 -40.614 1.00 67.69 492 SER A C 1
ATOM 3709 O O . SER A 1 492 ? 28.452 -23.430 -40.986 1.00 67.69 492 SER A O 1
ATOM 3711 N N . THR A 1 493 ? 27.614 -21.466 -40.311 1.00 68.69 493 THR A N 1
ATOM 3712 C CA . THR A 1 493 ? 28.831 -20.654 -40.408 1.00 68.69 493 THR A CA 1
ATOM 3713 C C . THR A 1 493 ? 29.648 -20.795 -39.135 1.00 68.69 493 THR A C 1
ATOM 3715 O O . THR A 1 493 ? 30.872 -20.935 -39.204 1.00 68.69 493 THR A O 1
ATOM 3718 N N . HIS A 1 494 ? 28.975 -20.865 -37.987 1.00 75.62 494 HIS A N 1
ATOM 3719 C CA . HIS A 1 494 ? 29.588 -21.064 -36.685 1.00 75.62 494 HIS A CA 1
ATOM 3720 C C . HIS A 1 494 ? 29.101 -22.389 -36.117 1.00 75.62 494 HIS A C 1
ATOM 3722 O O . HIS A 1 494 ? 27.922 -22.697 -36.118 1.00 75.62 494 HIS A O 1
ATOM 3728 N N . LYS A 1 495 ? 30.018 -23.245 -35.666 1.00 81.12 495 LYS A N 1
ATOM 3729 C CA . LYS A 1 495 ? 29.617 -24.491 -35.002 1.00 81.12 495 LYS A CA 1
ATOM 3730 C C . LYS A 1 495 ? 29.354 -24.203 -33.535 1.00 81.12 495 LYS A C 1
ATOM 3732 O O . LYS A 1 495 ? 30.112 -23.442 -32.941 1.00 81.12 495 LYS A O 1
ATOM 3737 N N . MET A 1 496 ? 28.399 -24.924 -32.948 1.00 86.62 496 MET A N 1
ATOM 3738 C CA . MET A 1 496 ? 28.216 -24.990 -31.497 1.00 86.62 496 MET A CA 1
ATOM 3739 C C . MET A 1 496 ? 29.562 -25.186 -30.778 1.00 86.62 496 MET A C 1
ATOM 3741 O O . MET A 1 496 ? 30.189 -26.245 -30.907 1.00 86.62 496 MET A O 1
ATOM 3745 N N . THR A 1 497 ? 29.996 -24.158 -30.052 1.00 89.62 497 THR A N 1
ATOM 3746 C CA . THR A 1 497 ? 31.324 -24.050 -29.433 1.00 89.62 497 THR A CA 1
ATOM 3747 C C . THR A 1 497 ? 31.175 -23.660 -27.972 1.00 89.62 497 THR A C 1
ATOM 3749 O O . THR A 1 497 ? 30.374 -22.792 -27.644 1.00 89.62 497 THR A O 1
ATOM 3752 N N . THR A 1 498 ? 31.921 -24.320 -27.085 1.00 92.62 498 THR A N 1
ATOM 3753 C CA . THR A 1 498 ? 31.942 -23.974 -25.659 1.00 92.62 498 THR A CA 1
ATOM 3754 C C . THR A 1 498 ? 32.428 -22.538 -25.497 1.00 92.62 498 THR A C 1
ATOM 3756 O O . THR A 1 498 ? 33.524 -22.226 -25.947 1.00 92.62 498 THR A O 1
ATOM 3759 N N . LEU A 1 499 ? 31.606 -21.700 -24.869 1.00 93.94 499 LEU A N 1
ATOM 3760 C CA . LEU A 1 499 ? 31.937 -20.320 -24.530 1.00 93.94 499 LEU A CA 1
ATOM 3761 C C . LEU A 1 499 ? 32.524 -20.259 -23.123 1.00 93.94 499 LEU A C 1
ATOM 3763 O O . LEU A 1 499 ? 33.579 -19.679 -22.918 1.00 93.94 499 LEU A O 1
ATOM 3767 N N . VAL A 1 500 ? 31.863 -20.915 -22.164 1.00 95.38 500 VAL A N 1
ATOM 3768 C CA . VAL A 1 500 ? 32.268 -20.872 -20.758 1.00 95.38 500 VAL A CA 1
ATOM 3769 C C . VAL A 1 500 ? 31.988 -22.189 -20.038 1.00 95.38 500 VAL A C 1
ATOM 3771 O O . VAL A 1 500 ? 31.014 -22.889 -20.320 1.00 95.38 500 VAL A O 1
ATOM 3774 N N . THR A 1 501 ? 32.862 -22.551 -19.099 1.00 94.44 501 THR A N 1
ATOM 3775 C CA . THR A 1 501 ? 32.699 -23.712 -18.212 1.00 94.44 501 THR A CA 1
ATOM 3776 C C . THR A 1 501 ? 32.515 -23.268 -16.764 1.00 94.44 501 THR A C 1
ATOM 3778 O O . THR A 1 501 ? 33.432 -22.705 -16.170 1.00 94.44 501 THR A O 1
ATOM 3781 N N . LEU A 1 502 ? 31.369 -23.582 -16.165 1.00 96.06 502 LEU A N 1
ATOM 3782 C CA . LEU A 1 502 ? 31.101 -23.427 -14.736 1.00 96.06 502 LEU A CA 1
ATOM 3783 C C . LEU A 1 502 ? 31.701 -24.621 -13.982 1.00 96.06 502 LEU A C 1
ATOM 3785 O O . LEU A 1 502 ? 31.229 -25.751 -14.106 1.00 96.06 502 LEU A O 1
ATOM 3789 N N . THR A 1 503 ? 32.763 -24.375 -13.228 1.00 91.81 503 THR A N 1
ATOM 3790 C CA . THR A 1 503 ? 33.540 -25.391 -12.507 1.00 91.81 503 THR A CA 1
ATOM 3791 C C . THR A 1 503 ? 32.832 -25.782 -11.215 1.00 91.81 503 THR A C 1
ATOM 3793 O O . THR A 1 503 ? 32.465 -24.902 -10.440 1.00 91.81 503 THR A O 1
ATOM 3796 N N . ASP A 1 504 ? 32.676 -27.084 -10.970 1.00 92.00 504 ASP A N 1
ATOM 3797 C CA . ASP A 1 504 ? 31.971 -27.650 -9.807 1.00 92.00 504 ASP A CA 1
ATOM 3798 C C . ASP A 1 504 ? 30.503 -27.181 -9.650 1.00 92.00 504 ASP A C 1
ATOM 3800 O O . ASP A 1 504 ? 29.928 -27.228 -8.560 1.00 92.00 504 ASP A O 1
ATOM 3804 N N . VAL A 1 505 ? 29.866 -26.780 -10.754 1.00 93.56 505 VAL A N 1
ATOM 3805 C CA . VAL A 1 505 ? 28.454 -26.375 -10.812 1.00 93.56 505 VAL A CA 1
ATOM 3806 C C . VAL A 1 505 ? 27.670 -27.353 -11.675 1.00 93.56 505 VAL A C 1
ATOM 3808 O O . VAL A 1 505 ? 28.085 -27.714 -12.776 1.00 93.56 505 VAL A O 1
ATOM 3811 N N . GLN A 1 506 ? 26.506 -27.774 -11.183 1.00 93.06 506 GLN A N 1
ATOM 3812 C CA . GLN A 1 506 ? 25.593 -28.694 -11.861 1.00 93.06 506 GLN A CA 1
ATOM 3813 C C . GLN A 1 506 ? 24.275 -27.972 -12.147 1.00 93.06 506 GLN A C 1
ATOM 3815 O O . GLN A 1 506 ? 23.464 -27.799 -11.239 1.00 93.06 506 GLN A O 1
ATOM 3820 N N . THR A 1 507 ? 24.059 -27.549 -13.391 1.00 92.69 507 THR A N 1
ATOM 3821 C CA . THR A 1 507 ? 22.828 -26.861 -13.804 1.00 92.69 507 THR A CA 1
ATOM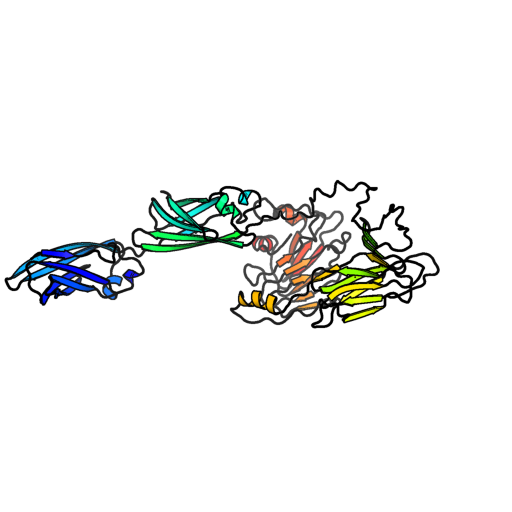 3822 C C . THR A 1 507 ? 22.454 -27.191 -15.249 1.00 92.69 507 THR A C 1
ATOM 3824 O O . THR A 1 507 ? 23.226 -27.812 -15.981 1.00 92.69 507 THR A O 1
ATOM 3827 N N . ASP A 1 508 ? 21.248 -26.807 -15.653 1.00 88.69 508 ASP A N 1
ATOM 3828 C CA . ASP A 1 508 ? 20.748 -26.936 -17.017 1.00 88.69 508 ASP A CA 1
ATOM 3829 C C . ASP A 1 508 ? 20.131 -25.619 -17.513 1.00 88.69 508 ASP A C 1
ATOM 3831 O O . ASP A 1 508 ? 19.915 -24.676 -16.750 1.00 88.69 508 ASP A O 1
ATOM 3835 N N . LEU A 1 509 ? 19.874 -25.544 -18.822 1.00 86.31 509 LEU A N 1
ATOM 3836 C CA . LEU A 1 509 ? 19.352 -24.337 -19.466 1.00 86.31 509 LEU A CA 1
ATOM 3837 C C . LEU A 1 509 ? 18.004 -23.907 -18.869 1.00 86.31 509 LEU A C 1
ATOM 3839 O O . LEU A 1 509 ? 17.778 -22.724 -18.643 1.00 86.31 509 LEU A O 1
ATOM 3843 N N . ALA A 1 510 ? 17.123 -24.865 -18.575 1.00 83.75 510 ALA A N 1
ATOM 3844 C CA . ALA A 1 510 ? 15.809 -24.579 -18.009 1.00 83.75 510 ALA A CA 1
ATOM 3845 C C . ALA A 1 510 ? 15.904 -23.990 -16.597 1.00 83.75 510 ALA A C 1
ATOM 3847 O O . ALA A 1 510 ? 15.148 -23.081 -16.266 1.00 83.75 510 ALA A O 1
ATOM 3848 N N . THR A 1 511 ? 16.842 -24.476 -15.785 1.00 84.00 511 THR A N 1
ATOM 3849 C CA . THR A 1 511 ? 17.094 -23.971 -14.433 1.00 84.00 511 THR A CA 1
ATOM 3850 C C . THR A 1 511 ? 17.631 -22.546 -14.479 1.00 84.00 511 THR A C 1
ATOM 3852 O O . THR A 1 511 ? 17.106 -21.682 -13.783 1.00 84.00 511 THR A O 1
ATOM 3855 N N . LEU A 1 512 ? 18.622 -22.274 -15.334 1.00 85.19 512 LEU A N 1
ATOM 3856 C CA . LEU A 1 512 ? 19.183 -20.928 -15.477 1.00 85.19 512 LEU A CA 1
ATOM 3857 C C . LEU A 1 512 ? 18.138 -19.916 -15.969 1.00 85.19 512 LEU A C 1
ATOM 3859 O O . LEU A 1 512 ? 18.070 -18.811 -15.443 1.00 85.19 512 LEU A O 1
ATOM 3863 N N . LEU A 1 513 ? 17.280 -20.302 -16.918 1.00 81.62 513 LEU A N 1
ATOM 3864 C CA . LEU A 1 513 ? 16.203 -19.436 -17.409 1.00 81.62 513 LEU A CA 1
ATOM 3865 C C . LEU A 1 513 ? 15.096 -19.215 -16.383 1.00 81.62 513 LEU A C 1
ATOM 3867 O O . LEU A 1 513 ? 14.645 -18.086 -16.213 1.00 81.62 513 LEU A O 1
ATOM 3871 N N . ALA A 1 514 ? 14.663 -20.268 -15.680 1.00 76.62 514 ALA A N 1
ATOM 3872 C CA . ALA A 1 514 ? 13.671 -20.133 -14.615 1.00 76.62 514 ALA A CA 1
ATOM 3873 C C . ALA A 1 514 ? 14.156 -19.142 -13.550 1.00 76.62 514 ALA A C 1
ATOM 3875 O O . ALA A 1 514 ? 13.381 -18.316 -13.072 1.00 76.62 514 ALA A O 1
ATOM 3876 N N . ASN A 1 515 ? 15.455 -19.200 -13.252 1.00 78.19 515 ASN A N 1
ATOM 3877 C CA . ASN A 1 515 ? 16.123 -18.317 -12.312 1.00 78.19 515 ASN A CA 1
ATOM 3878 C C . ASN A 1 515 ? 16.461 -16.926 -12.871 1.00 78.19 515 ASN A C 1
ATOM 3880 O O . ASN A 1 515 ? 16.945 -16.092 -12.116 1.00 78.19 515 ASN A O 1
ATOM 3884 N N . GLN A 1 516 ? 16.211 -16.666 -14.160 1.00 82.25 516 GLN A N 1
ATOM 3885 C CA . GLN A 1 516 ? 16.591 -15.426 -14.854 1.00 82.25 516 GLN A CA 1
ATOM 3886 C C . GLN A 1 516 ? 18.104 -15.132 -14.798 1.00 82.25 516 GLN A C 1
ATOM 3888 O O . GLN A 1 516 ? 18.525 -13.984 -14.820 1.00 82.25 516 GLN A O 1
ATOM 3893 N N . GLN A 1 517 ? 18.932 -16.181 -14.748 1.00 86.31 517 GLN A N 1
ATOM 3894 C CA . GLN A 1 517 ? 20.397 -16.097 -14.645 1.00 86.31 517 GLN A CA 1
ATOM 3895 C C . GLN A 1 517 ? 21.107 -16.046 -16.009 1.00 86.31 517 GLN A C 1
ATOM 3897 O O . GLN A 1 517 ? 22.333 -15.982 -16.066 1.00 86.31 517 GLN A O 1
ATOM 3902 N N . LEU A 1 518 ? 20.345 -16.101 -17.106 1.00 85.19 518 LEU A N 1
ATOM 3903 C CA . LEU A 1 518 ? 20.824 -15.863 -18.467 1.00 85.19 518 LEU A CA 1
ATOM 3904 C C . LEU A 1 518 ? 20.110 -14.639 -19.034 1.00 85.19 518 LEU A C 1
ATOM 3906 O O . LEU A 1 518 ? 18.889 -14.663 -19.195 1.00 85.19 518 LEU A O 1
ATOM 3910 N N . ILE A 1 519 ? 20.884 -13.607 -19.349 1.00 82.44 519 ILE A N 1
ATOM 3911 C CA . ILE A 1 519 ? 20.439 -12.407 -20.055 1.00 82.44 519 ILE A CA 1
ATOM 3912 C C . ILE A 1 519 ? 20.846 -12.616 -21.515 1.00 82.44 519 ILE A C 1
ATOM 3914 O O . ILE A 1 519 ? 22.026 -12.800 -21.807 1.00 82.44 519 ILE A O 1
ATOM 3918 N N . VAL A 1 520 ? 19.868 -12.729 -22.411 1.00 75.62 520 VAL A N 1
ATOM 3919 C CA . VAL A 1 520 ? 20.043 -13.184 -23.802 1.00 75.62 520 VAL A CA 1
ATOM 3920 C C . VAL A 1 520 ? 19.221 -12.361 -24.767 1.00 75.62 520 VAL A C 1
ATOM 3922 O O . VAL A 1 520 ? 18.096 -11.965 -24.381 1.00 75.62 520 VAL A O 1
#

InterPro domains:
  IPR013783 Immunoglobulin-like fold [G3DSA:2.60.40.10] (2-99)
  IPR013783 Immunoglobulin-like fold [G3DSA:2.60.40.10] (101-198)
  IPR019960 Type I secretion C-terminal target domain, VC_A0849 subclass [TIGR03661] (428-519)
  IPR044016 Bacterial Ig-like domain 13 [PF19077] (37-98)
  IPR049826 Ig-like Ice domain [NF012196] (2-67)
  IPR049826 Ig-like Ice domain [NF012196] (80-167)

Foldseek 3Di:
DAWEKPAWPNQLEQEQVNLQFKTKTKTFDPPAAWQFWKWKAKPNDIFIDTQHRVRITIGIDGSVVSNVDDFAKIKMKIKTAHPVGDIYIYIDMHGYDHDAKDKEKDDFVNALEQEQVNLQAWTKIKIFMGPAAFFFKKWKAWPNDIDIWTQHHVRMTMDTHGSVSSNPDDFFKTKMKMWGAHSNGRIDIYMDIGGYYHDDPPPVVDDPCVPPDDQDDDDDDDDDDDFHDDDPNDGDDDDDDWDWDQDPVFATKIWGDDQGKDKDFPQAWFFKKKWKKFDADQAKWKFFAAPVRDGPDIGGDDHDDPPDDDTDIDMDMDGDPDPTTTGMMIIGDHDDDGTMIITPIDTDHDDDPVVVVVVVVVDDPDDDDDDDDDPPPPPDLEDEDQDAAAEEEAALEAHEAERANFFAYEYEYAQCDPQALLSNRYAYEYERADFDADGRHYAYECCRVQVVVPQDADPPAGGDPVSVVQFWFWDDDPQKIFIWGGNHGPQDSHHTGTRYIYHSDDDGPVSCVVRVRYHD

Organism: NCBI:txid44933

Sequence (520 aa):
PTVTIHTIAGDDAINAVEHQQALSISGTASGVKGGETLTLTLNGKRHTTQVGADGHWTLTVGEGDIKSLRDGGYALKAEVTDDAGNTGYGQRGVTVDTSRPTVTIDAVTGDDVIDAVEHQQDLILSGTTTGLREGETLTLDLGGKIHITRVSSNGTWRLGVPAADVKDLEVGHQTVSVLVEDDAGNQANGSRRFEVQLAESEDFESDPLRDQVHAGESHIFDSGMKIIGIQDGRAFGGSEAWAFGFNENYGNVVVIAEGAVGEIDFGYRVDYFSFNYHSVDNDSYVEVYDSNDLMIDQVKLKAVDPGGGIPVVYKFEYTADDGKVVDHIRINGQNERMGVVLDNFEWNRYETVATVQQRLLMSEDAESESKPIDTAVMESNTVSSREADNHLTSTANDDHFTISNGGGDLLTWHLLNAADATGGNGVDRISGFTVGYGADADYIDLHELLADSGIHGSGNGGPDLDELARYLRVMVKGNDTEIAIDRDSEGSTHKMTTLVTLTDVQTDLATLLANQQLIV

pLDDT: mean 72.89, std 23.4, range [24.69, 98.75]

Secondary structure (DSSP, 8-state):
-EEEEPPSTTTSEE-TTGGGS-EEEEEEEESS-TTPEEEEEETTEEEEEE--TTSEEEEEEPHHHHTTPPSEEEEEEEEEE-TTS-EEEEEEEEEE-----EE----STTTSEE-TTGGGSPEEEEEEEES--TT-EEEEEETTEEEEEE--TTSEEEEEEPHHHHTTPPSEEEEEEEEEE-TT--EEEEEEEEEE--S----TT--GGGGS--TT-----SSS------BTTB----SS-EEEEEETTTEEEEEE-TT-EEEEEEEEEEEEEEEEEE---TT-EEEEE-TTS-EEEEEEPP----SSS-PPPEEEEEE--TT--EEEEEEE--STT-PEEEEEEEEEE---HHHHHHHHTTS-S------------S--S-EE--SSS-EEE--SS--EEE-TTSS--EEE---S-TTSTTTT---EEEES---SSSTT--EEE-TTTTGGG--PEETTTEE-HHHHTTTEEEEEETTEEEEEE-TTSTTSSS--EEEEEEET----HHHHHHTT-EE-

Radius of gyration: 38.13 Å; chains: 1; bounding box: 92×71×103 Å